Protein AF-A0A352NHJ8-F1 (afdb_monomer_lite)

Structure (mmCIF, N/CA/C/O backbone):
data_AF-A0A352NHJ8-F1
#
_entry.id   AF-A0A352NHJ8-F1
#
loop_
_atom_site.group_PDB
_atom_site.id
_atom_site.type_symbol
_atom_site.label_atom_id
_atom_site.label_alt_id
_atom_site.label_comp_id
_atom_site.label_asym_id
_atom_site.label_entity_id
_atom_site.label_seq_id
_atom_site.pdbx_PDB_ins_code
_atom_site.Cartn_x
_atom_site.Cartn_y
_atom_site.Cartn_z
_atom_site.occupancy
_atom_site.B_iso_or_equiv
_atom_site.auth_seq_id
_atom_site.auth_comp_id
_atom_site.auth_asym_id
_atom_site.auth_atom_id
_atom_site.pdbx_PDB_model_num
ATOM 1 N N . MET A 1 1 ? -66.649 55.290 27.759 1.00 35.84 1 MET A N 1
ATOM 2 C CA . MET A 1 1 ? -67.623 55.831 26.791 1.00 35.84 1 MET A CA 1
ATOM 3 C C . MET A 1 1 ? -66.827 56.255 25.578 1.00 35.84 1 MET A C 1
ATOM 5 O O . MET A 1 1 ? -65.902 57.038 25.734 1.00 35.84 1 MET A O 1
ATOM 9 N N . VAL A 1 2 ? -67.095 55.614 24.444 1.00 36.12 2 VAL A N 1
ATOM 10 C CA . VAL A 1 2 ? -66.499 55.925 23.142 1.00 36.12 2 VAL A CA 1
ATOM 11 C C . VAL A 1 2 ? -66.822 57.380 22.804 1.00 36.12 2 VAL A C 1
ATOM 13 O O . VAL A 1 2 ? -67.976 57.774 22.954 1.00 36.12 2 VAL A O 1
ATOM 16 N N . ASP A 1 3 ? -65.824 58.154 22.380 1.00 34.50 3 ASP A N 1
ATOM 17 C CA . ASP A 1 3 ? -66.054 59.408 21.666 1.00 34.50 3 ASP A CA 1
ATOM 18 C C . ASP A 1 3 ? -65.385 59.320 20.294 1.00 34.50 3 ASP A C 1
ATOM 20 O O . ASP A 1 3 ? -64.253 58.854 20.138 1.00 34.50 3 ASP A O 1
ATOM 24 N N . ASP A 1 4 ? -66.176 59.705 19.310 1.00 46.38 4 ASP A N 1
ATOM 25 C CA . ASP A 1 4 ? -66.107 59.363 17.906 1.00 46.38 4 ASP A CA 1
ATOM 26 C C . ASP A 1 4 ? -65.828 60.664 17.151 1.00 46.38 4 ASP A C 1
ATOM 28 O O . ASP A 1 4 ? -66.735 61.397 16.757 1.00 46.38 4 ASP A O 1
ATOM 32 N N . ARG A 1 5 ? -64.543 61.013 17.019 1.00 42.69 5 ARG A N 1
ATOM 33 C CA . ARG A 1 5 ? -64.073 62.123 16.177 1.00 42.69 5 ARG A CA 1
ATOM 34 C C . ARG A 1 5 ? -62.689 61.817 15.614 1.00 42.69 5 ARG A C 1
ATOM 36 O O . ARG A 1 5 ? -61.683 62.136 16.233 1.00 42.69 5 ARG A O 1
ATOM 43 N N . GLN A 1 6 ? -62.649 61.257 14.406 1.00 41.84 6 GLN A N 1
ATOM 44 C CA . GLN A 1 6 ? -62.167 61.962 13.205 1.00 41.84 6 GLN A CA 1
ATOM 45 C C . GLN A 1 6 ? -61.876 60.986 12.047 1.00 41.84 6 GLN A C 1
ATOM 47 O O . GLN A 1 6 ? -60.892 60.247 12.077 1.00 41.84 6 GLN A O 1
ATOM 52 N N . PRO A 1 7 ? -62.658 61.067 10.955 1.00 49.28 7 PRO A N 1
ATOM 53 C CA . PRO A 1 7 ? -62.308 60.524 9.656 1.00 49.28 7 PRO A CA 1
ATOM 54 C C . PRO A 1 7 ? -61.958 61.663 8.681 1.00 49.28 7 PRO A C 1
ATOM 56 O O . PRO A 1 7 ? -62.743 61.949 7.794 1.00 49.28 7 PRO A O 1
ATOM 59 N N . ILE A 1 8 ? -60.801 62.322 8.807 1.00 52.94 8 ILE A N 1
ATOM 60 C CA . ILE A 1 8 ? -60.193 63.185 7.768 1.00 52.94 8 ILE A CA 1
ATOM 61 C C . ILE A 1 8 ? -58.690 63.233 8.077 1.00 52.94 8 ILE A C 1
ATOM 63 O O . ILE A 1 8 ? -58.328 63.871 9.045 1.00 52.94 8 ILE A O 1
ATOM 67 N N . GLU A 1 9 ? -57.839 62.545 7.297 1.00 51.62 9 GLU A N 1
ATOM 68 C CA . GLU A 1 9 ? -56.427 62.950 7.040 1.00 51.62 9 GLU A CA 1
ATOM 69 C C . GLU A 1 9 ? -55.615 61.977 6.158 1.00 51.62 9 GLU A C 1
ATOM 71 O O . GLU A 1 9 ? -54.523 62.314 5.710 1.00 51.62 9 GLU A O 1
ATOM 76 N N . ARG A 1 10 ? -56.126 60.791 5.796 1.00 50.75 10 ARG A N 1
ATOM 77 C CA . ARG A 1 10 ? -55.346 59.825 4.981 1.00 50.75 10 ARG A CA 1
ATOM 78 C C . ARG A 1 10 ? -55.622 59.817 3.473 1.00 50.75 10 ARG A C 1
ATOM 80 O O . ARG A 1 10 ? -55.110 58.954 2.770 1.00 50.75 10 ARG A O 1
ATOM 87 N N . ARG A 1 11 ? -56.383 60.779 2.940 1.00 49.38 11 ARG A N 1
ATOM 88 C CA . ARG A 1 11 ? -56.585 60.941 1.481 1.00 49.38 11 ARG A CA 1
ATOM 89 C C . ARG A 1 11 ? -55.627 61.923 0.765 1.00 49.38 11 ARG A C 1
ATOM 91 O O . ARG A 1 11 ? -55.392 61.695 -0.419 1.00 49.38 11 ARG A O 1
ATOM 98 N N . PRO A 1 12 ? -54.981 62.929 1.400 1.00 46.34 12 PRO A N 1
ATOM 99 C CA . PRO A 1 12 ? -54.050 63.816 0.682 1.00 46.34 12 PRO A CA 1
ATOM 100 C C . PRO A 1 12 ? -52.652 63.217 0.423 1.00 46.34 12 PRO A C 1
ATOM 102 O O . PRO A 1 12 ? -51.984 63.615 -0.533 1.00 46.34 12 PRO A O 1
ATOM 105 N N . ASN A 1 13 ? -52.196 62.247 1.229 1.00 48.84 13 ASN A N 1
ATOM 106 C CA . ASN A 1 13 ? -50.821 61.723 1.141 1.00 48.84 13 ASN A CA 1
ATOM 107 C C . ASN A 1 13 ? -50.586 60.726 -0.011 1.00 48.84 13 ASN A C 1
ATOM 109 O O . ASN A 1 13 ? -49.466 60.634 -0.510 1.00 48.84 13 ASN A O 1
ATOM 113 N N . MET A 1 14 ? -51.626 60.053 -0.517 1.00 48.16 14 MET A N 1
ATOM 114 C CA . MET A 1 14 ? -51.493 59.170 -1.690 1.00 48.16 14 MET A CA 1
ATOM 115 C C . MET A 1 14 ? -51.407 59.936 -3.022 1.00 48.16 14 MET A C 1
ATOM 117 O O . MET A 1 14 ? -50.801 59.445 -3.972 1.00 48.16 14 MET A O 1
ATOM 121 N N . ILE A 1 15 ? -51.939 61.162 -3.097 1.00 51.00 15 ILE A N 1
ATOM 122 C CA . ILE A 1 15 ? -51.930 61.969 -4.331 1.00 51.00 15 ILE A CA 1
ATOM 123 C C . ILE A 1 15 ? -50.569 62.669 -4.530 1.00 51.00 15 ILE A C 1
ATOM 125 O O . ILE A 1 15 ? -50.118 62.833 -5.665 1.00 51.00 15 ILE A O 1
ATOM 129 N N . LYS A 1 16 ? -49.840 62.992 -3.448 1.00 49.62 16 LYS A N 1
ATOM 130 C CA . LYS A 1 16 ? -48.481 63.565 -3.536 1.00 49.62 16 LYS A CA 1
ATOM 131 C C . LYS A 1 16 ? -47.409 62.546 -3.955 1.00 49.62 16 LYS A C 1
ATOM 133 O O . LYS A 1 16 ? -46.503 62.909 -4.705 1.00 49.62 16 LYS A O 1
ATOM 138 N N . MET A 1 17 ? -47.521 61.274 -3.556 1.00 47.09 17 MET A N 1
ATOM 139 C CA . MET A 1 17 ? -46.553 60.235 -3.958 1.00 47.09 17 MET A CA 1
ATOM 140 C C . MET A 1 17 ? -46.673 59.821 -5.434 1.00 47.09 17 MET A C 1
ATOM 142 O O . MET A 1 17 ? -45.658 59.529 -6.069 1.00 47.09 17 MET A O 1
ATOM 146 N N . ALA A 1 18 ? -47.875 59.872 -6.020 1.00 47.72 18 ALA A N 1
ATOM 147 C CA . ALA A 1 18 ? -48.082 59.553 -7.436 1.00 47.72 18 ALA A CA 1
ATOM 148 C C . ALA A 1 18 ? -47.452 60.595 -8.388 1.00 47.72 18 ALA A C 1
ATOM 150 O O . ALA A 1 18 ? -46.932 60.240 -9.448 1.00 47.72 18 ALA A O 1
ATOM 151 N N . GLY A 1 19 ? -47.437 61.877 -8.000 1.00 47.34 19 GLY A N 1
ATOM 152 C CA . GLY A 1 19 ? -46.763 62.941 -8.757 1.00 47.34 19 GLY A CA 1
ATOM 153 C C . GLY A 1 19 ? -45.234 62.847 -8.701 1.00 47.34 19 GLY A C 1
ATOM 154 O O . GLY A 1 19 ? -44.559 63.075 -9.708 1.00 47.34 19 GLY A O 1
ATOM 155 N N . PHE A 1 20 ? -44.688 62.430 -7.553 1.00 53.12 20 PHE A N 1
ATOM 156 C CA . PHE A 1 20 ? -43.244 62.278 -7.340 1.00 53.12 20 PHE A CA 1
ATOM 157 C C . PHE A 1 20 ? -42.630 61.164 -8.210 1.00 53.12 20 PHE A C 1
ATOM 159 O O . PHE A 1 20 ? -41.527 61.315 -8.735 1.00 53.12 20 PHE A O 1
ATOM 166 N N . PHE A 1 21 ? -43.376 60.079 -8.449 1.00 50.53 21 PHE A N 1
ATOM 167 C CA . PHE A 1 21 ? -42.940 58.980 -9.322 1.00 50.53 21 PHE A CA 1
ATOM 168 C C . PHE A 1 21 ? -43.027 59.301 -10.824 1.00 50.53 21 PHE A C 1
ATOM 170 O O . PHE A 1 21 ? -42.325 58.687 -11.632 1.00 50.53 21 PHE A O 1
ATOM 177 N N . LYS A 1 22 ? -43.846 60.282 -11.224 1.00 51.62 22 LYS A N 1
ATOM 178 C CA . LYS A 1 22 ? -44.040 60.629 -12.641 1.00 51.62 22 LYS A CA 1
ATOM 179 C C . LYS A 1 22 ? -42.952 61.569 -13.179 1.00 51.62 22 LYS A C 1
ATOM 181 O O . LYS A 1 22 ? -42.583 61.439 -14.344 1.00 51.62 22 LYS A O 1
ATOM 186 N N . SER A 1 23 ? -42.387 62.457 -12.349 1.00 54.09 23 SER A N 1
ATOM 187 C CA . SER A 1 23 ? -41.354 63.422 -12.782 1.00 54.09 23 SER A CA 1
ATOM 188 C C . SER A 1 23 ? -39.929 62.853 -12.810 1.00 54.09 23 SER A C 1
ATOM 190 O O . SER A 1 23 ? -39.087 63.352 -13.554 1.00 54.09 23 SER A O 1
ATOM 192 N N . ARG A 1 24 ? -39.651 61.776 -12.060 1.00 56.53 24 ARG A N 1
ATOM 193 C CA . ARG A 1 24 ? -38.316 61.149 -11.983 1.00 56.53 24 ARG A CA 1
ATOM 194 C C . ARG A 1 24 ? -38.165 59.866 -12.799 1.00 56.53 24 ARG A C 1
ATOM 196 O O . ARG A 1 24 ? -37.101 59.260 -12.771 1.00 56.53 24 ARG A O 1
ATOM 203 N N . ARG A 1 25 ? -39.173 59.473 -13.588 1.00 56.25 25 ARG A N 1
ATOM 204 C CA . ARG A 1 25 ? -39.149 58.227 -14.379 1.00 56.25 25 ARG A CA 1
ATOM 205 C C . ARG A 1 25 ? -37.975 58.166 -15.367 1.00 56.25 25 ARG A C 1
ATOM 207 O O . ARG A 1 25 ? -37.379 57.110 -15.526 1.00 56.25 25 ARG A O 1
ATOM 214 N N . ARG A 1 26 ? -37.589 59.302 -15.968 1.00 58.03 26 ARG A N 1
ATOM 215 C CA . ARG A 1 26 ? -36.402 59.398 -16.844 1.00 58.03 26 ARG A CA 1
ATOM 216 C C . ARG A 1 26 ? -35.082 59.263 -16.074 1.00 58.03 26 ARG A C 1
ATOM 218 O O . ARG A 1 26 ? -34.148 58.671 -16.592 1.00 58.03 26 ARG A O 1
ATOM 225 N N . LEU A 1 27 ? -35.030 59.750 -14.833 1.00 58.00 27 LEU A N 1
ATOM 226 C CA . LEU A 1 27 ? -33.864 59.649 -13.947 1.00 58.00 27 LEU A CA 1
ATOM 227 C C . LEU A 1 27 ? -33.713 58.239 -13.355 1.00 58.00 27 LEU A C 1
ATOM 229 O O . LEU A 1 27 ? -32.602 57.740 -13.258 1.00 58.00 27 LEU A O 1
ATOM 233 N N . ALA A 1 28 ? -34.823 57.566 -13.041 1.00 59.91 28 ALA A N 1
ATOM 234 C CA . ALA A 1 28 ? -34.829 56.164 -12.625 1.00 59.91 28 ALA A CA 1
ATOM 235 C C . ALA A 1 28 ? -34.447 55.217 -13.778 1.00 59.91 28 ALA A C 1
ATOM 237 O O . ALA A 1 28 ? -33.702 54.267 -13.564 1.00 59.91 28 ALA A O 1
ATOM 238 N N . LEU A 1 29 ? -34.892 55.509 -15.009 1.00 59.75 29 LEU A N 1
ATOM 239 C CA . LEU A 1 29 ? -34.460 54.783 -16.209 1.00 59.75 29 LEU A CA 1
ATOM 240 C C . LEU A 1 29 ? -32.975 55.022 -16.517 1.00 59.75 29 LEU A C 1
ATOM 242 O O . LEU A 1 29 ? -32.273 54.071 -16.837 1.00 59.75 29 LEU A O 1
ATOM 246 N N . ALA A 1 30 ? -32.480 56.255 -16.368 1.00 63.72 30 ALA A N 1
ATOM 247 C CA . ALA A 1 30 ? -31.062 56.567 -16.551 1.00 63.72 30 ALA A CA 1
ATOM 248 C C . ALA A 1 30 ? -30.174 55.914 -15.476 1.00 63.72 30 ALA A C 1
ATOM 250 O O . ALA A 1 30 ? -29.124 55.376 -15.810 1.00 63.72 30 ALA A O 1
ATOM 251 N N . ALA A 1 31 ? -30.609 55.888 -14.211 1.00 63.22 31 ALA A N 1
ATOM 252 C CA . ALA A 1 31 ? -29.900 55.194 -13.134 1.00 63.22 31 ALA A CA 1
ATOM 253 C C . ALA A 1 31 ? -29.915 53.666 -13.322 1.00 63.22 31 ALA A C 1
ATOM 255 O O . ALA A 1 31 ? -28.892 53.019 -13.123 1.00 63.22 31 ALA A O 1
ATOM 256 N N . GLY A 1 32 ? -31.036 53.093 -13.776 1.00 62.50 32 GLY A N 1
ATOM 257 C CA . GLY A 1 32 ? -31.127 51.669 -14.110 1.00 62.50 32 GLY A CA 1
ATOM 258 C C . GLY A 1 32 ? -30.242 51.274 -15.296 1.00 62.50 32 GLY A C 1
ATOM 259 O O . GLY A 1 32 ? -29.582 50.238 -15.249 1.00 62.50 32 GLY A O 1
ATOM 260 N N . LEU A 1 33 ? -30.163 52.122 -16.328 1.00 64.06 33 LEU A N 1
ATOM 261 C CA . LEU A 1 33 ? -29.281 51.901 -17.477 1.00 64.06 33 LEU A CA 1
ATOM 262 C C . LEU A 1 33 ? -27.801 52.077 -17.096 1.00 64.06 33 LEU A C 1
ATOM 264 O O . LEU A 1 33 ? -26.962 51.312 -17.556 1.00 64.06 33 LEU A O 1
ATOM 268 N N . PHE A 1 34 ? -27.483 53.022 -16.206 1.00 61.78 34 PHE A N 1
ATOM 269 C CA . PHE A 1 34 ? -26.133 53.194 -15.664 1.00 61.78 34 PHE A CA 1
ATOM 270 C C . PHE A 1 34 ? -25.709 51.996 -14.801 1.00 61.78 34 PHE A C 1
ATOM 272 O O . PHE A 1 34 ? -24.594 51.509 -14.959 1.00 61.78 34 PHE A O 1
ATOM 279 N N . CYS A 1 35 ? -26.604 51.440 -13.973 1.00 58.22 35 CYS A N 1
ATOM 280 C CA . CYS A 1 35 ? -26.344 50.181 -13.269 1.00 58.22 35 CYS A CA 1
ATOM 281 C C . CYS A 1 35 ? -26.137 49.014 -14.242 1.00 58.22 35 CYS A C 1
ATOM 283 O O . CYS A 1 35 ? -25.200 48.256 -14.051 1.00 58.22 35 CYS A O 1
ATOM 285 N N . LEU A 1 36 ? -26.920 48.896 -15.319 1.00 56.38 36 LEU A N 1
ATOM 286 C CA . LEU A 1 36 ? -26.721 47.840 -16.323 1.00 56.38 36 LEU A CA 1
ATOM 287 C C . LEU A 1 36 ? -25.411 47.984 -17.110 1.00 56.38 36 LEU A C 1
ATOM 289 O O . LEU A 1 36 ? -24.811 46.972 -17.458 1.00 56.38 36 LEU A O 1
ATOM 293 N N . VAL A 1 37 ? -24.931 49.206 -17.357 1.00 61.72 37 VAL A N 1
ATOM 294 C CA . VAL A 1 37 ? -23.640 49.442 -18.028 1.00 61.72 37 VAL A CA 1
ATOM 295 C C . VAL A 1 37 ? -22.461 49.221 -17.072 1.00 61.72 37 VAL A C 1
ATOM 297 O O . VAL A 1 37 ? -21.458 48.645 -17.482 1.00 61.72 37 VAL A O 1
ATOM 300 N N . VAL A 1 38 ? -22.584 49.587 -15.791 1.00 56.06 38 VAL A N 1
ATOM 301 C CA . VAL A 1 38 ? -21.556 49.304 -14.770 1.00 56.06 38 VAL A CA 1
ATOM 302 C C . VAL A 1 38 ? -21.513 47.806 -14.433 1.00 56.06 38 VAL A C 1
ATOM 304 O O . VAL A 1 38 ? -20.431 47.234 -14.345 1.00 56.06 38 VAL A O 1
ATOM 307 N N . SER A 1 39 ? -22.663 47.131 -14.345 1.00 51.38 39 SER A N 1
ATOM 308 C CA . SER A 1 39 ? -22.734 45.672 -14.193 1.00 51.38 39 SER A CA 1
ATOM 309 C C . SER A 1 39 ? -22.296 44.937 -15.465 1.00 51.38 39 SER A C 1
ATOM 311 O O . SER A 1 39 ? -21.640 43.908 -15.366 1.00 51.38 39 SER A O 1
ATOM 313 N N . GLY A 1 40 ? -22.587 45.474 -16.654 1.00 46.56 40 GLY A N 1
ATOM 314 C CA . GLY A 1 40 ? -22.145 44.916 -17.936 1.00 46.56 40 GLY A CA 1
ATOM 315 C C . GLY A 1 40 ? -20.642 45.076 -18.184 1.00 46.56 40 GLY A C 1
ATOM 316 O O . GLY A 1 40 ? -20.019 44.170 -18.725 1.00 46.56 40 GLY A O 1
ATOM 317 N N . GLY A 1 41 ? -20.039 46.183 -17.734 1.00 50.34 41 GLY A N 1
ATOM 318 C CA . GLY A 1 41 ? -18.595 46.424 -17.825 1.00 50.34 41 GLY A CA 1
ATOM 319 C C . GLY A 1 41 ? -17.766 45.581 -16.851 1.00 50.34 41 GLY A C 1
ATOM 320 O O . GLY A 1 41 ? -16.671 45.158 -17.203 1.00 50.34 41 GLY A O 1
ATOM 321 N N . VAL A 1 42 ? -18.303 45.266 -15.665 1.00 46.38 42 VAL A N 1
ATOM 322 C CA . VAL A 1 42 ? -17.640 44.384 -14.681 1.00 46.38 42 VAL A CA 1
ATOM 323 C C . VAL A 1 42 ? -17.836 42.893 -15.011 1.00 46.38 42 VAL A C 1
ATOM 325 O O . VAL A 1 42 ? -17.027 42.065 -14.604 1.00 46.38 42 VAL A O 1
ATOM 328 N N . LEU A 1 43 ? -18.848 42.537 -15.812 1.00 40.19 43 LEU A N 1
ATOM 329 C CA . LEU A 1 43 ? -19.093 41.156 -16.260 1.00 40.19 43 LEU A CA 1
ATOM 330 C C . LEU A 1 43 ? -18.421 40.790 -17.600 1.00 40.19 43 LEU A C 1
ATOM 332 O O . LEU A 1 43 ? -18.519 39.639 -18.020 1.00 40.19 43 LEU A O 1
ATOM 336 N N . LEU A 1 44 ? -17.722 41.721 -18.265 1.00 39.94 44 LEU A N 1
ATOM 337 C CA . LEU A 1 44 ? -17.090 41.492 -19.578 1.00 39.94 44 LEU A CA 1
ATOM 338 C C . LEU A 1 44 ? -15.555 41.591 -19.593 1.00 39.94 44 LEU A C 1
ATOM 340 O O . LEU A 1 44 ? -14.947 41.450 -20.652 1.00 39.94 44 LEU A O 1
ATOM 344 N N . THR A 1 45 ? -14.901 41.737 -18.439 1.00 44.50 45 THR A N 1
ATOM 345 C CA . THR A 1 45 ? -13.434 41.637 -18.327 1.00 44.50 45 THR A CA 1
ATOM 346 C C . THR A 1 45 ? -13.029 40.616 -17.270 1.00 44.50 45 THR A C 1
ATOM 348 O O . THR A 1 45 ? -12.399 40.936 -16.270 1.00 44.50 45 THR A O 1
ATOM 351 N N . ASN A 1 46 ? -13.445 39.374 -17.490 1.00 39.53 46 ASN A N 1
ATOM 352 C CA . ASN A 1 46 ? -12.665 38.190 -17.148 1.00 39.53 46 ASN A CA 1
ATOM 353 C C . ASN A 1 46 ? -13.249 37.007 -17.920 1.00 39.53 46 ASN A C 1
ATOM 355 O O . ASN A 1 46 ? -13.835 36.082 -17.366 1.00 39.53 46 ASN A O 1
ATOM 359 N N . GLY A 1 47 ? -13.043 37.028 -19.237 1.00 32.97 47 GLY A N 1
ATOM 360 C CA . GLY A 1 47 ? -12.973 35.804 -20.028 1.00 32.97 47 GLY A CA 1
ATOM 361 C C . GLY A 1 47 ? -11.681 35.052 -19.704 1.00 32.97 47 GLY A C 1
ATOM 362 O O . GLY A 1 47 ? -10.895 34.766 -20.598 1.00 32.97 47 GLY A O 1
ATOM 363 N N . LEU A 1 48 ? -11.441 34.774 -18.418 1.00 31.92 48 LEU A N 1
ATOM 364 C CA . LEU A 1 48 ? -10.666 33.609 -18.035 1.00 31.92 48 LEU A CA 1
ATOM 365 C C . LEU A 1 48 ? -11.513 32.449 -18.525 1.00 31.92 48 LEU A C 1
ATOM 367 O O . LEU A 1 48 ? -12.611 32.217 -18.019 1.00 31.92 48 LEU A O 1
ATOM 371 N N . THR A 1 49 ? -11.032 31.797 -19.575 1.00 32.19 49 THR A N 1
ATOM 372 C CA . THR A 1 49 ? -11.419 30.455 -19.977 1.00 32.19 49 THR A CA 1
ATOM 373 C C . THR A 1 49 ? -11.534 29.630 -18.703 1.00 32.19 49 THR A C 1
ATOM 375 O O . THR A 1 49 ? -10.544 29.150 -18.156 1.00 32.19 49 THR A O 1
ATOM 378 N N . ARG A 1 50 ? -12.755 29.518 -18.179 1.00 32.31 50 ARG A N 1
ATOM 379 C CA . ARG A 1 50 ? -13.091 28.540 -17.163 1.00 32.31 50 ARG A CA 1
ATOM 380 C C . ARG A 1 50 ? -13.036 27.235 -17.937 1.00 32.31 50 ARG A C 1
ATOM 382 O O . ARG A 1 50 ? -14.026 26.812 -18.527 1.00 32.31 50 ARG A O 1
ATOM 389 N N . GLN A 1 51 ? -11.837 26.659 -18.027 1.00 28.02 51 GLN A N 1
ATOM 390 C CA . GLN A 1 51 ? -11.733 25.220 -18.154 1.00 28.02 51 GLN A CA 1
ATOM 391 C C . GLN A 1 51 ? -12.705 24.690 -17.103 1.00 28.02 51 GLN A C 1
ATOM 393 O O . GLN A 1 51 ? -12.604 25.044 -15.924 1.00 28.02 51 GLN A O 1
ATOM 398 N N . ALA A 1 52 ? -13.724 23.954 -17.551 1.00 25.11 52 ALA A N 1
ATOM 399 C CA . ALA A 1 52 ? -14.431 23.073 -16.643 1.00 25.11 52 ALA A CA 1
ATOM 400 C C . ALA A 1 52 ? -13.338 22.345 -15.851 1.00 25.11 52 ALA A C 1
ATOM 402 O O . ALA A 1 52 ? -12.368 21.918 -16.490 1.00 25.11 52 ALA A O 1
ATOM 403 N N . PRO A 1 53 ? -13.403 22.295 -14.507 1.00 26.66 53 PRO A N 1
ATOM 404 C CA . PRO A 1 53 ? -12.437 21.506 -13.769 1.00 26.66 53 PRO A CA 1
ATOM 405 C C . PRO A 1 53 ? -12.461 20.127 -14.417 1.00 26.66 53 PRO A C 1
ATOM 407 O O . PRO A 1 53 ? -13.513 19.491 -14.503 1.00 26.66 53 PRO A O 1
ATOM 410 N N . SER A 1 54 ? -11.326 19.730 -14.989 1.00 27.66 54 SER A N 1
ATOM 411 C CA . SER A 1 54 ? -11.120 18.342 -15.350 1.00 27.66 54 SER A CA 1
ATOM 412 C C . SER A 1 54 ? -11.467 17.547 -14.099 1.00 27.66 54 SER A C 1
ATOM 414 O O . SER A 1 54 ? -11.092 17.937 -12.992 1.00 27.66 54 SER A O 1
ATOM 416 N N . ALA A 1 55 ? -12.228 16.472 -14.258 1.00 31.33 55 ALA A N 1
ATOM 417 C CA . ALA A 1 55 ? -12.764 15.668 -13.164 1.00 31.33 55 ALA A CA 1
ATOM 418 C C . ALA A 1 55 ? -11.688 14.988 -12.274 1.00 31.33 55 ALA A C 1
ATOM 420 O O . ALA A 1 55 ? -12.013 14.079 -11.524 1.00 31.33 55 ALA A O 1
ATOM 421 N N . ASN A 1 56 ? -10.424 15.431 -12.312 1.00 40.03 56 ASN A N 1
ATOM 422 C CA . ASN A 1 56 ? -9.263 14.729 -11.769 1.00 40.03 56 ASN A CA 1
ATOM 423 C C . ASN A 1 56 ? -8.382 15.544 -10.799 1.00 40.03 56 ASN A C 1
ATOM 425 O O . ASN A 1 56 ? -7.341 15.038 -10.388 1.00 40.03 56 ASN A O 1
ATOM 429 N N . THR A 1 57 ? -8.750 16.760 -10.372 1.00 49.31 57 THR A N 1
ATOM 430 C CA . THR A 1 57 ? -7.982 17.448 -9.307 1.00 49.31 57 THR A CA 1
ATOM 431 C C . THR A 1 57 ? -8.606 17.185 -7.938 1.00 49.31 57 THR A C 1
ATOM 433 O O . THR A 1 57 ? -9.487 17.919 -7.490 1.00 49.31 57 THR A O 1
ATOM 436 N N . ILE A 1 58 ? -8.130 16.142 -7.252 1.00 68.31 58 ILE A N 1
ATOM 437 C CA . ILE A 1 58 ? -8.477 15.843 -5.854 1.00 68.31 58 ILE A CA 1
ATOM 438 C C . ILE A 1 58 ? -7.940 16.979 -4.969 1.00 68.31 58 ILE A C 1
ATOM 440 O O . ILE A 1 58 ? -6.739 17.062 -4.707 1.00 68.31 58 ILE A O 1
ATOM 444 N N . SER A 1 59 ? -8.821 17.864 -4.506 1.00 79.50 59 SER A N 1
ATOM 445 C CA . SER A 1 59 ? -8.474 19.010 -3.660 1.00 79.50 59 SER A CA 1
ATOM 446 C C . SER A 1 59 ? -9.421 19.112 -2.466 1.00 79.50 59 SER A C 1
ATOM 448 O O . SER A 1 59 ? -10.605 18.809 -2.580 1.00 79.50 59 SER A O 1
ATOM 450 N N . TYR A 1 60 ? -8.891 19.550 -1.325 1.00 90.31 60 TYR A N 1
ATOM 451 C CA . TYR A 1 60 ? -9.640 19.763 -0.089 1.00 90.31 60 TYR A CA 1
ATOM 452 C C . TYR A 1 60 ? -9.650 21.250 0.262 1.00 90.31 60 TYR A C 1
ATOM 454 O O . TYR A 1 60 ? -8.621 21.918 0.163 1.00 90.31 60 TYR A O 1
ATOM 462 N N . ASN A 1 61 ? -10.790 21.765 0.726 1.00 94.56 61 ASN A N 1
ATOM 463 C CA . ASN A 1 61 ? -10.917 23.151 1.170 1.00 94.56 61 ASN A CA 1
ATOM 464 C C . ASN A 1 61 ? -11.078 23.212 2.698 1.00 94.56 61 ASN A C 1
ATOM 466 O O . ASN A 1 61 ? -12.144 22.890 3.224 1.00 94.56 61 ASN A O 1
ATOM 470 N N . ALA A 1 62 ? -10.019 23.634 3.401 1.00 96.31 62 ALA A N 1
ATOM 471 C CA . ALA A 1 62 ? -9.992 23.688 4.864 1.00 96.31 62 ALA A CA 1
ATOM 472 C C . ALA A 1 62 ? -11.096 24.590 5.436 1.00 96.31 62 ALA A C 1
ATOM 474 O O . ALA A 1 62 ? -11.815 24.177 6.340 1.00 96.31 62 ALA A O 1
ATOM 475 N N . GLU A 1 63 ? -11.276 25.796 4.888 1.00 96.06 63 GLU A N 1
ATOM 476 C CA . GLU A 1 63 ? -12.283 26.755 5.363 1.00 96.06 63 GLU A CA 1
ATOM 477 C C . GLU A 1 63 ? -13.704 26.194 5.270 1.00 96.06 63 GLU A C 1
ATOM 479 O O . GLU A 1 63 ? -14.500 26.354 6.194 1.00 96.06 63 GLU A O 1
ATOM 484 N N . THR A 1 64 ? -14.019 25.523 4.164 1.00 96.25 64 THR A N 1
ATOM 485 C CA . THR A 1 64 ? -15.347 24.954 3.914 1.00 96.25 64 THR A CA 1
ATOM 486 C C . THR A 1 64 ? -15.594 23.743 4.804 1.00 96.25 64 THR A C 1
ATOM 488 O O . THR A 1 64 ? -16.645 23.648 5.430 1.00 96.25 64 THR A O 1
ATOM 491 N N . LEU A 1 65 ? -14.619 22.838 4.916 1.00 97.75 65 LEU A N 1
ATOM 492 C CA . LEU A 1 65 ? -14.732 21.653 5.768 1.00 97.75 65 LEU A CA 1
ATOM 493 C C . LEU A 1 65 ? -14.846 22.034 7.252 1.00 97.75 65 LEU A C 1
ATOM 495 O O . LEU A 1 65 ? -15.689 21.495 7.968 1.00 97.75 65 LEU A O 1
ATOM 499 N N . PHE A 1 66 ? -14.060 23.011 7.709 1.00 97.81 66 PHE A N 1
ATOM 500 C CA . PHE A 1 66 ? -14.050 23.441 9.107 1.00 97.81 66 PHE A CA 1
ATOM 501 C C . PHE A 1 66 ? -15.393 24.032 9.567 1.00 97.81 66 PHE A C 1
ATOM 503 O O . PHE A 1 66 ? -15.778 23.844 10.721 1.00 97.81 66 PHE A O 1
ATOM 510 N N . GLN A 1 67 ? -16.152 24.684 8.675 1.00 97.88 67 GLN A N 1
ATOM 511 C CA . GLN A 1 67 ? -17.495 25.213 8.985 1.00 97.88 67 GLN A CA 1
ATOM 512 C C . GLN A 1 67 ? -18.480 24.132 9.443 1.00 97.88 67 GLN A C 1
ATOM 514 O O . GLN A 1 67 ? -19.423 24.421 10.185 1.00 97.88 67 GLN A O 1
ATOM 519 N N . TYR A 1 68 ? -18.258 22.891 9.012 1.00 98.25 68 TYR A N 1
ATOM 520 C CA . TYR A 1 68 ? -19.107 21.753 9.333 1.00 98.25 68 TYR A CA 1
ATOM 521 C C . TYR A 1 68 ? -18.496 20.832 10.392 1.00 98.25 68 TYR A C 1
ATOM 523 O O . TYR A 1 68 ? -19.046 19.758 10.637 1.00 98.25 68 TYR A O 1
ATOM 531 N N . LYS A 1 69 ? -17.412 21.250 11.067 1.00 98.00 69 LYS A N 1
ATOM 532 C CA . LYS A 1 69 ? -16.898 20.538 12.245 1.00 98.00 69 LYS A CA 1
ATOM 533 C C . LYS A 1 69 ? -18.030 20.327 13.256 1.00 98.00 69 LYS A C 1
ATOM 535 O O . LYS A 1 69 ? -18.809 21.242 13.543 1.00 98.00 69 LYS A O 1
ATOM 540 N N . THR A 1 70 ? -18.126 19.121 13.804 1.00 98.31 70 THR A N 1
ATOM 541 C CA . THR A 1 70 ? -19.183 18.739 14.740 1.00 98.31 70 THR A CA 1
ATOM 542 C C . THR A 1 70 ? -18.655 17.838 15.847 1.00 98.31 70 THR A C 1
ATOM 544 O O . THR A 1 70 ? -17.783 17.005 15.632 1.00 98.31 70 THR A O 1
ATOM 547 N N . ALA A 1 71 ? 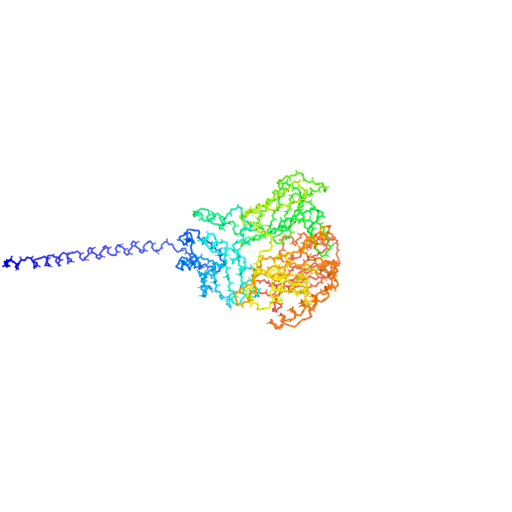-19.227 17.965 17.043 1.00 97.31 71 ALA A N 1
ATOM 548 C CA . ALA A 1 71 ? -18.920 17.061 18.145 1.00 97.31 71 ALA A CA 1
ATOM 549 C C . ALA A 1 71 ? -19.583 15.679 17.981 1.00 97.31 71 ALA A C 1
ATOM 551 O O . ALA A 1 71 ? -19.156 14.708 18.605 1.00 97.31 71 ALA A O 1
ATOM 552 N N . TYR A 1 72 ? -20.638 15.592 17.162 1.00 95.38 72 TYR A N 1
ATOM 553 C CA . TYR A 1 72 ? -21.530 14.437 17.120 1.00 95.38 72 TYR A CA 1
ATOM 554 C C . TYR A 1 72 ? -21.807 13.960 15.692 1.00 95.38 72 TYR A C 1
ATOM 556 O O . TYR A 1 72 ? -22.278 14.741 14.863 1.00 95.38 72 TYR A O 1
ATOM 564 N N . VAL A 1 73 ? -21.633 12.654 15.453 1.00 94.62 73 VAL A N 1
ATOM 565 C CA . VAL A 1 73 ? -22.085 11.931 14.247 1.00 94.62 73 VAL A CA 1
ATOM 566 C C . VAL A 1 73 ? -23.576 12.171 13.985 1.00 94.62 73 VAL A C 1
ATOM 568 O O . VAL A 1 73 ? -23.987 12.260 12.837 1.00 94.62 73 VAL A O 1
ATOM 571 N N . GLY A 1 74 ? -24.392 12.337 15.033 1.00 93.62 74 GLY A N 1
ATOM 572 C CA . GLY A 1 74 ? -25.831 12.590 14.902 1.00 93.62 74 GLY A CA 1
ATOM 573 C C . GLY A 1 74 ? -26.218 13.963 14.348 1.00 93.62 74 GLY A C 1
ATOM 574 O O . GLY A 1 74 ? -27.394 14.182 14.055 1.00 93.62 74 GLY A O 1
ATOM 575 N N . ASP A 1 75 ? -25.269 14.885 14.156 1.00 96.62 75 ASP A N 1
ATOM 576 C CA . ASP A 1 75 ? -25.532 16.120 13.415 1.00 96.62 75 ASP A CA 1
ATOM 577 C C . ASP A 1 75 ? -25.555 15.838 11.906 1.00 96.62 75 ASP A C 1
ATOM 579 O O . ASP A 1 75 ? -24.613 16.144 11.173 1.00 96.62 75 ASP A O 1
ATOM 583 N N . ASN A 1 76 ? -26.656 15.238 11.449 1.00 94.50 76 ASN A N 1
ATOM 584 C CA . ASN A 1 76 ? -26.838 14.819 10.061 1.00 94.50 76 ASN A CA 1
ATOM 585 C C . ASN A 1 76 ? -26.555 15.955 9.065 1.00 94.50 76 ASN A C 1
ATOM 587 O O . ASN A 1 76 ? -25.885 15.751 8.056 1.00 94.50 76 ASN A O 1
ATOM 591 N N . SER A 1 77 ? -27.011 17.174 9.373 1.00 96.56 77 SER A N 1
ATOM 592 C CA . SER A 1 77 ? -26.780 18.334 8.508 1.00 96.56 77 SER A CA 1
ATOM 593 C C . SER A 1 77 ? -25.286 18.615 8.349 1.00 96.56 77 SER A C 1
ATOM 595 O O . SER A 1 77 ? -24.804 18.759 7.223 1.00 96.56 77 SER A O 1
ATOM 597 N N . ARG A 1 78 ? -24.523 18.648 9.448 1.00 97.94 78 ARG A N 1
ATOM 598 C CA . ARG A 1 78 ? -23.072 18.866 9.380 1.00 97.94 78 ARG A CA 1
ATOM 599 C C . ARG A 1 78 ? -22.338 17.705 8.719 1.00 97.94 78 ARG A C 1
ATOM 601 O O . ARG A 1 78 ? -21.517 17.954 7.841 1.00 97.94 78 ARG A O 1
ATOM 608 N N . VAL A 1 79 ? -22.665 16.459 9.063 1.00 97.94 79 VAL A N 1
ATOM 609 C CA . VAL A 1 79 ? -21.997 15.276 8.493 1.00 97.94 79 VAL A CA 1
ATOM 610 C C . VAL A 1 79 ? -22.218 15.177 6.981 1.00 97.94 79 VAL A C 1
ATOM 612 O O . VAL A 1 79 ? -21.259 15.004 6.230 1.00 97.94 79 VAL A O 1
ATOM 615 N N . VAL A 1 80 ? -23.446 15.375 6.497 1.00 97.06 80 VAL A N 1
ATOM 616 C CA . VAL A 1 80 ? -23.733 15.358 5.052 1.00 97.06 80 VAL A CA 1
ATOM 617 C C . VAL A 1 80 ? -23.029 16.507 4.326 1.00 97.06 80 VAL A C 1
ATOM 619 O O . VAL A 1 80 ? -22.540 16.316 3.209 1.00 97.06 80 VAL A O 1
ATOM 622 N N . ASN A 1 81 ? -22.931 17.689 4.940 1.00 97.81 81 ASN A N 1
ATOM 623 C CA . ASN A 1 81 ? -22.189 18.803 4.350 1.00 97.81 81 ASN A CA 1
ATOM 624 C C . ASN A 1 81 ? -20.674 18.555 4.324 1.00 97.81 81 ASN A C 1
ATOM 626 O O . ASN A 1 81 ? -20.049 18.890 3.319 1.00 97.81 81 ASN A O 1
ATOM 630 N N . LEU A 1 82 ? -20.091 17.917 5.347 1.00 98.06 82 LEU A N 1
ATOM 631 C CA . LEU A 1 82 ? -18.698 17.456 5.295 1.00 98.06 82 LEU A CA 1
ATOM 632 C C . LEU A 1 82 ? -18.489 16.548 4.083 1.00 98.06 82 LEU A C 1
ATOM 634 O O . LEU A 1 82 ? -17.674 16.865 3.224 1.00 98.06 82 LEU A O 1
ATOM 638 N N . ILE A 1 83 ? -19.292 15.488 3.952 1.00 97.56 83 ILE A N 1
ATOM 639 C CA . ILE A 1 83 ? -19.177 14.519 2.851 1.00 97.56 83 ILE A CA 1
ATOM 640 C C . ILE A 1 83 ? -19.384 15.190 1.484 1.00 97.56 83 ILE A C 1
ATOM 642 O O . ILE A 1 83 ? -18.715 14.844 0.518 1.00 97.56 83 ILE A O 1
ATOM 646 N N . SER A 1 84 ? -20.278 16.178 1.389 1.00 95.94 84 SER A N 1
ATOM 647 C CA . SER A 1 84 ? -20.527 16.933 0.147 1.00 95.94 84 SER A CA 1
ATOM 648 C C . SER A 1 84 ? -19.351 17.806 -0.297 1.00 95.94 84 SER A C 1
ATOM 650 O O . SER A 1 84 ? -19.331 18.242 -1.442 1.00 95.94 84 SER A O 1
ATOM 652 N N . ASN A 1 85 ? -18.398 18.075 0.596 1.00 96.19 85 ASN A N 1
ATOM 653 C CA . ASN A 1 85 ? -17.204 18.871 0.320 1.00 96.19 85 ASN A CA 1
ATOM 654 C C . ASN A 1 85 ? -15.919 18.024 0.312 1.00 96.19 85 ASN A C 1
ATOM 656 O O . ASN A 1 85 ? -14.819 18.578 0.285 1.00 96.19 85 ASN A O 1
ATOM 660 N N . LEU A 1 86 ? -16.046 16.693 0.334 1.00 96.00 86 LEU A N 1
ATOM 661 C CA . LEU A 1 86 ? -14.937 15.763 0.145 1.00 96.00 86 LEU A CA 1
ATOM 662 C C . LEU A 1 86 ? -14.868 15.288 -1.320 1.00 96.00 86 LEU A C 1
ATOM 664 O O . LEU A 1 86 ? -15.883 15.270 -2.021 1.00 96.00 86 LEU A O 1
ATOM 668 N N . PRO A 1 87 ? -13.686 14.866 -1.798 1.00 93.31 87 PRO A N 1
ATOM 669 C CA . PRO A 1 87 ? -13.542 14.155 -3.061 1.00 93.31 87 PRO A CA 1
ATOM 670 C C . PRO A 1 87 ? -14.516 12.979 -3.186 1.00 93.31 87 PRO A C 1
ATOM 672 O O . PRO A 1 87 ? -14.803 12.294 -2.203 1.00 93.31 87 PRO A O 1
ATOM 675 N N . TYR A 1 88 ? -14.984 12.755 -4.417 1.00 92.44 88 TYR A N 1
ATOM 676 C CA . TYR A 1 88 ? -16.042 11.809 -4.806 1.00 92.44 88 TYR A CA 1
ATOM 677 C C . TYR A 1 88 ? -17.474 12.179 -4.389 1.00 92.44 88 TYR A C 1
ATOM 679 O O . TYR A 1 88 ? -18.384 11.387 -4.630 1.00 92.44 88 TYR A O 1
ATOM 687 N N . ALA A 1 89 ? -17.724 13.384 -3.859 1.00 93.19 89 ALA A N 1
ATOM 688 C CA . ALA A 1 89 ? -19.075 13.841 -3.505 1.00 93.19 89 ALA A CA 1
ATOM 689 C C . ALA A 1 89 ? -20.120 13.663 -4.628 1.00 93.19 89 ALA A C 1
ATOM 691 O O . ALA A 1 89 ? -21.264 13.318 -4.334 1.00 93.19 89 ALA A O 1
ATOM 692 N N . ASP A 1 90 ? -19.731 13.827 -5.898 1.00 91.62 90 ASP A N 1
ATOM 693 C CA . ASP A 1 90 ? -20.620 13.669 -7.062 1.00 91.62 90 ASP A CA 1
ATOM 694 C C . ASP A 1 90 ? -21.041 12.211 -7.329 1.00 91.62 90 ASP A C 1
ATOM 696 O O . ASP A 1 90 ? -22.068 11.959 -7.961 1.00 91.62 90 ASP A O 1
ATOM 700 N N . LEU A 1 91 ? -20.264 11.243 -6.835 1.00 92.25 91 LEU A N 1
ATOM 701 C CA . LEU A 1 91 ? -20.527 9.805 -6.976 1.00 92.25 91 LEU A CA 1
ATOM 702 C C . LEU A 1 91 ? -21.335 9.243 -5.803 1.00 92.25 91 LEU A C 1
ATOM 704 O O . LEU A 1 91 ? -21.763 8.087 -5.835 1.00 92.25 91 LEU A O 1
ATOM 708 N N . ARG A 1 92 ? -21.542 10.051 -4.758 1.00 94.56 92 ARG A N 1
ATOM 709 C CA . ARG A 1 92 ? -22.251 9.656 -3.545 1.00 94.56 92 ARG A CA 1
ATOM 710 C C . ARG A 1 92 ? -23.720 9.353 -3.833 1.00 94.56 92 ARG A C 1
ATOM 712 O O . ARG A 1 92 ? -24.411 10.105 -4.524 1.00 94.56 92 ARG A O 1
ATOM 719 N N . ARG A 1 93 ? -24.224 8.289 -3.217 1.00 94.25 93 ARG A N 1
ATOM 720 C CA . ARG A 1 93 ? -25.630 7.878 -3.221 1.00 94.25 93 ARG A CA 1
ATOM 721 C C . ARG A 1 93 ? -26.269 8.114 -1.864 1.00 94.25 93 ARG A C 1
ATOM 723 O O . ARG A 1 93 ? -27.043 9.058 -1.717 1.00 94.25 93 ARG A O 1
ATOM 730 N N . GLU A 1 94 ? -25.916 7.300 -0.883 1.00 93.75 94 GLU A N 1
ATOM 731 C CA . GLU A 1 94 ? -26.543 7.292 0.435 1.00 93.75 94 GLU A CA 1
ATOM 732 C C . GLU A 1 94 ? -25.518 7.603 1.529 1.00 93.75 94 GLU A C 1
ATOM 734 O O . GLU A 1 94 ? -24.326 7.337 1.380 1.00 93.75 94 GLU A O 1
ATOM 739 N N . VAL A 1 95 ? -25.987 8.221 2.616 1.00 96.38 95 VAL A N 1
ATOM 740 C CA . VAL A 1 95 ? -25.219 8.424 3.847 1.00 96.38 95 VAL A CA 1
ATOM 741 C C . VAL A 1 95 ? -26.045 7.862 4.993 1.00 96.38 95 VAL A C 1
ATOM 743 O O . VAL A 1 95 ? -27.157 8.328 5.236 1.00 96.38 95 VAL A O 1
ATOM 746 N N . SER A 1 96 ? -25.478 6.899 5.706 1.00 92.25 96 SER A N 1
ATOM 747 C CA . SER A 1 96 ? -26.067 6.274 6.887 1.00 92.25 96 SER A CA 1
ATOM 748 C C . SER A 1 96 ? -25.242 6.602 8.128 1.00 92.25 96 SER A C 1
ATOM 750 O O . SER A 1 96 ? -24.011 6.561 8.101 1.00 92.25 96 SER A O 1
ATOM 752 N N . LEU A 1 97 ? -25.920 6.934 9.228 1.00 93.38 97 LEU A N 1
ATOM 753 C CA . LEU A 1 97 ? -25.297 7.359 10.482 1.00 93.38 97 LEU A CA 1
ATOM 754 C C . LEU A 1 97 ? -25.677 6.385 11.595 1.00 93.38 97 LEU A C 1
ATOM 756 O O . LEU A 1 97 ? -26.859 6.227 11.894 1.00 93.38 97 LEU A O 1
ATOM 760 N N . GLN A 1 98 ? -24.681 5.767 12.227 1.00 87.62 98 GLN A N 1
ATOM 761 C CA . GLN A 1 98 ? -24.879 4.950 13.420 1.00 87.62 98 GLN A CA 1
ATOM 762 C C . GLN A 1 98 ? -24.714 5.827 14.659 1.00 87.62 98 GLN A C 1
ATOM 764 O O . GLN A 1 98 ? -23.602 6.236 15.003 1.00 87.62 98 GLN A O 1
ATOM 769 N N . THR A 1 99 ? -25.833 6.142 15.310 1.00 91.12 99 THR A N 1
ATOM 770 C CA . THR A 1 99 ? -25.887 7.076 16.449 1.00 91.12 99 THR A CA 1
ATOM 771 C C . THR A 1 99 ? -26.505 6.470 17.702 1.00 91.12 99 THR A C 1
ATOM 773 O O . THR A 1 99 ? -26.540 7.131 18.736 1.00 91.12 99 THR A O 1
ATOM 776 N N . GLU A 1 100 ? -27.040 5.253 17.609 1.00 82.75 100 GLU A N 1
ATOM 777 C CA . GLU A 1 100 ? -27.778 4.617 18.704 1.00 82.75 100 GLU A CA 1
ATOM 778 C C . GLU A 1 100 ? -26.844 4.034 19.767 1.00 82.75 100 GLU A C 1
ATOM 780 O O . GLU A 1 100 ? -27.114 4.139 20.963 1.00 82.75 100 GLU A O 1
ATOM 785 N N . SER A 1 101 ? -25.728 3.449 19.336 1.00 76.19 101 SER A N 1
ATOM 786 C CA . SER A 1 101 ? -24.751 2.803 20.204 1.00 76.19 101 SER A CA 1
ATOM 787 C C . SER A 1 101 ? -23.338 2.911 19.636 1.00 76.19 101 SER A C 1
ATOM 789 O O . SER A 1 101 ? -23.134 3.128 18.442 1.00 76.19 101 SER A O 1
ATOM 791 N N . ILE A 1 102 ? -22.355 2.768 20.526 1.00 63.12 102 ILE A N 1
ATOM 792 C CA . ILE A 1 102 ? -20.942 2.651 20.161 1.00 63.12 102 ILE A CA 1
ATOM 793 C C . ILE A 1 102 ? -20.726 1.281 19.486 1.00 63.12 102 ILE A C 1
ATOM 795 O O . ILE A 1 102 ? -21.251 0.285 19.992 1.00 63.12 102 ILE A O 1
ATOM 799 N N . PRO A 1 103 ? -19.929 1.193 18.406 1.00 80.12 103 PRO A N 1
ATOM 800 C CA . PRO A 1 103 ? -19.186 2.291 17.788 1.00 80.12 103 PRO A CA 1
ATOM 801 C C . PRO A 1 103 ? -20.075 3.234 16.968 1.00 80.12 103 PRO A C 1
ATOM 803 O O . PRO A 1 103 ? -20.802 2.791 16.076 1.00 80.12 103 PRO A O 1
ATOM 806 N N . TYR A 1 104 ? -19.966 4.541 17.225 1.00 82.31 104 TYR A N 1
ATOM 807 C CA . TYR A 1 104 ? -20.628 5.550 16.400 1.00 82.31 104 TYR A CA 1
ATOM 808 C C . TYR A 1 104 ? -19.953 5.610 15.036 1.00 82.31 104 TYR A C 1
ATOM 810 O O . TYR A 1 104 ? -18.723 5.548 14.942 1.00 82.31 104 TYR A O 1
ATOM 818 N N . GLY A 1 105 ? -20.724 5.781 13.965 1.00 90.44 105 GLY A N 1
ATOM 819 C CA . GLY A 1 105 ? -20.112 5.716 12.647 1.00 90.44 105 GLY A CA 1
ATOM 820 C C . GLY A 1 105 ? -20.873 6.349 11.504 1.00 90.44 105 GLY A C 1
ATOM 821 O O . GLY A 1 105 ? -22.059 6.658 11.595 1.00 90.44 105 GLY A O 1
ATOM 822 N N . VAL A 1 106 ? -20.137 6.534 10.415 1.00 95.19 106 VAL A N 1
ATOM 823 C CA . VAL A 1 106 ? -20.620 7.089 9.151 1.00 95.19 106 VAL A CA 1
ATOM 824 C C . VAL A 1 106 ? -20.388 6.048 8.066 1.00 95.19 106 VAL A C 1
ATOM 826 O O . VAL A 1 106 ? -19.262 5.591 7.886 1.00 95.19 106 VAL A O 1
ATOM 829 N N . THR A 1 107 ? -21.441 5.680 7.345 1.00 94.31 107 THR A N 1
ATOM 830 C CA . THR A 1 107 ? -21.367 4.840 6.144 1.00 94.31 107 THR A CA 1
ATOM 831 C C . THR A 1 107 ? -21.781 5.671 4.941 1.00 94.31 107 THR A C 1
ATOM 833 O O . THR A 1 107 ? -22.786 6.379 5.009 1.00 94.31 107 THR A O 1
ATOM 836 N N . VAL A 1 108 ? -21.004 5.625 3.862 1.00 95.56 108 VAL A N 1
ATOM 837 C CA . VAL A 1 108 ? -21.296 6.367 2.634 1.00 95.56 108 VAL A CA 1
ATOM 838 C C . VAL A 1 108 ? -21.215 5.443 1.432 1.00 95.56 108 VAL A C 1
ATOM 840 O O . VAL A 1 108 ? -20.172 4.839 1.179 1.00 95.56 108 VAL A O 1
ATOM 843 N N . ASP A 1 109 ? -22.288 5.410 0.655 1.00 93.06 109 ASP A N 1
ATOM 844 C CA . ASP A 1 109 ? -22.364 4.616 -0.562 1.00 93.06 109 ASP A CA 1
ATOM 845 C C . ASP A 1 109 ? -21.979 5.472 -1.762 1.00 93.06 109 ASP A C 1
ATOM 847 O O . ASP A 1 109 ? -22.508 6.570 -1.957 1.00 93.06 109 ASP A O 1
ATOM 851 N N . TYR A 1 110 ? -21.089 4.953 -2.598 1.00 92.12 110 TYR A N 1
ATOM 852 C CA . TYR A 1 110 ? -20.653 5.562 -3.846 1.00 92.12 110 TYR A CA 1
ATOM 853 C C . TYR A 1 110 ? -20.912 4.625 -5.023 1.00 92.12 110 TYR A C 1
ATOM 855 O O . TYR A 1 110 ? -20.881 3.399 -4.898 1.00 92.12 110 TYR A O 1
ATOM 863 N N . ASP A 1 111 ? -21.136 5.220 -6.189 1.00 89.81 111 ASP A N 1
ATOM 864 C CA . ASP A 1 111 ? -21.327 4.514 -7.449 1.00 89.81 111 ASP A CA 1
ATOM 865 C C . ASP A 1 111 ? -20.247 4.913 -8.458 1.00 89.81 111 ASP A C 1
ATOM 867 O O . ASP A 1 111 ? -20.304 5.980 -9.070 1.00 89.81 111 ASP A O 1
ATOM 871 N N . PHE A 1 112 ? -19.270 4.026 -8.622 1.00 86.06 112 PHE A N 1
ATOM 872 C CA . PHE A 1 112 ? -18.154 4.136 -9.558 1.00 86.06 112 PHE A CA 1
ATOM 873 C C . PHE A 1 112 ? -18.421 3.420 -10.888 1.00 86.06 112 PHE A C 1
ATOM 875 O O . PHE A 1 112 ? -17.547 3.406 -11.745 1.00 86.06 112 PHE A O 1
ATOM 882 N N . SER A 1 113 ? -19.621 2.871 -11.121 1.00 81.12 113 SER A N 1
ATOM 883 C CA . SER A 1 113 ? -19.925 2.035 -12.303 1.00 81.12 113 SER A CA 1
ATOM 884 C C . SER A 1 113 ? -19.752 2.738 -13.666 1.00 81.12 113 SER A C 1
ATOM 886 O O . SER A 1 113 ? -19.855 2.090 -14.703 1.00 81.12 113 SER A O 1
ATOM 888 N N . GLY A 1 114 ? -19.537 4.057 -13.684 1.00 74.06 114 GLY A N 1
ATOM 889 C CA . GLY A 1 114 ? -19.278 4.857 -14.886 1.00 74.06 114 GLY A CA 1
ATOM 890 C C . GLY A 1 114 ? -17.982 5.668 -14.828 1.00 74.06 114 GLY A C 1
ATOM 891 O O . GLY A 1 114 ? -17.849 6.633 -15.579 1.00 74.06 114 GLY A O 1
ATOM 892 N N . VAL A 1 115 ? -17.070 5.333 -13.913 1.00 76.19 115 VAL A N 1
ATOM 893 C CA . VAL A 1 115 ? -15.823 6.066 -13.678 1.00 76.19 115 VAL A CA 1
ATOM 894 C C . VAL A 1 115 ? -14.648 5.098 -13.758 1.00 76.19 115 VAL A C 1
ATOM 896 O O . VAL A 1 115 ? -14.636 4.076 -13.082 1.00 76.19 115 VAL A O 1
ATOM 899 N N . ASP A 1 116 ? -13.651 5.446 -14.567 1.00 68.56 116 ASP A N 1
ATOM 900 C CA . ASP A 1 116 ? -12.427 4.664 -14.725 1.00 68.56 116 ASP A CA 1
ATOM 901 C C . ASP A 1 116 ? -11.368 5.135 -13.718 1.00 68.56 116 ASP A C 1
ATOM 903 O O . ASP A 1 116 ? -10.601 6.066 -13.973 1.00 68.56 116 ASP A O 1
ATOM 907 N N . LEU A 1 117 ? -11.408 4.554 -12.518 1.00 70.50 117 LEU A N 1
ATOM 908 C CA . LEU A 1 117 ? -10.437 4.786 -11.450 1.00 70.50 117 LEU A CA 1
ATOM 909 C C . LEU A 1 117 ? -9.892 3.448 -10.959 1.00 70.50 117 LEU A C 1
ATOM 911 O O . LEU A 1 117 ? -10.654 2.515 -10.695 1.00 70.50 117 LEU A O 1
ATOM 915 N N . ASP A 1 118 ? -8.575 3.385 -10.773 1.00 68.81 118 ASP A N 1
ATOM 916 C CA . ASP A 1 118 ? -7.937 2.221 -10.166 1.00 68.81 118 ASP A CA 1
ATOM 917 C C . ASP A 1 118 ? -8.344 2.094 -8.689 1.00 68.81 118 ASP A C 1
ATOM 919 O O . ASP A 1 118 ? -8.487 3.085 -7.960 1.00 68.81 118 ASP A O 1
ATOM 923 N N . THR A 1 119 ? -8.478 0.860 -8.204 1.00 71.69 119 THR A N 1
ATOM 924 C CA . THR A 1 119 ? -8.897 0.596 -6.828 1.00 71.69 119 THR A CA 1
ATOM 925 C C . THR A 1 119 ? -7.941 1.220 -5.806 1.00 71.69 119 THR A C 1
ATOM 927 O O . THR A 1 119 ? -8.397 1.614 -4.730 1.00 71.69 119 THR A O 1
ATOM 930 N N . ARG A 1 120 ? -6.640 1.370 -6.115 1.00 70.38 120 ARG A N 1
ATOM 931 C CA . ARG A 1 120 ? -5.685 2.044 -5.212 1.00 70.38 120 ARG A CA 1
ATOM 932 C C . ARG A 1 120 ? -5.913 3.551 -5.152 1.00 70.38 120 ARG A C 1
ATOM 934 O O . ARG A 1 120 ? -5.732 4.142 -4.092 1.00 70.38 120 ARG A O 1
ATOM 941 N N . GLN A 1 121 ? -6.343 4.175 -6.249 1.00 76.88 121 GLN A N 1
ATOM 942 C CA . GLN A 1 121 ? -6.701 5.599 -6.261 1.00 76.88 121 GLN A CA 1
ATOM 943 C C . GLN A 1 121 ? -7.957 5.853 -5.418 1.00 76.88 121 GLN A C 1
ATOM 945 O O . GLN A 1 121 ? -7.999 6.805 -4.635 1.00 76.88 121 GLN A O 1
ATOM 950 N N . ILE A 1 122 ? -8.960 4.976 -5.531 1.00 83.12 122 ILE A N 1
ATOM 951 C CA . ILE A 1 122 ? -10.168 5.022 -4.695 1.00 83.12 122 ILE A CA 1
ATOM 952 C C . ILE A 1 122 ? -9.785 4.876 -3.218 1.00 83.12 122 ILE A C 1
ATOM 954 O O . ILE A 1 122 ? -10.133 5.727 -2.400 1.00 83.12 122 ILE A O 1
ATOM 958 N N . GLU A 1 123 ? -8.999 3.847 -2.901 1.00 83.06 123 GLU A N 1
ATOM 959 C CA . GLU A 1 123 ? -8.520 3.552 -1.549 1.00 83.06 123 GLU A CA 1
ATOM 960 C C . GLU A 1 123 ? -7.750 4.721 -0.924 1.00 83.06 123 GLU A C 1
ATOM 962 O O . GLU A 1 123 ? -8.014 5.121 0.211 1.00 83.06 123 GLU A O 1
ATOM 967 N N . SER A 1 124 ? -6.820 5.297 -1.687 1.00 83.62 124 SER A N 1
ATOM 968 C CA . SER A 1 124 ? -5.963 6.398 -1.256 1.00 83.62 124 SER A CA 1
ATOM 969 C C . SER A 1 124 ? -6.769 7.623 -0.815 1.00 83.62 124 SER A C 1
ATOM 971 O O . SER A 1 124 ? -6.475 8.218 0.230 1.00 83.62 124 SER A O 1
ATOM 973 N N . VAL A 1 125 ? -7.811 7.959 -1.582 1.00 89.31 125 VAL A N 1
ATOM 974 C CA . VAL A 1 125 ? -8.709 9.091 -1.318 1.00 89.31 125 VAL A CA 1
ATOM 975 C C . VAL A 1 125 ? -9.688 8.786 -0.191 1.00 89.31 125 VAL A C 1
ATOM 977 O O . VAL A 1 125 ? -9.921 9.642 0.661 1.00 89.31 125 VAL A O 1
ATOM 980 N N . PHE A 1 126 ? -10.248 7.578 -0.142 1.00 92.25 126 PHE A N 1
ATOM 981 C CA . PHE A 1 126 ? -11.121 7.162 0.955 1.00 92.25 126 PHE A CA 1
ATOM 982 C C . PHE A 1 126 ? -10.408 7.180 2.298 1.00 92.25 126 PHE A C 1
ATOM 984 O O . PHE A 1 126 ? -10.951 7.712 3.266 1.00 92.25 126 PHE A O 1
ATOM 991 N N . ARG A 1 127 ? -9.159 6.723 2.348 1.00 90.88 127 ARG A N 1
ATOM 992 C CA . ARG A 1 127 ? -8.322 6.856 3.538 1.00 90.88 127 ARG A CA 1
ATOM 993 C C . ARG A 1 127 ? -8.201 8.314 3.992 1.00 90.88 127 ARG A C 1
ATOM 995 O O . ARG A 1 127 ? -8.412 8.610 5.167 1.00 90.88 127 ARG A O 1
ATOM 1002 N N . ASP A 1 128 ? -7.886 9.231 3.079 1.00 92.81 128 ASP A N 1
ATOM 1003 C CA . ASP A 1 128 ? -7.759 10.656 3.413 1.00 92.81 128 ASP A CA 1
ATOM 1004 C C . ASP A 1 128 ? -9.089 11.248 3.886 1.00 92.81 128 ASP A C 1
ATOM 1006 O O . ASP A 1 128 ? -9.133 11.951 4.898 1.00 92.81 128 ASP A O 1
ATOM 1010 N N . ASN A 1 129 ? -10.187 10.898 3.216 1.00 96.62 129 ASN A N 1
ATOM 1011 C CA . ASN A 1 129 ? -11.531 11.281 3.629 1.00 96.62 129 ASN A CA 1
ATOM 1012 C C . ASN A 1 129 ? -11.843 10.777 5.046 1.00 96.62 129 ASN A C 1
ATOM 1014 O O . ASN A 1 129 ? -12.391 11.538 5.842 1.00 96.62 129 ASN A O 1
ATOM 1018 N N . ALA A 1 130 ? -11.458 9.544 5.393 1.00 96.31 130 ALA A N 1
ATOM 1019 C CA . ALA A 1 130 ? -11.631 9.009 6.741 1.00 96.31 130 ALA A CA 1
ATOM 1020 C C . ALA A 1 130 ? -10.825 9.797 7.783 1.00 96.31 130 ALA A C 1
ATOM 1022 O O . ALA A 1 130 ? -11.393 10.203 8.796 1.00 96.31 130 ALA A O 1
ATOM 1023 N N . VAL A 1 131 ? -9.541 10.082 7.531 1.00 96.44 131 VAL A N 1
ATOM 1024 C CA . VAL A 1 131 ? -8.709 10.907 8.433 1.00 96.44 131 VAL A CA 1
ATOM 1025 C C . VAL A 1 131 ? -9.358 12.273 8.684 1.00 96.44 131 VAL A C 1
ATOM 1027 O O . VAL A 1 131 ? -9.468 12.711 9.829 1.00 96.44 131 VAL A O 1
ATOM 1030 N N . ILE A 1 132 ? -9.828 12.933 7.622 1.00 98.00 132 ILE A N 1
ATOM 1031 C CA . ILE A 1 132 ? -10.447 14.263 7.693 1.00 98.00 132 ILE A CA 1
ATOM 1032 C C . ILE A 1 132 ? -11.753 14.225 8.488 1.00 98.00 132 ILE A C 1
ATOM 1034 O O . ILE A 1 132 ? -11.982 15.067 9.356 1.00 98.00 132 ILE A O 1
ATOM 1038 N N . LEU A 1 133 ? -12.606 13.240 8.216 1.00 98.50 133 LEU A N 1
ATOM 1039 C CA . LEU A 1 133 ? -13.858 13.049 8.941 1.00 98.50 133 LEU A CA 1
ATOM 1040 C C . LEU A 1 133 ? -13.605 12.724 10.420 1.00 98.50 133 LEU A C 1
ATOM 1042 O O . LEU A 1 133 ? -14.283 13.286 11.275 1.00 98.50 133 LEU A O 1
ATOM 1046 N N . PHE A 1 134 ? -12.605 11.900 10.753 1.00 98.38 134 PHE A N 1
ATOM 1047 C CA . PHE A 1 134 ? -12.248 11.626 12.149 1.00 98.38 134 PHE A CA 1
ATOM 1048 C C . PHE A 1 134 ? -11.714 12.852 12.889 1.00 98.38 134 PHE A C 1
ATOM 1050 O O . PHE A 1 134 ? -11.972 12.971 14.089 1.00 98.38 134 PHE A O 1
ATOM 1057 N N . ALA A 1 135 ? -11.013 13.752 12.193 1.00 98.19 135 ALA A N 1
ATOM 1058 C CA . ALA A 1 135 ? -10.566 15.028 12.745 1.00 98.19 135 ALA A CA 1
ATOM 1059 C C . ALA A 1 135 ? -11.728 16.021 12.954 1.00 98.19 135 ALA A C 1
ATOM 1061 O O . ALA A 1 135 ? -11.692 16.829 13.882 1.00 98.19 135 ALA A O 1
ATOM 1062 N N . LEU A 1 136 ? -12.763 15.971 12.104 1.00 98.62 136 LEU A N 1
ATOM 1063 C CA . LEU A 1 136 ? -13.876 16.931 12.093 1.00 98.62 136 LEU A CA 1
ATOM 1064 C C . LEU A 1 136 ? -15.150 16.459 12.813 1.00 98.62 136 LEU A C 1
ATOM 1066 O O . LEU A 1 136 ? -16.039 17.283 13.037 1.00 98.62 136 LEU A O 1
ATOM 1070 N N . ILE A 1 137 ? -15.256 15.174 13.166 1.00 98.38 137 ILE A N 1
ATOM 1071 C CA . ILE A 1 137 ? -16.404 14.584 13.870 1.00 98.38 137 ILE A CA 1
ATOM 1072 C C . ILE A 1 137 ? -15.928 13.969 15.190 1.00 98.38 137 ILE A C 1
ATOM 1074 O O . ILE A 1 137 ? -15.453 12.834 15.216 1.00 98.38 137 ILE A O 1
ATOM 1078 N N . ASP A 1 138 ? -16.066 14.685 16.308 1.00 97.12 138 ASP A N 1
ATOM 1079 C CA . ASP A 1 138 ? -15.319 14.352 17.532 1.00 97.12 138 ASP A CA 1
ATOM 1080 C C . ASP A 1 138 ? -15.623 12.962 18.116 1.00 97.12 138 ASP A C 1
ATOM 1082 O O . ASP A 1 138 ? -14.734 12.349 18.709 1.00 97.12 138 ASP A O 1
ATOM 1086 N N . ASN A 1 139 ? -16.838 12.432 17.950 1.00 95.81 139 ASN A N 1
ATOM 1087 C CA . ASN A 1 139 ? -17.247 11.138 18.513 1.00 95.81 139 ASN A CA 1
ATOM 1088 C C . ASN A 1 139 ? -17.362 9.991 17.487 1.00 95.81 139 ASN A C 1
ATOM 1090 O O . ASN A 1 139 ? -17.883 8.946 17.852 1.00 95.81 139 ASN A O 1
ATOM 1094 N N . ALA A 1 140 ? -16.932 10.166 16.231 1.00 95.19 140 ALA A N 1
ATOM 1095 C CA . ALA A 1 140 ? -16.971 9.091 15.232 1.00 95.19 140 ALA A CA 1
ATOM 1096 C C . ALA A 1 140 ? -15.915 8.011 15.513 1.00 95.19 140 ALA A C 1
ATOM 1098 O O . ALA A 1 140 ? -14.723 8.285 15.442 1.00 95.19 140 ALA A O 1
ATOM 1099 N N . ASP A 1 141 ? -16.326 6.773 15.755 1.00 83.69 141 ASP A N 1
ATOM 1100 C CA . ASP A 1 141 ? -15.406 5.656 15.999 1.00 83.69 141 ASP A CA 1
ATOM 1101 C C . ASP A 1 141 ? -15.034 4.935 14.696 1.00 83.69 141 ASP A C 1
ATOM 1103 O O . ASP A 1 141 ? -13.917 4.426 14.549 1.00 83.69 141 ASP A O 1
ATOM 1107 N N . VAL A 1 142 ? -15.964 4.910 13.730 1.00 86.44 142 VAL A N 1
ATOM 1108 C CA . VAL A 1 142 ? -15.822 4.154 12.481 1.00 86.44 142 VAL A CA 1
ATOM 1109 C C . VAL A 1 142 ? -16.345 4.916 11.269 1.00 86.44 142 VAL A C 1
ATOM 1111 O O . VAL A 1 142 ? -17.420 5.515 11.303 1.00 86.44 142 VAL A O 1
ATOM 1114 N N . ILE A 1 143 ? -15.609 4.841 10.163 1.00 94.19 143 ILE A N 1
ATOM 1115 C CA . ILE A 1 143 ? -16.022 5.375 8.865 1.00 94.19 143 ILE A CA 1
ATOM 1116 C C . ILE A 1 143 ? -15.957 4.259 7.839 1.00 94.19 143 ILE A C 1
ATOM 1118 O O . ILE A 1 143 ? -14.985 3.513 7.780 1.00 94.19 143 ILE A O 1
ATOM 1122 N N . THR A 1 144 ? -17.006 4.141 7.043 1.00 90.25 144 THR A N 1
ATOM 1123 C CA . THR A 1 144 ? -17.177 3.090 6.051 1.00 90.25 144 THR A CA 1
ATOM 1124 C C . THR A 1 144 ? -17.568 3.706 4.714 1.00 90.25 144 THR A C 1
ATOM 1126 O O . THR A 1 144 ? -18.463 4.548 4.653 1.00 90.25 144 THR A O 1
ATOM 1129 N N . PHE A 1 145 ? -16.912 3.283 3.640 1.00 91.44 145 PHE A N 1
ATOM 1130 C CA . PHE A 1 145 ? -17.255 3.674 2.278 1.00 91.44 145 PHE A CA 1
ATOM 1131 C C . PHE A 1 145 ? -17.554 2.437 1.444 1.00 91.44 145 PHE A C 1
ATOM 1133 O O . PHE A 1 145 ? -16.712 1.546 1.357 1.00 91.44 145 PHE A O 1
ATOM 1140 N N . HIS A 1 146 ? -18.716 2.381 0.803 1.00 86.75 146 HIS A N 1
ATOM 1141 C CA . HIS A 1 146 ? -19.045 1.331 -0.160 1.00 86.75 146 HIS A CA 1
ATOM 1142 C C . HIS A 1 146 ? -18.806 1.860 -1.570 1.00 86.75 146 HIS A C 1
ATOM 1144 O O . HIS A 1 146 ? -19.317 2.914 -1.939 1.00 86.75 146 HIS A O 1
ATOM 1150 N N . ALA A 1 147 ? -18.006 1.148 -2.358 1.00 84.44 147 ALA A N 1
ATOM 1151 C CA . ALA A 1 147 ? -17.702 1.486 -3.742 1.00 84.44 147 ALA A CA 1
ATOM 1152 C C . ALA A 1 147 ? -18.379 0.476 -4.667 1.00 84.44 147 ALA A C 1
ATOM 1154 O O . ALA A 1 147 ? -17.850 -0.595 -4.973 1.00 84.44 147 ALA A O 1
ATOM 1155 N N . LYS A 1 148 ? -19.586 0.809 -5.122 1.00 80.94 148 LYS A N 1
ATOM 1156 C CA . LYS A 1 148 ? -20.274 0.002 -6.126 1.00 80.94 148 LYS A CA 1
ATOM 1157 C C . LYS A 1 148 ? -19.629 0.230 -7.491 1.00 80.94 148 LYS A C 1
ATOM 1159 O O . LYS A 1 148 ? -19.434 1.372 -7.889 1.00 80.94 148 LYS A O 1
ATOM 1164 N N . GLY A 1 149 ? -19.351 -0.845 -8.223 1.00 69.25 149 GLY A N 1
ATOM 1165 C CA . GLY A 1 149 ? -18.817 -0.765 -9.586 1.00 69.25 149 GLY A CA 1
ATOM 1166 C C . GLY A 1 149 ? -17.294 -0.623 -9.687 1.00 69.25 149 GLY A C 1
ATOM 1167 O O . GLY A 1 149 ? -16.794 -0.590 -10.803 1.00 69.25 149 GLY A O 1
ATOM 1168 N N . SER A 1 150 ? -16.555 -0.590 -8.570 1.00 65.75 150 SER A N 1
ATOM 1169 C CA . SER A 1 150 ? -15.088 -0.702 -8.572 1.00 65.75 150 SER A CA 1
ATOM 1170 C C . SER A 1 150 ? -14.626 -2.166 -8.549 1.00 65.75 150 SER A C 1
ATOM 1172 O O . SER A 1 150 ? -15.338 -3.049 -8.062 1.00 65.75 150 SER A O 1
ATOM 1174 N N . LEU A 1 151 ? -13.404 -2.434 -9.027 1.00 61.25 151 LEU A N 1
ATOM 1175 C CA . LEU A 1 151 ? -12.721 -3.713 -8.784 1.00 61.25 151 LEU A CA 1
ATOM 1176 C C . LEU A 1 151 ? -12.457 -3.873 -7.270 1.00 61.25 151 LEU A C 1
ATOM 1178 O O . LEU A 1 151 ? -12.153 -2.886 -6.600 1.00 61.25 151 LEU A O 1
ATOM 1182 N N . GLN A 1 152 ? -12.595 -5.096 -6.734 1.00 54.88 152 GLN A N 1
ATOM 1183 C CA . GLN A 1 152 ? -12.552 -5.419 -5.291 1.00 54.88 152 GLN A CA 1
ATOM 1184 C C . GLN A 1 152 ? -11.390 -4.734 -4.518 1.00 54.88 152 GLN A C 1
ATOM 1186 O O . GLN A 1 152 ? -10.270 -4.658 -5.041 1.00 54.88 152 GLN A O 1
ATOM 1191 N N . PRO A 1 153 ? -11.594 -4.301 -3.251 1.00 56.09 153 PRO A N 1
ATOM 1192 C CA . PRO A 1 153 ? -12.781 -4.523 -2.416 1.00 56.09 153 PRO A CA 1
ATOM 1193 C C . PRO A 1 153 ? -13.953 -3.577 -2.737 1.00 56.09 153 PRO A C 1
ATOM 1195 O O . PRO A 1 153 ? -13.746 -2.435 -3.134 1.00 56.09 153 PRO A O 1
ATOM 1198 N N . SER A 1 154 ? -15.191 -4.034 -2.522 1.00 66.81 154 SER A N 1
ATOM 1199 C CA . SER A 1 154 ? -16.408 -3.209 -2.666 1.00 66.81 154 SER A CA 1
ATOM 1200 C C . SER A 1 154 ? -16.685 -2.290 -1.471 1.00 66.81 154 SER A C 1
ATOM 1202 O O . SER A 1 154 ? -17.636 -1.509 -1.502 1.00 66.81 154 SER A O 1
ATOM 1204 N N . ALA A 1 155 ? -15.895 -2.392 -0.402 1.00 75.19 155 ALA A N 1
ATOM 1205 C CA . ALA A 1 155 ? -16.063 -1.608 0.809 1.00 75.19 155 ALA A CA 1
ATOM 1206 C C . ALA A 1 155 ? -14.734 -1.347 1.522 1.00 75.19 155 ALA A C 1
ATOM 1208 O O . ALA A 1 155 ? -13.837 -2.191 1.527 1.00 75.19 155 ALA A O 1
ATOM 1209 N N . TYR A 1 156 ? -14.645 -0.169 2.132 1.00 81.62 156 TYR A N 1
ATOM 1210 C CA . TYR A 1 156 ? -13.459 0.381 2.771 1.00 81.62 156 TYR A CA 1
ATOM 1211 C C . TYR A 1 156 ? -13.847 0.908 4.141 1.00 81.62 156 TYR A C 1
ATOM 1213 O O . TYR A 1 156 ? -14.485 1.957 4.261 1.00 81.62 156 TYR A O 1
ATOM 1221 N N . ARG A 1 157 ? -13.466 0.176 5.178 1.00 82.38 157 ARG A N 1
ATOM 1222 C CA . ARG A 1 157 ? -13.802 0.516 6.555 1.00 82.38 157 ARG A CA 1
ATOM 1223 C C . ARG A 1 157 ? -12.550 0.886 7.340 1.00 82.38 157 ARG A C 1
ATOM 1225 O O . ARG A 1 157 ? -11.590 0.126 7.391 1.00 82.38 157 ARG A O 1
ATOM 1232 N N . TYR A 1 158 ? -12.605 2.048 7.983 1.00 83.81 158 TYR A N 1
ATOM 1233 C CA . TYR A 1 158 ? -11.532 2.655 8.762 1.00 83.81 158 TYR A CA 1
ATOM 1234 C C . TYR A 1 158 ? -11.975 2.830 10.213 1.00 83.81 158 TYR A C 1
ATOM 1236 O O . TYR A 1 158 ? -13.061 3.345 10.484 1.00 83.81 158 TYR A O 1
ATOM 1244 N N . LEU A 1 159 ? -11.116 2.435 11.151 1.00 82.44 159 LEU A N 1
ATOM 1245 C CA . LEU A 1 159 ? -11.310 2.648 12.586 1.00 82.44 159 LEU A CA 1
ATOM 1246 C C . LEU A 1 159 ? -10.470 3.843 13.039 1.00 82.44 159 LEU A C 1
ATOM 1248 O O . LEU A 1 159 ? -9.297 3.943 12.659 1.00 82.44 159 LEU A O 1
ATOM 1252 N N . ARG A 1 160 ? -11.030 4.699 13.901 1.00 86.19 160 ARG A N 1
ATOM 1253 C CA . ARG A 1 160 ? -10.300 5.838 14.478 1.00 86.19 160 ARG A CA 1
ATOM 1254 C C . ARG A 1 160 ? -8.996 5.389 15.131 1.00 86.19 160 ARG A C 1
ATOM 1256 O O . ARG A 1 160 ? -7.937 5.904 14.787 1.00 86.19 160 ARG A O 1
ATOM 1263 N N . ASP A 1 161 ? -9.073 4.398 16.015 1.00 79.44 161 ASP A N 1
ATOM 1264 C CA . ASP A 1 161 ? -7.924 3.911 16.785 1.00 79.44 161 ASP A CA 1
ATOM 1265 C C . ASP A 1 161 ? -6.824 3.317 15.898 1.00 79.44 161 ASP A C 1
ATOM 1267 O O . ASP A 1 161 ? -5.647 3.378 16.247 1.00 79.44 161 ASP A O 1
ATOM 1271 N N . ALA A 1 162 ? -7.185 2.752 14.741 1.00 77.81 162 ALA A N 1
ATOM 1272 C CA . ALA A 1 162 ? -6.216 2.213 13.794 1.00 77.81 162 ALA A CA 1
ATOM 1273 C C . ALA A 1 162 ? -5.454 3.339 13.083 1.00 77.81 162 ALA A C 1
ATOM 1275 O O . ALA A 1 162 ? -4.223 3.328 13.079 1.00 77.81 162 ALA A O 1
ATOM 1276 N N . LEU A 1 163 ? -6.168 4.337 12.547 1.00 87.00 163 LEU A N 1
ATOM 1277 C CA . LEU A 1 163 ? -5.539 5.482 11.881 1.00 87.00 163 LEU A CA 1
ATOM 1278 C C . LEU A 1 163 ? -4.740 6.343 12.865 1.00 87.00 163 LEU A C 1
ATOM 1280 O O . LEU A 1 163 ? -3.654 6.801 12.521 1.00 87.00 163 LEU A O 1
ATOM 1284 N N . GLN A 1 164 ? -5.224 6.500 14.100 1.00 87.81 164 GLN A N 1
ATOM 1285 C CA . GLN A 1 164 ? -4.586 7.288 15.157 1.00 87.81 164 GLN A CA 1
ATOM 1286 C C . GLN A 1 164 ? -3.140 6.857 15.454 1.00 87.81 164 GLN A C 1
ATOM 1288 O O . GLN A 1 164 ? -2.328 7.705 15.816 1.00 87.81 164 GLN A O 1
ATOM 1293 N N . LYS A 1 165 ? -2.784 5.578 15.258 1.00 85.3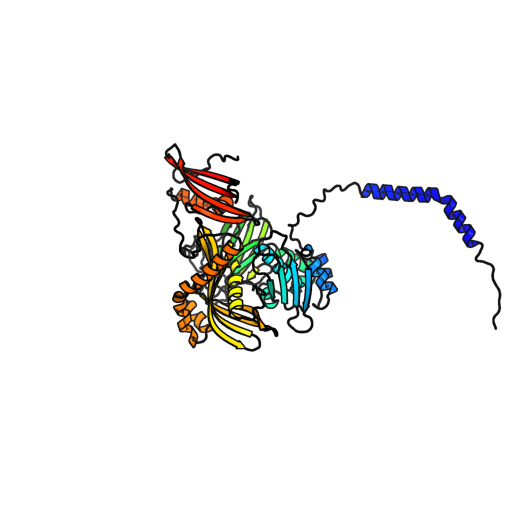8 165 LYS A N 1
ATOM 1294 C CA . LYS A 1 165 ? -1.412 5.071 15.472 1.00 85.38 165 LYS A CA 1
ATOM 1295 C C . LYS A 1 165 ? -0.362 5.763 14.602 1.00 85.38 165 LYS A C 1
ATOM 1297 O O . LYS A 1 165 ? 0.807 5.784 14.965 1.00 85.38 165 LYS A O 1
ATOM 1302 N N . SER A 1 166 ? -0.783 6.319 13.469 1.00 87.81 166 SER A N 1
ATOM 1303 C CA . SER A 1 166 ? 0.085 7.023 12.524 1.00 87.81 166 SER A CA 1
ATOM 1304 C C . SER A 1 166 ? 0.266 8.515 12.849 1.00 87.81 166 SER A C 1
ATOM 1306 O O . SER A 1 166 ? 1.063 9.188 12.201 1.00 87.81 166 SER A O 1
ATOM 1308 N N . PHE A 1 167 ? -0.427 9.044 13.864 1.00 91.69 167 PHE A N 1
ATOM 1309 C CA . PHE A 1 167 ? -0.409 10.463 14.232 1.00 91.69 167 PHE A CA 1
ATOM 1310 C C . PHE A 1 167 ? 0.160 10.667 15.642 1.00 91.69 167 PHE A C 1
ATOM 1312 O O . PHE A 1 167 ? -0.100 9.876 16.547 1.00 91.69 167 PHE A O 1
ATOM 1319 N N . ASP A 1 168 ? 0.936 11.737 15.833 1.00 92.94 168 ASP A N 1
ATOM 1320 C CA . ASP A 1 168 ? 1.594 12.065 17.109 1.00 92.94 168 ASP A CA 1
ATOM 1321 C C . ASP A 1 168 ? 0.672 12.764 18.118 1.00 92.94 168 ASP A C 1
ATOM 1323 O O . ASP A 1 168 ? 0.973 12.823 19.309 1.00 92.94 168 ASP A O 1
ATOM 1327 N N . HIS A 1 169 ? -0.470 13.259 17.651 1.00 94.38 169 HIS A N 1
ATOM 1328 C CA . HIS A 1 169 ? -1.517 13.865 18.464 1.00 94.38 169 HIS A CA 1
ATOM 1329 C C . HIS A 1 169 ? -2.865 13.251 18.109 1.00 94.38 169 HIS A C 1
ATOM 1331 O O . HIS A 1 169 ? -3.030 12.662 17.040 1.00 94.38 169 HIS A O 1
ATOM 1337 N N . ASP A 1 170 ? -3.846 13.418 18.993 1.00 96.12 170 ASP A N 1
ATOM 1338 C CA . ASP A 1 170 ? -5.229 13.053 18.699 1.00 96.12 170 ASP A CA 1
ATOM 1339 C C . ASP A 1 170 ? -5.692 13.693 17.378 1.00 96.12 170 ASP A C 1
ATOM 1341 O O . ASP A 1 170 ? -5.463 14.882 17.149 1.00 96.12 170 ASP A O 1
ATOM 1345 N N . LEU A 1 171 ? -6.353 12.921 16.509 1.00 95.44 171 LEU A N 1
ATOM 1346 C CA . LEU A 1 171 ? -6.794 13.382 15.187 1.00 95.44 171 LEU A CA 1
ATOM 1347 C C . LEU A 1 171 ? -7.598 14.696 15.235 1.00 95.44 171 LEU A C 1
ATOM 1349 O O . LEU A 1 171 ? -7.517 15.507 14.310 1.00 95.44 171 LEU A O 1
ATOM 1353 N N . ARG A 1 172 ? -8.331 14.949 16.325 1.00 96.62 172 ARG A N 1
ATOM 1354 C CA . ARG A 1 172 ? -9.144 16.162 16.520 1.00 96.62 172 ARG A CA 1
ATOM 1355 C C . ARG A 1 172 ? -8.303 17.422 16.729 1.00 96.62 172 ARG A C 1
ATOM 1357 O O . ARG A 1 172 ? -8.758 18.520 16.395 1.00 96.62 172 ARG A O 1
ATOM 1364 N N . GLU A 1 173 ? -7.075 17.288 17.232 1.00 96.94 173 GLU A N 1
ATOM 1365 C CA . GLU A 1 173 ? -6.146 18.411 17.435 1.00 96.94 173 GLU A CA 1
ATOM 1366 C C . GLU A 1 173 ? -5.703 19.030 16.106 1.00 96.94 173 GLU A C 1
ATOM 1368 O O . GLU A 1 173 ? -5.495 20.243 16.012 1.00 96.94 173 GLU A O 1
ATOM 1373 N N . TYR A 1 174 ? -5.651 18.228 15.040 1.00 96.56 174 TYR A N 1
ATOM 1374 C CA . TYR A 1 174 ? -5.375 18.725 13.693 1.00 96.56 174 TYR A CA 1
ATOM 1375 C C . TYR A 1 174 ? -6.557 19.467 13.065 1.00 96.56 174 TYR A C 1
ATOM 1377 O O . TYR A 1 174 ? -6.427 19.987 11.966 1.00 96.56 174 TYR A O 1
ATOM 1385 N N . ALA A 1 175 ? -7.695 19.562 13.749 1.00 97.06 175 ALA A N 1
ATOM 1386 C CA . ALA A 1 175 ? -8.818 20.404 13.357 1.00 97.06 175 ALA A CA 1
ATOM 1387 C C . ALA A 1 175 ? -9.242 21.335 14.502 1.00 97.06 175 ALA A C 1
ATOM 1389 O O . ALA A 1 175 ? -10.428 21.629 14.667 1.00 97.06 175 ALA A O 1
ATOM 1390 N N . LYS A 1 176 ? -8.301 21.793 15.338 1.00 96.75 176 LYS A N 1
ATOM 1391 C CA . LYS A 1 176 ? -8.582 22.794 16.385 1.00 96.75 176 LYS A CA 1
ATOM 1392 C C . LYS A 1 176 ? -8.898 24.183 15.814 1.00 96.75 176 LYS A C 1
ATOM 1394 O O . LYS A 1 176 ? -9.701 24.916 16.384 1.00 96.75 176 LYS A O 1
ATOM 1399 N N . ASP A 1 177 ? -8.305 24.508 14.669 1.00 97.81 177 ASP A N 1
ATOM 1400 C CA . ASP A 1 177 ? -8.545 25.710 13.877 1.00 97.81 177 ASP A CA 1
ATOM 1401 C C . ASP A 1 177 ? -8.327 25.409 12.380 1.00 97.81 177 ASP A C 1
ATOM 1403 O O . ASP A 1 177 ? -7.869 24.324 12.007 1.00 97.81 177 ASP A O 1
ATOM 1407 N N . VAL A 1 178 ? -8.691 26.360 11.515 1.00 97.75 178 VAL A N 1
ATOM 1408 C CA . VAL A 1 178 ? -8.587 26.208 10.052 1.00 97.75 178 VAL A CA 1
ATOM 1409 C C . VAL A 1 178 ? -7.138 25.995 9.606 1.00 97.75 178 VAL A C 1
ATOM 1411 O O . VAL A 1 178 ? -6.897 25.198 8.704 1.00 97.75 178 VAL A O 1
ATOM 1414 N N . THR A 1 179 ? -6.171 26.655 10.246 1.00 97.62 179 THR A N 1
ATOM 1415 C CA . THR A 1 179 ? -4.744 26.559 9.899 1.00 97.62 179 THR A CA 1
ATOM 1416 C C . THR A 1 179 ? -4.185 25.171 10.217 1.00 97.62 179 THR A C 1
ATOM 1418 O O . THR A 1 179 ? -3.437 24.595 9.419 1.00 97.62 179 THR A O 1
ATOM 1421 N N . ALA A 1 180 ? -4.564 24.603 11.364 1.00 97.12 180 ALA A N 1
ATOM 1422 C CA . ALA A 1 180 ? -4.226 23.234 11.736 1.00 97.12 180 ALA A CA 1
ATOM 1423 C C . ALA A 1 180 ? -4.806 22.236 10.722 1.00 97.12 180 ALA A C 1
ATOM 1425 O O . ALA A 1 180 ? -4.077 21.366 10.238 1.00 97.12 180 ALA A O 1
ATOM 1426 N N . LEU A 1 181 ? -6.071 22.429 10.325 1.00 97.50 181 LEU A N 1
ATOM 1427 C CA . LEU A 1 181 ? -6.721 21.580 9.326 1.00 97.50 181 LEU A CA 1
ATOM 1428 C C . LEU A 1 181 ? -6.037 21.701 7.965 1.00 97.50 181 LEU A C 1
ATOM 1430 O O . LEU A 1 181 ? -5.765 20.694 7.322 1.00 97.50 181 LEU A O 1
ATOM 1434 N N . GLU A 1 182 ? -5.703 22.912 7.528 1.00 95.88 182 GLU A N 1
ATOM 1435 C CA . GLU A 1 182 ? -4.976 23.123 6.277 1.00 95.88 182 GLU A CA 1
ATOM 1436 C C . GLU A 1 182 ? -3.615 22.409 6.284 1.00 95.88 182 GLU A C 1
ATOM 1438 O O . GLU A 1 182 ? -3.235 21.774 5.296 1.00 95.88 182 GLU A O 1
ATOM 1443 N N . THR A 1 183 ? -2.908 22.451 7.415 1.00 94.25 183 THR A N 1
ATOM 1444 C CA . THR A 1 183 ? -1.630 21.748 7.595 1.00 94.25 183 THR A CA 1
ATOM 1445 C C . THR A 1 183 ? -1.809 20.232 7.473 1.00 94.25 183 THR A C 1
ATOM 1447 O O . THR A 1 183 ? -1.045 19.583 6.753 1.00 94.25 183 THR A O 1
ATOM 1450 N N . LEU A 1 184 ? -2.853 19.671 8.098 1.00 95.31 184 LEU A N 1
ATOM 1451 C CA . LEU A 1 184 ? -3.210 18.259 7.941 1.00 95.31 184 LEU A CA 1
ATOM 1452 C C . LEU A 1 184 ? -3.479 17.919 6.476 1.00 95.31 184 LEU A C 1
ATOM 1454 O O . LEU A 1 184 ? -2.851 17.009 5.943 1.00 95.31 184 LEU A O 1
ATOM 1458 N N . LEU A 1 185 ? -4.358 18.667 5.808 1.00 93.56 185 LEU A N 1
ATOM 1459 C CA . LEU A 1 185 ? -4.754 18.401 4.422 1.00 93.56 185 LEU A CA 1
ATOM 1460 C C . LEU A 1 185 ? -3.558 18.405 3.462 1.00 93.56 185 LEU A C 1
ATOM 1462 O O . LEU A 1 185 ? -3.469 17.537 2.592 1.00 93.56 185 LEU A O 1
ATOM 1466 N N . ARG A 1 186 ? -2.611 19.334 3.649 1.00 90.19 186 ARG A N 1
ATOM 1467 C CA . ARG A 1 186 ? -1.351 19.369 2.889 1.00 90.19 186 ARG A CA 1
ATOM 1468 C C . ARG A 1 186 ? -0.502 18.129 3.158 1.00 90.19 186 ARG A C 1
ATOM 1470 O O . ARG A 1 186 ? 0.016 17.531 2.220 1.00 90.19 186 ARG A O 1
ATOM 1477 N N . SER A 1 187 ? -0.421 17.693 4.416 1.00 91.06 187 SER A N 1
ATOM 1478 C CA . SER A 1 187 ? 0.346 16.501 4.793 1.00 91.06 187 SER A CA 1
ATOM 1479 C C . SER A 1 187 ? -0.191 15.196 4.185 1.00 91.06 187 SER A C 1
ATOM 1481 O O . SER A 1 187 ? 0.571 14.243 4.055 1.00 91.06 187 SER A O 1
ATOM 1483 N N . LEU A 1 188 ? -1.467 15.145 3.793 1.00 90.62 188 LEU A N 1
ATOM 1484 C CA . LEU A 1 188 ? -2.088 13.954 3.206 1.00 90.62 188 LEU A CA 1
ATOM 1485 C C . LEU A 1 188 ? -1.783 13.777 1.709 1.00 90.62 188 LEU A C 1
ATOM 1487 O O . LEU A 1 188 ? -1.965 12.685 1.180 1.00 90.62 188 LEU A O 1
ATOM 1491 N N . ALA A 1 189 ? -1.331 14.826 1.012 1.00 87.88 189 ALA A N 1
ATOM 1492 C CA . ALA A 1 189 ? -1.054 14.760 -0.427 1.00 87.88 189 ALA A CA 1
ATOM 1493 C C . ALA A 1 189 ? 0.197 13.929 -0.759 1.00 87.88 189 ALA A C 1
ATOM 1495 O O . ALA A 1 189 ? 0.231 13.260 -1.793 1.00 87.88 189 ALA A O 1
ATOM 1496 N N . PHE A 1 190 ? 1.196 13.972 0.127 1.00 89.94 190 PHE A N 1
ATOM 1497 C CA . PHE A 1 190 ? 2.421 13.181 0.073 1.00 89.94 190 PHE A CA 1
ATOM 1498 C C . PHE A 1 190 ? 2.558 12.367 1.360 1.00 89.94 190 PHE A C 1
ATOM 1500 O O . PHE A 1 190 ? 2.690 12.932 2.451 1.00 89.94 190 PHE A O 1
ATOM 1507 N N . ARG A 1 191 ? 2.535 11.040 1.235 1.00 90.00 191 ARG A N 1
ATOM 1508 C CA . ARG A 1 191 ? 2.630 10.101 2.353 1.00 90.00 191 ARG A CA 1
ATOM 1509 C C . ARG A 1 191 ? 3.847 9.197 2.222 1.00 90.00 191 ARG A C 1
ATOM 1511 O O . ARG A 1 191 ? 4.276 8.885 1.114 1.00 90.00 191 ARG A O 1
ATOM 1518 N N . LEU A 1 192 ? 4.375 8.751 3.357 1.00 91.12 192 LEU A N 1
ATOM 1519 C CA . LEU A 1 192 ? 5.378 7.692 3.424 1.00 91.12 192 LEU A CA 1
ATOM 1520 C C . LEU A 1 192 ? 4.767 6.479 4.116 1.00 91.12 192 LEU A C 1
ATOM 1522 O O . LEU A 1 192 ? 4.421 6.554 5.292 1.00 91.12 192 LEU A O 1
ATOM 1526 N N . HIS A 1 193 ? 4.661 5.367 3.400 1.00 86.25 193 HIS A N 1
ATOM 1527 C CA . HIS A 1 193 ? 4.314 4.070 3.974 1.00 86.25 193 HIS A CA 1
ATOM 1528 C C . HIS A 1 193 ? 5.556 3.432 4.560 1.00 86.25 193 HIS A C 1
ATOM 1530 O O . HIS A 1 193 ? 6.564 3.283 3.865 1.00 86.25 193 HIS A O 1
ATOM 1536 N N . VAL A 1 194 ? 5.488 3.069 5.837 1.00 87.38 194 VAL A N 1
ATOM 1537 C CA . VAL A 1 194 ? 6.648 2.618 6.597 1.00 87.38 194 VAL A CA 1
ATOM 1538 C C . VAL A 1 194 ? 6.352 1.300 7.293 1.00 87.38 194 VAL A C 1
ATOM 1540 O O . VAL A 1 194 ? 5.395 1.180 8.064 1.00 87.38 194 VAL A O 1
ATOM 1543 N N . GLN A 1 195 ? 7.171 0.288 6.997 1.00 79.81 195 GLN A N 1
ATOM 1544 C CA . GLN A 1 195 ? 6.992 -1.069 7.513 1.00 79.81 195 GLN A CA 1
ATOM 1545 C C . GLN A 1 195 ? 8.335 -1.805 7.682 1.00 79.81 195 GLN A C 1
ATOM 1547 O O . GLN A 1 195 ? 9.222 -1.641 6.851 1.00 79.81 195 GLN A O 1
ATOM 1552 N N . PRO A 1 196 ? 8.496 -2.674 8.693 1.00 69.94 196 PRO A N 1
ATOM 1553 C CA . PRO A 1 196 ? 7.586 -2.862 9.821 1.00 69.94 196 PRO A CA 1
ATOM 1554 C C . PRO A 1 196 ? 7.594 -1.641 10.759 1.00 69.94 196 PRO A C 1
ATOM 1556 O O . PRO A 1 196 ? 8.540 -0.859 10.763 1.00 69.94 196 PRO A O 1
ATOM 1559 N N . GLU A 1 197 ? 6.560 -1.502 11.595 1.00 76.38 197 GLU A N 1
ATOM 1560 C CA . GLU A 1 197 ? 6.502 -0.477 12.658 1.00 76.38 197 GLU A CA 1
ATOM 1561 C C . GLU A 1 197 ? 7.703 -0.567 13.613 1.00 76.38 197 GLU A C 1
ATOM 1563 O O . GLU A 1 197 ? 8.214 0.442 14.103 1.00 76.38 197 GLU A O 1
ATOM 1568 N N . LYS A 1 198 ? 8.143 -1.800 13.883 1.00 78.56 198 LYS A N 1
ATOM 1569 C CA . LYS A 1 198 ? 9.235 -2.115 14.794 1.00 78.56 198 LYS A CA 1
ATOM 1570 C C . LYS A 1 198 ? 10.230 -3.038 14.105 1.00 78.56 198 LYS A C 1
ATOM 1572 O O . LYS A 1 198 ? 9.897 -4.167 13.751 1.00 78.56 198 LYS A O 1
ATOM 1577 N N . TYR A 1 199 ? 11.454 -2.557 13.958 1.00 81.25 199 TYR A N 1
ATOM 1578 C CA . TYR A 1 199 ? 12.544 -3.222 13.259 1.00 81.25 199 TYR A CA 1
ATOM 1579 C C . TYR A 1 199 ? 13.684 -3.573 14.213 1.00 81.25 199 TYR A C 1
ATOM 1581 O O . TYR A 1 199 ? 14.011 -2.824 15.126 1.00 81.25 199 TYR A O 1
ATOM 1589 N N . ALA A 1 200 ? 14.324 -4.709 13.983 1.00 77.94 200 ALA A N 1
ATOM 1590 C CA . ALA A 1 200 ? 15.553 -5.124 14.643 1.00 77.94 200 ALA A CA 1
ATOM 1591 C C . ALA A 1 200 ? 16.494 -5.770 13.625 1.00 77.94 200 ALA A C 1
ATOM 1593 O O . ALA A 1 200 ? 16.099 -6.708 12.929 1.00 77.94 200 ALA A O 1
ATOM 1594 N N . LEU A 1 201 ? 17.747 -5.307 13.596 1.00 65.69 201 LEU A N 1
ATOM 1595 C CA . LEU A 1 201 ? 18.734 -5.608 12.553 1.00 65.69 201 LEU A CA 1
ATOM 1596 C C . LEU A 1 201 ? 18.931 -7.104 12.254 1.00 65.69 201 LEU A C 1
ATOM 1598 O O . LEU A 1 201 ? 19.148 -7.483 11.112 1.00 65.69 201 LEU A O 1
ATOM 1602 N N . PHE A 1 202 ? 18.841 -7.955 13.276 1.00 58.97 202 PHE A N 1
ATOM 1603 C CA . PHE A 1 202 ? 19.088 -9.399 13.156 1.00 58.97 202 PHE A CA 1
ATOM 1604 C C . PHE A 1 202 ? 17.841 -10.259 13.426 1.00 58.97 202 PHE A C 1
ATOM 1606 O O . PHE A 1 202 ? 17.939 -11.482 13.525 1.00 58.97 202 PHE A O 1
ATOM 1613 N N . MET A 1 203 ? 16.673 -9.631 13.603 1.00 49.62 203 MET A N 1
ATOM 1614 C CA . MET A 1 203 ? 15.423 -10.301 14.000 1.00 49.62 203 MET A CA 1
ATOM 1615 C C . MET A 1 203 ? 14.220 -9.893 13.130 1.00 49.62 203 M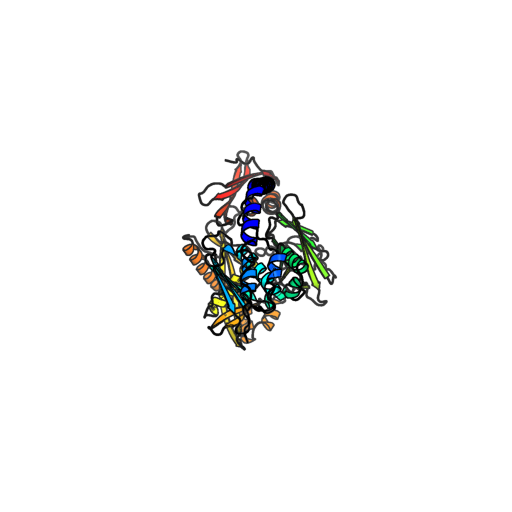ET A C 1
ATOM 1617 O O . MET A 1 203 ? 13.083 -10.133 13.532 1.00 49.62 203 MET A O 1
ATOM 1621 N N . SER A 1 204 ? 14.461 -9.247 11.983 1.00 56.44 204 SER A N 1
ATOM 1622 C CA . SER A 1 204 ? 13.421 -8.794 11.045 1.00 56.44 204 SER A CA 1
ATOM 1623 C C . SER A 1 204 ? 13.483 -9.559 9.725 1.00 56.44 204 SER A C 1
ATOM 1625 O O . SER A 1 204 ? 14.537 -10.060 9.342 1.00 56.44 204 SER A O 1
ATOM 1627 N N . SER A 1 205 ? 12.331 -9.635 9.059 1.00 57.59 205 SER A N 1
ATOM 1628 C CA . SER A 1 205 ? 12.088 -10.263 7.744 1.00 57.59 205 SER A CA 1
ATOM 1629 C C . SER A 1 205 ? 12.645 -9.487 6.590 1.00 57.59 205 SER A C 1
ATOM 1631 O O . SER A 1 205 ? 13.097 -10.031 5.587 1.00 57.59 205 SER A O 1
ATOM 1633 N N . THR A 1 206 ? 12.604 -8.183 6.765 1.00 67.00 206 THR A N 1
ATOM 1634 C CA . THR A 1 206 ? 13.169 -7.230 5.857 1.00 67.00 206 THR A CA 1
ATOM 1635 C C . THR A 1 206 ? 14.583 -6.908 6.325 1.00 67.00 206 THR A C 1
ATOM 1637 O O . THR A 1 206 ? 14.844 -6.825 7.528 1.00 67.00 206 THR A O 1
ATOM 1640 N N . PRO A 1 207 ? 15.507 -6.659 5.393 1.00 72.25 207 PRO A N 1
ATOM 1641 C CA . PRO A 1 207 ? 16.865 -6.225 5.720 1.00 72.25 207 PRO A CA 1
ATOM 1642 C C . PRO A 1 207 ? 16.926 -4.801 6.305 1.00 72.25 207 PRO A C 1
ATOM 1644 O O . PRO A 1 207 ? 18.000 -4.318 6.663 1.00 72.25 207 PRO A O 1
ATOM 1647 N N . GLY A 1 208 ? 15.787 -4.106 6.363 1.00 85.69 208 GLY A N 1
ATOM 1648 C CA . GLY A 1 208 ? 15.641 -2.742 6.846 1.00 85.69 208 GLY A CA 1
ATOM 1649 C C . GLY A 1 208 ? 14.175 -2.347 7.032 1.00 85.69 208 GLY A C 1
ATOM 1650 O O . GLY A 1 208 ? 13.263 -3.104 6.699 1.00 85.69 208 GLY A O 1
ATOM 1651 N N . ILE A 1 209 ? 13.943 -1.137 7.528 1.00 88.50 209 ILE A N 1
ATOM 1652 C CA . ILE A 1 209 ? 12.638 -0.474 7.503 1.00 88.50 209 ILE A CA 1
ATOM 1653 C C . ILE A 1 209 ? 12.363 -0.040 6.067 1.00 88.50 209 ILE A C 1
ATOM 1655 O O . ILE A 1 209 ? 13.085 0.791 5.519 1.00 88.50 209 ILE A O 1
ATOM 1659 N N . ARG A 1 210 ? 11.319 -0.595 5.461 1.00 88.75 210 ARG A N 1
ATOM 1660 C CA . ARG A 1 210 ? 10.798 -0.176 4.164 1.00 88.75 210 ARG A CA 1
ATOM 1661 C C . ARG A 1 210 ? 10.163 1.204 4.277 1.00 88.75 210 ARG A C 1
ATOM 1663 O O . ARG A 1 210 ? 9.353 1.422 5.174 1.00 88.75 210 ARG A O 1
ATOM 1670 N N . ILE A 1 211 ? 10.491 2.088 3.342 1.00 91.75 211 ILE A N 1
ATOM 1671 C CA . ILE A 1 211 ? 9.930 3.433 3.204 1.00 91.75 211 ILE A CA 1
ATOM 1672 C C . ILE A 1 211 ? 9.475 3.592 1.752 1.00 91.75 211 ILE A C 1
ATOM 1674 O O . ILE A 1 211 ? 10.302 3.612 0.838 1.00 91.75 211 ILE A O 1
ATOM 1678 N N . THR A 1 212 ? 8.166 3.708 1.541 1.00 87.44 212 THR A N 1
ATOM 1679 C CA . THR A 1 212 ? 7.565 3.821 0.207 1.00 87.44 212 THR A CA 1
ATOM 1680 C C . THR A 1 212 ? 6.769 5.124 0.091 1.00 87.44 212 THR A C 1
ATOM 1682 O O . THR A 1 212 ? 5.790 5.303 0.817 1.00 87.44 212 THR A O 1
ATOM 1685 N N . PRO A 1 213 ? 7.159 6.049 -0.801 1.00 88.00 213 PRO A N 1
ATOM 1686 C CA . PRO A 1 213 ? 6.429 7.281 -1.034 1.00 88.00 213 PRO A CA 1
ATOM 1687 C C . PRO A 1 213 ? 5.159 7.009 -1.837 1.00 88.00 213 PRO A C 1
ATOM 1689 O O . PRO A 1 213 ? 5.180 6.303 -2.844 1.00 88.00 213 PRO A O 1
ATOM 1692 N N . GLU A 1 214 ? 4.067 7.634 -1.421 1.00 85.12 214 GLU A N 1
ATOM 1693 C CA . GLU A 1 214 ? 2.825 7.716 -2.178 1.00 85.12 214 GLU A CA 1
ATOM 1694 C C . GLU A 1 214 ? 2.459 9.191 -2.354 1.00 85.12 214 GLU A C 1
ATOM 1696 O O . GLU A 1 214 ? 2.375 9.943 -1.380 1.00 85.12 214 GLU A O 1
ATOM 1701 N N . TYR A 1 215 ? 2.246 9.614 -3.598 1.00 84.50 215 TYR A N 1
ATOM 1702 C CA . TYR A 1 215 ? 1.946 10.999 -3.934 1.00 84.50 215 TYR A CA 1
ATOM 1703 C C . TYR A 1 215 ? 0.749 11.076 -4.875 1.00 84.50 215 TYR A C 1
ATOM 1705 O O . TYR A 1 215 ? 0.677 10.331 -5.848 1.00 84.50 215 TYR A O 1
ATOM 1713 N N . ARG A 1 216 ? -0.186 11.991 -4.590 1.00 77.81 216 ARG A N 1
ATOM 1714 C CA . ARG A 1 216 ? -1.378 12.197 -5.433 1.00 77.81 216 ARG A CA 1
ATOM 1715 C C . ARG A 1 216 ? -1.093 12.954 -6.734 1.00 77.81 216 ARG A C 1
ATOM 1717 O O . ARG A 1 216 ? -1.908 12.900 -7.649 1.00 77.81 216 ARG A O 1
ATOM 1724 N N . GLY A 1 217 ? 0.015 13.690 -6.808 1.00 75.88 217 GLY A N 1
ATOM 1725 C CA . GLY A 1 217 ? 0.437 14.392 -8.021 1.00 75.88 217 GLY A CA 1
ATOM 1726 C C . GLY A 1 217 ? 1.417 13.578 -8.867 1.00 75.88 217 GLY A C 1
ATOM 1727 O O . GLY A 1 217 ? 1.735 12.432 -8.565 1.00 75.88 217 GLY A O 1
ATOM 1728 N N . ALA A 1 218 ? 1.943 14.200 -9.919 1.00 77.62 218 ALA A N 1
ATOM 1729 C CA . ALA A 1 218 ? 3.022 13.621 -10.710 1.00 77.62 218 ALA A CA 1
ATOM 1730 C C . ALA A 1 218 ? 4.376 13.914 -10.051 1.00 77.62 218 ALA A C 1
ATOM 1732 O O . ALA A 1 218 ? 4.683 15.070 -9.763 1.00 77.62 218 ALA A O 1
ATOM 1733 N N . ALA A 1 219 ? 5.188 12.881 -9.842 1.00 80.31 219 ALA A N 1
ATOM 1734 C CA . ALA A 1 219 ? 6.600 13.003 -9.498 1.00 80.31 219 ALA A CA 1
ATOM 1735 C C . ALA A 1 219 ? 7.384 11.941 -10.276 1.00 80.31 219 ALA A C 1
ATOM 1737 O O . ALA A 1 219 ? 6.904 10.822 -10.449 1.00 80.31 219 ALA A O 1
ATOM 1738 N N . ALA A 1 220 ? 8.576 12.294 -10.752 1.00 77.25 220 ALA A N 1
ATOM 1739 C CA . ALA A 1 220 ? 9.413 11.378 -11.522 1.00 77.25 220 ALA A CA 1
ATOM 1740 C C . ALA A 1 220 ? 10.267 10.505 -10.594 1.00 77.25 220 ALA A C 1
ATOM 1742 O O . ALA A 1 220 ? 10.409 9.299 -10.801 1.00 77.25 220 ALA A O 1
ATOM 1743 N N . LYS A 1 221 ? 10.826 11.115 -9.541 1.00 89.00 221 LYS A N 1
ATOM 1744 C CA . LYS A 1 221 ? 11.786 10.467 -8.643 1.00 89.00 221 LYS A CA 1
ATOM 1745 C C . LYS A 1 221 ? 11.498 10.780 -7.182 1.00 89.00 221 LYS A C 1
ATOM 1747 O O . LYS A 1 221 ? 10.879 11.792 -6.849 1.00 89.00 221 LYS A O 1
ATOM 1752 N N . ALA A 1 222 ? 12.040 9.936 -6.314 1.00 92.06 222 ALA A N 1
ATOM 1753 C CA . ALA A 1 222 ? 12.187 10.212 -4.897 1.00 92.06 222 ALA A CA 1
ATOM 1754 C C . ALA A 1 222 ? 13.668 10.122 -4.510 1.00 92.06 222 ALA A C 1
ATOM 1756 O O . ALA A 1 222 ? 14.350 9.132 -4.797 1.00 92.06 222 ALA A O 1
ATOM 1757 N N . ARG A 1 223 ? 14.164 11.166 -3.845 1.00 97.56 223 ARG A N 1
ATOM 1758 C CA . ARG A 1 223 ? 15.475 11.178 -3.197 1.00 97.56 223 ARG A CA 1
ATOM 1759 C C . ARG A 1 223 ? 15.297 10.900 -1.716 1.00 97.56 223 ARG A C 1
ATOM 1761 O O . ARG A 1 223 ? 14.545 11.597 -1.049 1.00 97.56 223 ARG A O 1
ATOM 1768 N N . TYR A 1 224 ? 16.035 9.932 -1.205 1.00 97.69 224 TYR A N 1
ATOM 1769 C CA . TYR A 1 224 ? 16.054 9.545 0.195 1.00 97.69 224 TYR A CA 1
ATOM 1770 C C . TYR A 1 224 ? 17.409 9.933 0.774 1.00 97.69 224 TYR A C 1
ATOM 1772 O O . TYR A 1 224 ? 18.441 9.645 0.168 1.00 97.69 224 TYR A O 1
ATOM 1780 N N . SER A 1 225 ? 17.410 10.574 1.936 1.00 97.69 225 SER A N 1
ATOM 1781 C CA . SER A 1 225 ? 18.611 10.992 2.656 1.00 97.69 225 SER A CA 1
ATOM 1782 C C . SER A 1 225 ? 18.493 10.573 4.111 1.00 97.69 225 SER A C 1
ATOM 1784 O O . SER A 1 225 ? 17.585 11.024 4.808 1.00 97.69 225 SER A O 1
ATOM 1786 N N . ALA A 1 226 ? 19.411 9.729 4.567 1.00 96.38 226 ALA A N 1
ATOM 1787 C CA . ALA A 1 226 ? 19.495 9.286 5.949 1.00 96.38 226 ALA A CA 1
ATOM 1788 C C . ALA A 1 226 ? 20.641 10.017 6.658 1.00 96.38 226 ALA A C 1
ATOM 1790 O O . ALA A 1 226 ? 21.772 10.032 6.170 1.00 96.38 226 ALA A O 1
ATOM 1791 N N . GLU A 1 227 ? 20.361 10.610 7.820 1.00 93.88 227 GLU A N 1
ATOM 1792 C CA . GLU A 1 227 ? 21.410 11.235 8.646 1.00 93.88 227 GLU A CA 1
ATOM 1793 C C . GLU A 1 227 ? 22.298 10.191 9.346 1.00 93.88 227 GLU A C 1
ATOM 1795 O O . GLU A 1 227 ? 23.448 10.464 9.691 1.00 93.88 227 GLU A O 1
ATOM 1800 N N . SER A 1 228 ? 21.775 8.979 9.531 1.00 91.62 228 SER A N 1
ATOM 1801 C CA . SER A 1 228 ? 22.447 7.838 10.147 1.00 91.62 228 SER A CA 1
ATOM 1802 C C . SER A 1 228 ? 21.954 6.526 9.538 1.00 91.62 228 SER A C 1
ATOM 1804 O O . SER A 1 228 ? 20.837 6.449 9.028 1.00 91.62 228 SER A O 1
ATOM 1806 N N . GLY A 1 229 ? 22.782 5.480 9.594 1.00 91.50 229 GLY A N 1
ATOM 1807 C CA . GLY A 1 229 ? 22.503 4.207 8.926 1.00 91.50 229 GLY A CA 1
ATOM 1808 C C . GLY A 1 229 ? 22.740 4.266 7.414 1.00 91.50 229 GLY A C 1
ATOM 1809 O O . GLY A 1 229 ? 23.519 5.089 6.926 1.00 91.50 229 GLY A O 1
ATOM 1810 N N . ALA A 1 230 ? 22.087 3.377 6.672 1.00 93.88 230 ALA A N 1
ATOM 1811 C CA . ALA A 1 230 ? 22.217 3.282 5.225 1.00 93.88 230 ALA A CA 1
ATOM 1812 C C . ALA A 1 230 ? 20.885 2.953 4.552 1.00 93.88 230 ALA A C 1
ATOM 1814 O O . ALA A 1 230 ? 20.040 2.238 5.092 1.00 93.88 230 ALA A O 1
ATOM 1815 N N . LEU A 1 231 ? 20.745 3.464 3.334 1.00 96.19 231 LEU A N 1
ATOM 1816 C CA . LEU A 1 231 ? 19.628 3.259 2.427 1.00 96.19 231 LEU A CA 1
ATOM 1817 C C . LEU A 1 231 ? 20.042 2.316 1.301 1.00 96.19 231 LEU A C 1
ATOM 1819 O O . LEU A 1 231 ? 21.148 2.429 0.765 1.00 96.19 231 LEU A O 1
ATOM 1823 N N . PHE A 1 232 ? 19.161 1.396 0.934 1.00 92.50 232 PHE A N 1
ATOM 1824 C CA . PHE A 1 232 ? 19.409 0.423 -0.126 1.00 92.50 232 PHE A CA 1
ATOM 1825 C C . PHE A 1 232 ? 18.094 -0.127 -0.694 1.00 92.50 232 PHE A C 1
ATOM 1827 O O . PHE A 1 232 ? 17.008 0.108 -0.164 1.00 92.50 232 PHE A O 1
ATOM 1834 N N . THR A 1 233 ? 18.203 -0.858 -1.796 1.00 88.06 233 THR A N 1
ATOM 1835 C CA . THR A 1 233 ? 17.118 -1.629 -2.415 1.00 88.06 233 THR A CA 1
ATOM 1836 C C . THR A 1 233 ? 17.353 -3.113 -2.160 1.00 88.06 233 THR A C 1
ATOM 1838 O O . THR A 1 233 ? 18.499 -3.543 -2.010 1.00 88.06 233 THR A O 1
ATOM 1841 N N . TRP A 1 234 ? 16.275 -3.886 -2.086 1.00 78.50 234 TRP A N 1
ATOM 1842 C CA . TRP A 1 234 ? 16.324 -5.324 -1.852 1.00 78.50 234 TRP A CA 1
ATOM 1843 C C . TRP A 1 234 ? 15.376 -6.031 -2.814 1.00 78.50 234 TRP A C 1
ATOM 1845 O O . TRP A 1 234 ? 14.199 -5.672 -2.896 1.00 78.50 234 TRP A O 1
ATOM 1855 N N . ASP A 1 235 ? 15.898 -7.016 -3.537 1.00 71.88 235 ASP A N 1
ATOM 1856 C CA . ASP A 1 235 ? 15.118 -7.909 -4.381 1.00 71.88 235 ASP A CA 1
ATOM 1857 C C . ASP A 1 235 ? 14.689 -9.130 -3.559 1.00 71.88 235 ASP A C 1
ATOM 1859 O O . ASP A 1 235 ? 15.510 -9.942 -3.134 1.00 71.88 235 ASP A O 1
ATOM 1863 N N . PHE A 1 236 ? 13.383 -9.265 -3.332 1.00 53.50 236 PHE A N 1
ATOM 1864 C CA . PHE A 1 236 ? 12.821 -10.354 -2.531 1.00 53.50 236 PHE A CA 1
ATOM 1865 C C . PHE A 1 236 ? 12.920 -11.726 -3.217 1.00 53.50 236 PHE A C 1
ATOM 1867 O O . PHE A 1 236 ? 12.884 -12.750 -2.536 1.00 53.50 236 PHE A O 1
ATOM 1874 N N . SER A 1 237 ? 13.003 -11.758 -4.551 1.00 46.03 237 SER A N 1
ATOM 1875 C CA . SER A 1 237 ? 12.989 -12.995 -5.337 1.00 46.03 237 SER A CA 1
ATOM 1876 C C . SER A 1 237 ? 14.353 -13.683 -5.343 1.00 46.03 237 SER A C 1
ATOM 1878 O O . SER A 1 237 ? 14.437 -14.910 -5.296 1.00 46.03 237 SER A O 1
ATOM 1880 N N . THR A 1 238 ? 15.420 -12.884 -5.341 1.00 58.59 238 THR A N 1
ATOM 1881 C CA . THR A 1 238 ? 16.814 -13.346 -5.344 1.00 58.59 238 THR A CA 1
ATOM 1882 C C . THR A 1 238 ? 17.479 -13.221 -3.973 1.00 58.59 238 THR A C 1
ATOM 1884 O O . THR A 1 238 ? 18.456 -13.914 -3.690 1.00 58.59 238 THR A O 1
ATOM 1887 N N . GLY A 1 239 ? 16.950 -12.358 -3.101 1.00 57.19 239 GLY A N 1
ATOM 1888 C CA . GLY A 1 239 ? 17.554 -11.992 -1.823 1.00 57.19 239 GLY A CA 1
ATOM 1889 C C . GLY A 1 239 ? 18.682 -10.961 -1.948 1.00 57.19 239 GLY A C 1
ATOM 1890 O O . GLY A 1 239 ? 19.297 -10.622 -0.933 1.00 57.19 239 GLY A O 1
ATOM 1891 N N . GLU A 1 240 ? 18.972 -10.459 -3.152 1.00 73.19 240 GLU A N 1
ATOM 1892 C CA . GLU A 1 240 ? 20.076 -9.531 -3.395 1.00 73.19 240 GLU A CA 1
ATOM 1893 C C . GLU A 1 240 ? 19.781 -8.122 -2.864 1.00 73.19 240 GLU A C 1
ATOM 1895 O O . GLU A 1 240 ? 18.688 -7.578 -3.018 1.00 73.19 240 GLU A O 1
ATOM 1900 N N . MET A 1 241 ? 20.788 -7.507 -2.240 1.00 81.31 241 MET A N 1
ATOM 1901 C CA . MET A 1 241 ? 20.722 -6.137 -1.733 1.00 81.31 241 MET A CA 1
ATOM 1902 C C . MET A 1 241 ? 21.684 -5.242 -2.503 1.00 81.31 241 MET A C 1
ATOM 1904 O O . MET A 1 241 ? 22.847 -5.599 -2.713 1.00 81.31 241 MET A O 1
ATOM 1908 N N . SER A 1 242 ? 21.238 -4.038 -2.858 1.00 87.25 242 SER A N 1
ATOM 1909 C CA . SER A 1 242 ? 22.158 -3.022 -3.362 1.00 87.25 242 SER A CA 1
ATOM 1910 C C . SER A 1 242 ? 23.110 -2.556 -2.260 1.00 87.25 242 SER A C 1
ATOM 1912 O O . SER A 1 242 ? 22.837 -2.676 -1.066 1.00 87.25 242 SER A O 1
ATOM 1914 N N . LYS A 1 243 ? 24.220 -1.935 -2.661 1.00 88.06 243 LYS A N 1
ATOM 1915 C CA . LYS A 1 243 ? 25.132 -1.283 -1.719 1.00 88.06 243 LYS A CA 1
ATOM 1916 C C . LYS A 1 243 ? 24.388 -0.234 -0.877 1.00 88.06 243 LYS A C 1
ATOM 1918 O O . LYS A 1 243 ? 23.659 0.584 -1.434 1.00 88.06 243 LYS A O 1
ATOM 1923 N N . GLY A 1 244 ? 24.619 -0.243 0.437 1.00 90.06 244 GLY A N 1
ATOM 1924 C CA . GLY A 1 244 ? 24.106 0.770 1.361 1.00 90.06 244 GLY A CA 1
ATOM 1925 C C . GLY A 1 244 ? 24.741 2.141 1.123 1.00 90.06 244 GLY A C 1
ATOM 1926 O O . GLY A 1 244 ? 25.964 2.251 1.012 1.00 90.06 244 GLY A O 1
ATOM 1927 N N . LEU A 1 245 ? 23.916 3.185 1.042 1.00 93.31 245 LEU A N 1
ATOM 1928 C CA . LEU A 1 245 ? 24.329 4.570 0.795 1.00 93.31 245 LEU A CA 1
ATOM 1929 C C . LEU A 1 245 ? 23.610 5.535 1.754 1.00 93.31 245 LEU A C 1
ATOM 1931 O O . LEU A 1 245 ? 22.475 5.272 2.135 1.00 93.31 245 LEU A O 1
ATOM 1935 N N . PRO A 1 246 ? 24.218 6.673 2.132 1.00 94.00 246 PRO A N 1
ATOM 1936 C CA . PRO A 1 246 ? 23.545 7.673 2.967 1.00 94.00 246 PRO A CA 1
ATOM 1937 C C . PRO A 1 246 ? 22.463 8.443 2.193 1.00 94.00 246 PRO A C 1
ATOM 1939 O O . PRO A 1 246 ? 21.523 8.962 2.784 1.00 94.00 246 PRO A O 1
ATOM 1942 N N . VAL A 1 247 ? 22.594 8.512 0.864 1.00 97.19 247 VAL A N 1
ATOM 1943 C CA . VAL A 1 247 ? 21.641 9.149 -0.044 1.00 97.19 247 VAL A CA 1
ATOM 1944 C C . VAL A 1 247 ? 21.421 8.230 -1.238 1.00 97.19 247 VAL A C 1
ATOM 1946 O O . VAL A 1 247 ? 22.391 7.738 -1.820 1.00 97.19 247 VAL A O 1
ATOM 1949 N N . ILE A 1 248 ? 20.163 8.015 -1.613 1.00 96.00 248 ILE A N 1
ATOM 1950 C CA . ILE A 1 248 ? 19.789 7.275 -2.820 1.00 96.00 248 ILE A CA 1
ATOM 1951 C C . ILE A 1 248 ? 18.669 8.019 -3.551 1.00 96.00 248 ILE A C 1
ATOM 1953 O O . ILE A 1 248 ? 17.764 8.567 -2.929 1.00 96.00 248 ILE A O 1
ATOM 1957 N N . GLU A 1 249 ? 18.742 8.071 -4.876 1.00 95.25 249 GLU A N 1
ATOM 1958 C CA . GLU A 1 249 ? 17.722 8.679 -5.732 1.00 95.25 249 GLU A CA 1
ATOM 1959 C C . GLU A 1 249 ? 17.250 7.632 -6.738 1.00 95.25 249 GLU A C 1
ATOM 1961 O O . GLU A 1 249 ? 18.066 7.016 -7.429 1.00 95.25 249 GLU A O 1
ATOM 1966 N N . LEU A 1 250 ? 15.941 7.382 -6.765 1.00 88.44 250 LEU A N 1
ATOM 1967 C CA . LEU A 1 250 ? 15.314 6.299 -7.526 1.00 88.44 250 LEU A CA 1
ATOM 1968 C C . LEU A 1 250 ? 13.997 6.790 -8.137 1.00 88.44 250 LEU A C 1
ATOM 1970 O O . LEU A 1 250 ? 13.401 7.728 -7.591 1.00 88.44 250 LEU A O 1
ATOM 1974 N N . PRO A 1 251 ? 13.507 6.174 -9.230 1.00 82.69 251 PRO A N 1
ATOM 1975 C CA . PRO A 1 251 ? 12.174 6.492 -9.723 1.00 82.69 251 PRO A CA 1
ATOM 1976 C C . PRO A 1 251 ? 11.123 6.235 -8.650 1.00 82.69 251 PRO A C 1
ATOM 1978 O O . PRO A 1 251 ? 11.255 5.330 -7.810 1.00 82.69 251 PRO A O 1
ATOM 1981 N N . LEU A 1 252 ? 10.070 7.047 -8.697 1.00 76.94 252 LEU A N 1
ATOM 1982 C CA . LEU A 1 252 ? 8.931 6.910 -7.804 1.00 76.94 252 LEU A CA 1
ATOM 1983 C C . LEU A 1 252 ? 8.337 5.494 -7.914 1.00 76.94 252 LEU A C 1
ATOM 1985 O O . LEU A 1 252 ? 8.207 4.951 -9.005 1.00 76.94 252 LEU A O 1
ATOM 1989 N N . GLY A 1 253 ? 8.001 4.888 -6.774 1.00 68.50 253 GLY A N 1
ATOM 1990 C CA . GLY A 1 253 ? 7.517 3.504 -6.703 1.00 68.50 253 GLY A CA 1
ATOM 1991 C C . GLY A 1 253 ? 8.611 2.459 -6.459 1.00 68.50 253 GLY A C 1
ATOM 1992 O O . GLY A 1 253 ? 8.293 1.326 -6.096 1.00 68.50 253 GLY A O 1
ATOM 1993 N N . THR A 1 254 ? 9.895 2.825 -6.556 1.00 75.88 254 THR A N 1
ATOM 1994 C CA . THR A 1 254 ? 10.978 1.924 -6.135 1.00 75.88 254 THR A CA 1
ATOM 1995 C C . THR A 1 254 ? 10.980 1.785 -4.619 1.00 75.88 254 THR A C 1
ATOM 1997 O O . THR A 1 254 ? 10.991 2.779 -3.892 1.00 75.88 254 THR A O 1
ATOM 2000 N N . THR A 1 255 ? 11.001 0.544 -4.138 1.00 76.06 255 THR A N 1
ATOM 2001 C CA . THR A 1 255 ? 11.017 0.259 -2.702 1.00 76.06 255 THR A CA 1
ATOM 2002 C C . THR A 1 255 ? 12.410 0.502 -2.122 1.00 76.06 255 THR A C 1
ATOM 2004 O O . THR A 1 255 ? 13.386 -0.089 -2.585 1.00 76.06 255 THR A O 1
ATOM 2007 N N . VAL A 1 256 ? 12.496 1.345 -1.089 1.00 91.25 256 VAL A N 1
ATOM 2008 C CA . VAL A 1 256 ? 13.745 1.659 -0.381 1.00 91.25 256 VAL A CA 1
ATOM 2009 C C . VAL A 1 256 ? 13.679 1.154 1.050 1.00 91.25 256 VAL A C 1
ATOM 2011 O O . VAL A 1 256 ? 12.649 1.259 1.714 1.00 91.25 256 VAL A O 1
ATOM 2014 N N . TYR A 1 257 ? 14.797 0.618 1.523 1.00 91.56 257 TYR A N 1
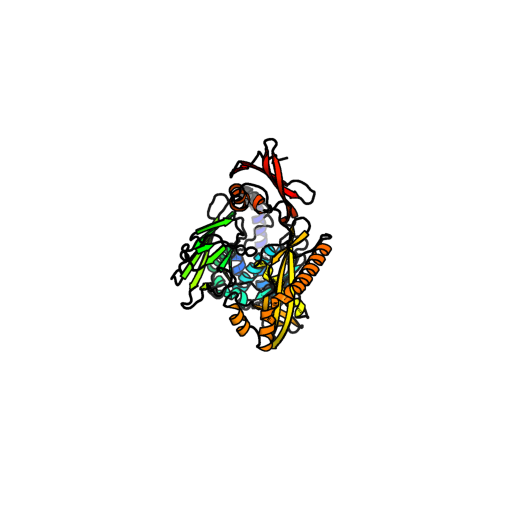ATOM 2015 C CA . TYR A 1 257 ? 14.981 0.133 2.880 1.00 91.56 257 TYR A CA 1
ATOM 2016 C C . TYR A 1 257 ? 16.030 0.972 3.593 1.00 91.56 257 TYR A C 1
ATOM 2018 O O . TYR A 1 257 ? 17.064 1.309 3.018 1.00 91.56 257 TYR A O 1
ATOM 2026 N N . TRP A 1 258 ? 15.775 1.269 4.860 1.00 95.94 258 TRP A N 1
ATOM 2027 C CA . TRP A 1 258 ? 16.735 1.858 5.780 1.00 95.94 258 TRP A CA 1
ATOM 2028 C C . TRP A 1 258 ? 17.208 0.817 6.795 1.00 95.94 258 TRP A C 1
ATOM 2030 O O . TRP A 1 258 ? 16.395 0.109 7.388 1.00 95.94 258 TRP A O 1
ATOM 2040 N N . SER A 1 259 ? 18.511 0.745 7.045 1.00 92.25 259 SER A N 1
ATOM 2041 C CA . SER A 1 259 ? 19.103 -0.085 8.098 1.00 92.25 259 SER A CA 1
ATOM 2042 C C . SER A 1 259 ? 19.989 0.768 9.006 1.00 92.25 259 SER A C 1
ATOM 2044 O O . SER A 1 259 ? 20.634 1.696 8.520 1.00 92.25 259 SER A O 1
ATOM 2046 N N . PRO A 1 260 ? 20.089 0.450 10.310 1.00 90.44 260 PRO A N 1
ATOM 2047 C CA . PRO A 1 260 ? 21.006 1.123 11.222 1.00 90.44 260 PRO A CA 1
ATOM 2048 C C . PRO A 1 260 ? 22.477 0.827 10.926 1.00 90.44 260 PRO A C 1
ATOM 2050 O O . PRO A 1 260 ? 23.343 1.448 11.536 1.00 90.44 260 PRO A O 1
ATOM 2053 N N . LEU A 1 261 ? 22.785 -0.123 10.039 1.00 85.81 261 LEU A N 1
ATOM 2054 C CA . LEU A 1 261 ? 24.146 -0.309 9.551 1.00 85.81 261 LEU A CA 1
ATOM 2055 C C . LEU A 1 261 ? 24.525 0.859 8.648 1.00 85.81 261 LEU A C 1
ATOM 2057 O O . LEU A 1 261 ? 23.801 1.179 7.711 1.00 85.81 261 LEU A O 1
ATOM 2061 N N . ASP A 1 262 ? 25.657 1.487 8.924 1.00 82.44 262 ASP A N 1
ATOM 2062 C CA . ASP A 1 262 ? 26.239 2.489 8.048 1.00 82.44 262 ASP A CA 1
ATOM 2063 C C . ASP A 1 262 ? 26.708 1.857 6.714 1.00 82.44 262 ASP A C 1
ATOM 2065 O O . ASP A 1 262 ? 26.751 0.629 6.570 1.00 82.44 262 ASP A O 1
ATOM 2069 N N . PRO A 1 263 ? 27.092 2.665 5.709 1.00 76.31 263 PRO A N 1
ATOM 2070 C CA . PRO A 1 263 ? 27.593 2.149 4.432 1.00 76.31 263 PRO A CA 1
ATOM 2071 C C . PRO A 1 263 ? 28.831 1.236 4.534 1.00 76.31 263 PRO A C 1
ATOM 2073 O O . PRO A 1 263 ? 29.150 0.536 3.572 1.00 76.31 263 PRO A O 1
ATOM 2076 N N . GLY A 1 264 ? 29.550 1.260 5.662 1.00 73.56 264 GLY A N 1
ATOM 2077 C CA . GLY A 1 264 ? 30.688 0.391 5.968 1.00 73.56 264 GLY A CA 1
ATOM 2078 C C . GLY A 1 264 ? 30.307 -0.905 6.694 1.00 73.56 264 GLY A C 1
ATOM 2079 O O . GLY A 1 264 ? 31.191 -1.713 6.982 1.00 73.56 264 GLY A O 1
ATOM 2080 N N . GLY A 1 265 ? 29.020 -1.118 6.984 1.00 73.62 265 GLY A N 1
ATOM 2081 C CA . GLY A 1 265 ? 28.508 -2.285 7.701 1.00 73.62 265 GLY A CA 1
ATOM 2082 C C . GLY A 1 265 ? 28.675 -2.212 9.222 1.00 73.62 265 GLY A C 1
ATOM 2083 O O . GLY A 1 265 ? 28.536 -3.238 9.891 1.00 73.62 265 GLY A O 1
ATOM 2084 N N . GLN A 1 266 ? 28.979 -1.039 9.786 1.00 78.81 266 GLN A N 1
ATOM 2085 C CA . GLN A 1 266 ? 29.061 -0.828 11.234 1.00 78.81 266 GLN A CA 1
ATOM 2086 C C . GLN A 1 266 ? 27.740 -0.291 11.781 1.00 78.81 266 GLN A C 1
ATOM 2088 O O . GLN A 1 266 ? 27.021 0.444 11.114 1.00 78.81 266 GLN A O 1
ATOM 2093 N N . LEU A 1 267 ? 27.401 -0.653 13.019 1.00 80.88 267 LEU A N 1
ATOM 2094 C CA . LEU A 1 267 ? 26.173 -0.181 13.651 1.00 80.88 267 LEU A CA 1
ATOM 2095 C C . LEU A 1 267 ? 26.261 1.326 13.937 1.00 80.88 267 LEU A C 1
ATOM 2097 O O . LEU A 1 267 ? 27.141 1.774 14.673 1.00 80.88 267 LEU A O 1
ATOM 2101 N N . SER A 1 268 ? 25.318 2.097 13.405 1.00 72.06 268 SER A N 1
ATOM 2102 C CA . SER A 1 268 ? 25.174 3.513 13.723 1.00 72.06 268 SER A CA 1
ATOM 2103 C C . SER A 1 268 ? 24.595 3.692 15.130 1.00 72.06 268 SER A C 1
ATOM 2105 O O . SER A 1 268 ? 23.581 3.091 15.482 1.00 72.06 268 SER A O 1
ATOM 2107 N N . VAL A 1 269 ? 25.241 4.528 15.950 1.00 66.75 269 VAL A N 1
ATOM 2108 C CA . VAL A 1 269 ? 24.938 4.692 17.389 1.00 66.75 269 VAL A CA 1
ATOM 2109 C C . VAL A 1 269 ? 24.002 5.885 17.657 1.00 66.75 269 VAL A C 1
ATOM 2111 O O . VAL A 1 269 ? 24.069 6.512 18.711 1.00 66.75 269 VAL A O 1
ATOM 2114 N N . SER A 1 270 ? 23.131 6.245 16.708 1.00 80.38 270 SER A N 1
ATOM 2115 C CA . SER A 1 270 ? 22.193 7.358 16.905 1.00 80.38 270 SER A CA 1
ATOM 2116 C C . SER A 1 270 ? 20.865 6.903 17.513 1.00 80.38 270 SER A C 1
ATOM 2118 O O . SER A 1 270 ? 20.229 5.958 17.042 1.00 80.38 270 SER A O 1
ATOM 2120 N N . ASN A 1 271 ? 20.403 7.633 18.533 1.00 87.25 271 ASN A N 1
ATOM 2121 C CA . ASN A 1 271 ? 19.099 7.398 19.158 1.00 87.25 271 ASN A CA 1
ATOM 2122 C C . ASN A 1 271 ? 17.933 7.804 18.243 1.00 87.25 271 ASN A C 1
ATOM 2124 O O . ASN A 1 271 ? 16.887 7.158 18.266 1.00 87.25 271 ASN A O 1
ATOM 2128 N N . LYS A 1 272 ? 18.107 8.861 17.439 1.00 93.62 272 LYS A N 1
ATOM 2129 C CA . LYS A 1 272 ? 17.138 9.307 16.429 1.00 93.62 272 LYS A CA 1
ATOM 2130 C C . LYS A 1 272 ? 17.782 9.245 15.050 1.00 93.62 272 LYS A C 1
ATOM 2132 O O . LYS A 1 272 ? 18.889 9.740 14.858 1.00 93.62 272 LYS A O 1
ATOM 2137 N N . ASN A 1 273 ? 17.083 8.626 14.112 1.00 94.44 273 ASN A N 1
ATOM 2138 C CA . ASN A 1 273 ? 17.580 8.336 12.776 1.00 94.44 273 ASN A CA 1
ATOM 2139 C C . ASN A 1 273 ? 16.556 8.871 11.766 1.00 94.44 273 ASN A C 1
ATOM 2141 O O . ASN A 1 273 ? 15.664 8.130 11.347 1.00 94.44 273 ASN A O 1
ATOM 2145 N N . PRO A 1 274 ? 16.587 10.177 11.457 1.00 96.56 274 PRO A N 1
ATOM 2146 C CA . PRO A 1 274 ? 15.682 10.755 10.479 1.00 96.56 274 PRO A CA 1
ATOM 2147 C C . PRO A 1 274 ? 16.067 10.323 9.059 1.00 96.56 274 PRO A C 1
ATOM 2149 O O . PRO A 1 274 ? 17.244 10.300 8.682 1.00 96.56 274 PRO A O 1
ATOM 2152 N N . VAL A 1 275 ? 15.044 10.009 8.268 1.00 97.44 275 VAL A N 1
ATOM 2153 C CA . VAL A 1 275 ? 15.150 9.766 6.830 1.00 97.44 275 VAL A CA 1
ATOM 2154 C C . VAL A 1 275 ? 14.238 10.751 6.117 1.00 97.44 275 VAL A C 1
ATOM 2156 O O . VAL A 1 275 ? 13.015 10.718 6.267 1.00 97.44 275 VAL A O 1
ATOM 2159 N N . THR A 1 276 ? 14.845 11.637 5.338 1.00 98.00 276 THR A N 1
ATOM 2160 C CA . THR A 1 276 ? 14.143 12.635 4.532 1.00 98.00 276 THR A CA 1
ATOM 2161 C C . THR A 1 276 ? 13.914 12.083 3.133 1.00 98.00 276 THR A C 1
ATOM 2163 O O . THR A 1 276 ? 14.855 11.627 2.486 1.00 98.00 276 THR A O 1
ATOM 2166 N N . VAL A 1 277 ? 12.671 12.139 2.663 1.00 97.38 277 VAL A N 1
ATOM 2167 C CA . VAL A 1 277 ? 12.249 11.755 1.318 1.00 97.38 277 VAL A CA 1
ATOM 2168 C C . VAL A 1 277 ? 11.765 12.999 0.584 1.00 97.38 277 VAL A C 1
ATOM 2170 O O . VAL A 1 277 ? 10.771 13.613 0.969 1.00 97.38 277 VAL A O 1
ATOM 2173 N N . THR A 1 278 ? 12.462 13.369 -0.482 1.00 97.62 278 THR A N 1
ATOM 2174 C CA . THR A 1 278 ? 12.161 14.528 -1.326 1.00 97.62 278 THR A CA 1
ATOM 2175 C C . THR A 1 278 ? 11.640 14.040 -2.675 1.00 97.62 278 THR A C 1
ATOM 2177 O O . THR A 1 278 ? 12.323 13.281 -3.365 1.00 97.62 278 THR A O 1
ATOM 2180 N N . LEU A 1 279 ? 10.446 14.478 -3.068 1.00 93.06 279 LEU A N 1
ATOM 2181 C CA . LEU A 1 279 ? 9.892 14.220 -4.397 1.00 93.06 279 LEU A CA 1
ATOM 2182 C C . LEU A 1 279 ? 10.477 15.202 -5.408 1.00 93.06 279 LEU A C 1
ATOM 2184 O O . LEU A 1 279 ? 10.554 16.404 -5.135 1.00 93.06 279 LEU A O 1
ATOM 2188 N N . LEU A 1 280 ? 10.857 14.690 -6.575 1.00 91.81 280 LEU A N 1
ATOM 2189 C CA . LEU A 1 280 ? 11.472 15.460 -7.651 1.00 91.81 280 LEU A CA 1
ATOM 2190 C C . LEU A 1 280 ? 10.691 15.288 -8.958 1.00 91.81 280 LEU A C 1
ATOM 2192 O O . LEU A 1 280 ? 10.190 14.198 -9.259 1.00 91.81 280 LEU A O 1
ATOM 2196 N N . ASP A 1 281 ? 10.601 16.363 -9.738 1.00 87.12 281 ASP A N 1
ATOM 2197 C CA . ASP A 1 281 ? 10.086 16.319 -11.108 1.00 87.12 281 ASP A CA 1
ATOM 2198 C C . ASP A 1 281 ? 11.153 15.815 -12.102 1.00 87.12 281 ASP A C 1
ATOM 2200 O O . ASP A 1 281 ? 12.279 15.481 -11.732 1.00 87.12 281 ASP A O 1
ATOM 2204 N N . GLU A 1 282 ? 10.803 15.750 -13.388 1.00 85.06 282 GLU A N 1
ATOM 2205 C CA . GLU A 1 282 ? 11.717 15.316 -14.459 1.00 85.06 282 GLU A CA 1
ATOM 2206 C C . GLU A 1 282 ? 12.947 16.227 -14.638 1.00 85.06 282 GLU A C 1
ATOM 2208 O O . GLU A 1 282 ? 13.921 15.834 -15.276 1.00 85.06 282 GLU A O 1
ATOM 2213 N N . LYS A 1 283 ? 12.911 17.449 -14.092 1.00 89.31 283 LYS A N 1
ATOM 2214 C CA . LYS A 1 283 ? 13.984 18.453 -14.160 1.00 89.31 283 LYS A CA 1
ATOM 2215 C C . LYS A 1 283 ? 14.769 18.543 -12.848 1.00 89.31 283 LYS A C 1
ATOM 2217 O O . LYS A 1 283 ? 15.468 19.535 -12.632 1.00 89.31 283 LYS A O 1
ATOM 2222 N N . ASP A 1 284 ? 14.629 17.544 -11.977 1.00 89.75 284 ASP A N 1
ATOM 2223 C CA . ASP A 1 284 ? 15.223 17.478 -10.640 1.00 89.75 284 ASP A CA 1
ATOM 2224 C C . ASP A 1 284 ? 14.812 18.640 -9.712 1.00 89.75 284 ASP A C 1
ATOM 2226 O O . ASP A 1 284 ? 15.508 18.955 -8.738 1.00 89.75 284 ASP A O 1
ATOM 2230 N N . GLN A 1 285 ? 13.670 19.284 -9.977 1.00 92.06 285 GLN A N 1
ATOM 2231 C CA . GLN A 1 285 ? 13.115 20.299 -9.087 1.00 92.06 285 GLN A CA 1
ATOM 2232 C C . GLN A 1 285 ? 12.320 19.641 -7.965 1.00 92.06 285 GLN A C 1
ATOM 2234 O O . GLN A 1 285 ? 11.531 18.723 -8.180 1.00 92.06 285 GLN A O 1
ATOM 2239 N N . ARG A 1 286 ? 12.513 20.149 -6.746 1.00 95.44 286 ARG A N 1
ATOM 2240 C CA . ARG A 1 286 ? 11.784 19.700 -5.560 1.00 95.44 286 ARG A CA 1
ATOM 2241 C C . ARG A 1 286 ? 10.298 20.033 -5.681 1.00 95.44 286 ARG A C 1
ATOM 2243 O O . ARG A 1 286 ? 9.938 21.204 -5.764 1.00 95.44 286 ARG A O 1
ATOM 2250 N N . ILE A 1 287 ? 9.467 18.997 -5.602 1.00 91.56 287 ILE A N 1
ATOM 2251 C CA . ILE A 1 287 ? 8.003 19.091 -5.565 1.00 91.56 287 ILE A CA 1
ATOM 2252 C C . ILE A 1 287 ? 7.526 19.197 -4.118 1.00 91.56 287 ILE A C 1
ATOM 2254 O O . ILE A 1 287 ? 6.805 20.125 -3.761 1.00 91.56 287 ILE A O 1
ATOM 2258 N N . ASP A 1 288 ? 7.949 18.249 -3.283 1.00 93.06 288 ASP A N 1
ATOM 2259 C CA . ASP A 1 288 ? 7.570 18.166 -1.875 1.00 93.06 288 ASP A CA 1
ATOM 2260 C C . ASP A 1 288 ? 8.624 17.375 -1.084 1.00 93.06 288 ASP A C 1
ATOM 2262 O O . ASP A 1 288 ? 9.527 16.763 -1.662 1.00 93.06 288 ASP A O 1
ATOM 2266 N N . GLU A 1 289 ? 8.544 17.403 0.240 1.00 95.19 289 GLU A N 1
ATOM 2267 C CA . GLU A 1 289 ? 9.461 16.696 1.128 1.00 95.19 289 GLU A CA 1
ATOM 2268 C C . GLU A 1 289 ? 8.756 16.228 2.394 1.00 95.19 289 GLU A C 1
ATOM 2270 O O . GLU A 1 289 ? 7.936 16.936 2.979 1.00 95.19 289 GLU A O 1
ATOM 2275 N N . LYS A 1 290 ? 9.125 15.034 2.846 1.00 94.75 290 LYS A N 1
ATOM 2276 C CA . LYS A 1 290 ? 8.606 14.436 4.065 1.00 94.75 290 LYS A CA 1
ATOM 2277 C C . LYS A 1 290 ? 9.716 13.713 4.799 1.00 94.75 290 LYS A C 1
ATOM 2279 O O . LYS A 1 290 ? 10.596 13.131 4.177 1.00 94.75 290 LYS A O 1
ATOM 2284 N N . GLN A 1 291 ? 9.674 13.743 6.121 1.00 96.00 291 GLN A N 1
ATOM 2285 C CA . GLN A 1 291 ? 10.656 13.077 6.962 1.00 96.00 291 GLN A CA 1
ATOM 2286 C C . GLN A 1 291 ? 9.961 12.036 7.829 1.00 96.00 291 GLN A C 1
ATOM 2288 O O . GLN A 1 291 ? 8.940 12.329 8.445 1.00 96.00 291 GLN A O 1
ATOM 2293 N N . VAL A 1 292 ? 10.538 10.838 7.885 1.00 95.38 292 VAL A N 1
ATOM 2294 C CA . VAL A 1 292 ? 10.213 9.830 8.895 1.00 95.38 292 VAL A CA 1
ATOM 2295 C C . VAL A 1 292 ? 11.339 9.785 9.922 1.00 95.38 292 VAL A C 1
ATOM 2297 O O . VAL A 1 292 ? 12.514 9.776 9.553 1.00 95.38 292 VAL A O 1
ATOM 2300 N N . THR A 1 293 ? 10.993 9.733 11.207 1.00 96.31 293 THR A N 1
ATOM 2301 C CA . THR A 1 293 ? 11.975 9.586 12.287 1.00 96.31 293 THR A CA 1
ATOM 2302 C C . THR A 1 293 ? 11.940 8.174 12.842 1.00 96.31 293 THR A C 1
ATOM 2304 O O . THR A 1 293 ? 10.897 7.682 13.269 1.00 96.31 293 THR A O 1
ATOM 2307 N N . ILE A 1 294 ? 13.103 7.526 12.858 1.00 95.06 294 ILE A N 1
ATOM 2308 C CA . ILE A 1 294 ? 13.268 6.169 13.370 1.00 95.06 294 ILE A CA 1
ATOM 2309 C C . ILE A 1 294 ? 14.016 6.238 14.706 1.00 95.06 294 ILE A C 1
ATOM 2311 O O . ILE A 1 294 ? 15.154 6.714 14.783 1.00 95.06 294 ILE A O 1
ATOM 2315 N N . VAL A 1 295 ? 13.381 5.768 15.774 1.00 94.00 295 VAL A N 1
ATOM 2316 C CA . VAL A 1 295 ? 13.874 5.892 17.150 1.00 94.00 295 VAL A CA 1
ATOM 2317 C C . VAL A 1 295 ? 14.398 4.553 17.641 1.00 94.00 295 VAL A C 1
ATOM 2319 O O . VAL A 1 295 ? 13.679 3.557 17.626 1.00 94.00 295 VAL A O 1
ATOM 2322 N N . TYR A 1 296 ? 15.644 4.532 18.101 1.00 90.19 296 TYR A N 1
ATOM 2323 C CA . TYR A 1 296 ? 16.215 3.373 18.774 1.00 90.19 296 TYR A CA 1
ATOM 2324 C C . TYR A 1 296 ? 15.767 3.341 20.239 1.00 90.19 296 TYR A C 1
ATOM 2326 O O . TYR A 1 296 ? 15.931 4.322 20.965 1.00 90.19 296 TYR A O 1
ATOM 2334 N N . ASP A 1 297 ? 15.233 2.208 20.696 1.00 82.38 297 ASP A N 1
ATOM 2335 C CA . ASP A 1 297 ? 14.688 2.058 22.053 1.00 82.38 297 ASP A CA 1
ATOM 2336 C C . ASP A 1 297 ? 15.754 1.851 23.146 1.00 82.38 297 ASP A C 1
ATOM 2338 O O . ASP A 1 297 ? 15.427 1.626 24.311 1.00 82.38 297 ASP A O 1
ATOM 2342 N N . GLY A 1 298 ? 17.038 1.920 22.783 1.00 76.88 298 GLY A N 1
ATOM 2343 C CA . GLY A 1 298 ? 18.157 1.689 23.695 1.00 76.88 298 GLY A CA 1
ATOM 2344 C C . GLY A 1 298 ? 18.444 0.211 23.966 1.00 76.88 298 GLY A C 1
ATOM 2345 O O . GLY A 1 298 ? 19.360 -0.087 24.732 1.00 76.88 298 GLY A O 1
ATOM 2346 N N . SER A 1 299 ? 17.691 -0.712 23.355 1.00 78.38 299 SER A N 1
ATOM 2347 C CA . SER A 1 299 ? 17.858 -2.154 23.546 1.00 78.38 299 SER A CA 1
ATOM 2348 C C . SER A 1 299 ? 18.211 -2.893 22.255 1.00 78.38 299 SER A C 1
ATOM 2350 O O . SER A 1 299 ? 19.362 -3.267 22.060 1.00 78.38 299 SER A O 1
ATOM 2352 N N . LEU A 1 300 ? 17.236 -3.159 21.392 1.00 77.94 300 LEU A N 1
ATOM 2353 C CA . LEU A 1 300 ? 17.396 -3.970 20.182 1.00 77.94 300 LEU A CA 1
ATOM 2354 C C . LEU A 1 300 ? 16.538 -3.469 19.024 1.00 77.94 300 LEU A C 1
ATOM 2356 O O . LEU A 1 300 ? 16.682 -3.983 17.913 1.00 77.94 300 LEU A O 1
ATOM 2360 N N . PHE A 1 301 ? 15.632 -2.519 19.266 1.00 83.56 301 PHE A N 1
ATOM 2361 C CA . PHE A 1 301 ? 14.613 -2.179 18.292 1.00 83.56 301 PHE A CA 1
ATOM 2362 C C . PHE A 1 301 ? 14.643 -0.718 17.880 1.00 83.56 301 PHE A C 1
ATOM 2364 O O . PHE A 1 301 ? 14.929 0.181 18.664 1.00 83.56 301 PHE A O 1
ATOM 2371 N N . TYR A 1 302 ? 14.263 -0.525 16.629 1.00 87.12 302 TYR A N 1
ATOM 2372 C CA . TYR A 1 302 ? 14.036 0.736 15.964 1.00 87.12 302 TYR A CA 1
ATOM 2373 C C . TYR A 1 302 ? 12.537 0.842 15.695 1.00 87.12 302 TYR A C 1
ATOM 2375 O O . TYR A 1 302 ? 11.963 -0.036 15.051 1.00 87.12 302 TYR A O 1
ATOM 2383 N N . THR A 1 303 ? 11.892 1.869 16.228 1.00 88.88 303 THR A N 1
ATOM 2384 C CA . THR A 1 303 ? 10.452 2.114 16.087 1.00 88.88 303 THR A CA 1
ATOM 2385 C C . THR A 1 303 ? 10.206 3.404 15.328 1.00 88.88 303 THR A C 1
ATOM 2387 O O . THR A 1 303 ? 10.960 4.365 15.484 1.00 88.88 303 THR A O 1
ATOM 2390 N N . ILE A 1 304 ? 9.143 3.440 14.534 1.00 90.75 304 ILE A N 1
ATOM 2391 C CA . ILE A 1 304 ? 8.750 4.648 13.806 1.00 90.75 304 ILE A CA 1
ATOM 2392 C C . ILE A 1 304 ? 8.081 5.638 14.760 1.00 90.75 304 ILE A C 1
ATOM 2394 O O . ILE A 1 304 ? 7.173 5.265 15.499 1.00 90.75 304 ILE A O 1
ATOM 2398 N N . GLU A 1 305 ? 8.529 6.894 14.750 1.00 92.88 305 GLU A N 1
ATOM 2399 C CA . GLU A 1 305 ? 7.832 8.000 15.415 1.00 92.88 305 GLU A CA 1
ATOM 2400 C C . GLU A 1 305 ? 6.618 8.396 14.547 1.00 92.88 305 GLU A C 1
ATOM 2402 O O . GLU A 1 305 ? 6.808 8.769 13.381 1.00 92.88 305 GLU A O 1
ATOM 2407 N N . PRO A 1 306 ? 5.374 8.293 15.059 1.00 91.00 306 PRO A N 1
ATOM 2408 C CA . PRO A 1 306 ? 4.180 8.725 14.334 1.00 91.00 306 PRO A CA 1
ATOM 2409 C C . PRO A 1 306 ? 4.259 10.204 13.960 1.00 91.00 306 PRO A C 1
ATOM 2411 O O . PRO A 1 306 ? 4.830 10.998 14.702 1.00 91.00 306 PRO A O 1
ATOM 2414 N N . SER A 1 307 ? 3.701 10.587 12.813 1.00 92.56 307 SER A N 1
ATOM 2415 C CA . SER A 1 307 ? 3.569 11.994 12.409 1.00 92.56 307 SER A CA 1
ATOM 2416 C C . SER A 1 307 ? 2.677 12.141 11.166 1.00 92.56 307 SER A C 1
ATOM 2418 O O . SER A 1 307 ? 2.541 11.197 10.383 1.00 92.56 307 SER A O 1
ATOM 2420 N N . PRO A 1 308 ? 2.067 13.322 10.930 1.00 90.25 308 PRO A N 1
ATOM 2421 C CA . PRO A 1 308 ? 1.169 13.539 9.797 1.00 90.25 308 PRO A CA 1
ATOM 2422 C C . PRO A 1 308 ? 1.754 13.172 8.422 1.00 90.25 308 PRO A C 1
ATOM 2424 O O . PRO A 1 308 ? 2.713 13.763 7.912 1.00 90.25 308 PRO A O 1
ATOM 2427 N N . GLY A 1 309 ? 1.103 12.207 7.773 1.00 88.44 309 GLY A N 1
ATOM 2428 C CA . GLY A 1 309 ? 1.498 11.673 6.471 1.00 88.44 309 GLY A CA 1
ATOM 2429 C C . GLY A 1 309 ? 2.595 10.608 6.528 1.00 88.44 309 GLY A C 1
ATOM 2430 O O . GLY A 1 309 ? 3.091 10.210 5.478 1.00 88.44 309 GLY A O 1
ATOM 2431 N N . ILE A 1 310 ? 2.954 10.117 7.711 1.00 92.12 310 ILE A N 1
ATOM 2432 C CA . ILE A 1 310 ? 3.593 8.810 7.864 1.00 92.12 310 ILE A CA 1
ATOM 2433 C C . ILE A 1 310 ? 2.484 7.786 8.073 1.00 92.12 310 ILE A C 1
ATOM 2435 O O . ILE A 1 310 ? 1.583 8.013 8.869 1.00 92.12 310 ILE A O 1
ATOM 2439 N N . VAL A 1 311 ? 2.522 6.688 7.330 1.00 86.19 311 VAL A N 1
ATOM 2440 C CA . VAL A 1 311 ? 1.568 5.582 7.426 1.00 86.19 311 VAL A CA 1
ATOM 2441 C C . VAL A 1 311 ? 2.311 4.375 7.976 1.00 86.19 311 VAL A C 1
ATOM 2443 O O . VAL A 1 311 ? 3.218 3.855 7.326 1.00 86.19 311 VAL A O 1
ATOM 2446 N N . ILE A 1 312 ? 1.967 3.964 9.195 1.00 79.88 312 ILE A N 1
ATOM 2447 C CA . ILE A 1 312 ? 2.667 2.900 9.922 1.00 79.88 312 ILE A CA 1
ATOM 2448 C C . ILE A 1 312 ? 1.874 1.593 9.815 1.00 79.88 312 ILE A C 1
ATOM 2450 O O . ILE A 1 312 ? 0.729 1.518 10.258 1.00 79.88 312 ILE A O 1
ATOM 2454 N N . GLY A 1 313 ? 2.506 0.541 9.285 1.00 64.50 313 GLY A N 1
ATOM 2455 C CA . GLY A 1 313 ? 1.862 -0.770 9.125 1.00 64.50 313 GLY A CA 1
ATOM 2456 C C . GLY A 1 313 ? 0.943 -0.862 7.900 1.00 64.50 313 GLY A C 1
ATOM 2457 O O . GLY A 1 313 ? 0.912 0.034 7.059 1.00 64.50 313 GLY A O 1
ATOM 2458 N N . GLY A 1 314 ? 0.258 -1.999 7.742 1.00 55.19 314 GLY A N 1
ATOM 2459 C CA . GLY A 1 314 ? -0.816 -2.153 6.759 1.00 55.19 314 GLY A CA 1
ATOM 2460 C C . GLY A 1 314 ? -2.095 -1.575 7.346 1.00 55.19 314 GLY A C 1
ATOM 2461 O O . GLY A 1 314 ? -2.584 -2.074 8.361 1.00 55.19 314 GLY A O 1
ATOM 2462 N N . GLU A 1 315 ? -2.620 -0.503 6.762 1.00 47.09 315 GLU A N 1
ATOM 2463 C CA . GLU A 1 315 ? -3.899 0.030 7.211 1.00 47.09 315 GLU A CA 1
ATOM 2464 C C . GLU A 1 315 ? -5.025 -0.941 6.874 1.00 47.09 315 GLU A C 1
ATOM 2466 O O . GLU A 1 315 ? -5.090 -1.530 5.796 1.00 47.09 315 GLU A O 1
ATOM 2471 N N . THR A 1 316 ? -5.883 -1.155 7.861 1.00 39.66 316 THR A N 1
ATOM 2472 C CA . THR A 1 316 ? -6.883 -2.211 7.866 1.00 39.66 316 THR A CA 1
ATOM 2473 C C . THR A 1 316 ? -7.984 -1.890 6.862 1.00 39.66 316 THR A C 1
ATOM 2475 O O . THR A 1 316 ? -8.958 -1.227 7.196 1.00 39.66 316 THR A O 1
ATOM 2478 N N . LEU A 1 317 ? -7.861 -2.384 5.632 1.00 40.56 317 LEU A N 1
ATOM 2479 C CA . LEU A 1 317 ? -9.008 -2.547 4.748 1.00 40.56 317 LEU A CA 1
ATOM 2480 C C . LEU A 1 317 ? -9.846 -3.700 5.297 1.00 40.56 317 LEU A C 1
ATOM 2482 O O . LEU A 1 317 ? -9.603 -4.866 4.992 1.00 40.56 317 LEU A O 1
ATOM 2486 N N . SER A 1 318 ? -10.838 -3.396 6.128 1.00 37.88 318 SER A N 1
ATOM 2487 C CA . SER A 1 318 ? -11.932 -4.352 6.285 1.00 37.88 318 SER A CA 1
ATOM 2488 C C . SER A 1 318 ? -12.786 -4.240 5.030 1.00 37.88 318 SER A C 1
ATOM 2490 O O . SER A 1 318 ? -13.453 -3.232 4.808 1.00 37.88 318 SER A O 1
ATOM 2492 N N . ALA A 1 319 ? -12.705 -5.251 4.168 1.00 36.44 319 ALA A N 1
ATOM 2493 C CA . ALA A 1 319 ? -13.733 -5.449 3.169 1.00 36.44 319 ALA A CA 1
ATOM 2494 C C . ALA A 1 319 ? -15.038 -5.701 3.933 1.00 36.44 319 ALA A C 1
ATOM 2496 O O . ALA A 1 319 ? -15.159 -6.731 4.590 1.00 36.44 319 ALA A O 1
ATOM 2497 N N . ASP A 1 320 ? -16.014 -4.792 3.862 1.00 35.06 320 ASP A N 1
ATOM 2498 C CA . ASP A 1 320 ? -17.399 -5.127 4.223 1.00 35.06 320 ASP A CA 1
ATOM 2499 C C . ASP A 1 320 ? -18.010 -6.042 3.157 1.00 35.06 320 ASP A C 1
ATOM 2501 O O . ASP A 1 320 ? -19.064 -5.768 2.580 1.00 35.06 320 ASP A O 1
ATOM 2505 N N . GLN A 1 321 ? -17.402 -7.196 2.919 1.00 38.91 321 GLN A N 1
ATOM 2506 C CA . GLN A 1 321 ? -18.294 -8.330 2.890 1.00 38.91 321 GLN A CA 1
ATOM 2507 C C . GLN A 1 321 ? -18.562 -8.603 4.364 1.00 38.91 321 GLN A C 1
ATOM 2509 O O . GLN A 1 321 ? -17.680 -9.028 5.105 1.00 38.91 321 GLN A O 1
ATOM 2514 N N . LYS A 1 322 ? -19.778 -8.290 4.822 1.00 46.16 322 LYS A N 1
ATOM 2515 C CA . LYS A 1 322 ? -20.317 -8.941 6.015 1.00 46.16 322 LYS A CA 1
ATOM 2516 C C . LYS A 1 322 ? -20.432 -10.415 5.670 1.00 46.16 322 LYS A C 1
ATOM 2518 O O . LYS A 1 322 ? -21.485 -10.890 5.251 1.00 46.16 322 LYS A O 1
ATOM 2523 N N . THR A 1 323 ? -19.318 -11.115 5.764 1.00 45.72 323 THR A N 1
ATOM 2524 C CA . THR A 1 323 ? -19.308 -12.553 5.650 1.00 45.72 323 THR A CA 1
ATOM 2525 C C . THR A 1 323 ? -19.867 -13.043 6.980 1.00 45.72 323 THR A C 1
ATOM 2527 O O . THR A 1 323 ? -19.407 -12.653 8.055 1.00 45.72 323 THR A O 1
ATOM 2530 N N . GLY A 1 324 ? -20.923 -13.855 6.932 1.00 55.94 324 GLY A N 1
ATOM 2531 C CA . GLY A 1 324 ? -21.318 -14.643 8.105 1.00 55.94 324 GLY A CA 1
ATOM 2532 C C . GLY A 1 324 ? -20.306 -15.755 8.403 1.00 55.94 324 GLY A C 1
ATOM 2533 O O . GLY A 1 324 ? -20.441 -16.459 9.401 1.00 55.94 324 GLY A O 1
ATOM 2534 N N . ASP A 1 325 ? -19.316 -15.917 7.520 1.00 79.56 325 ASP A N 1
ATOM 2535 C CA . ASP A 1 325 ? -18.289 -16.941 7.553 1.00 79.56 325 ASP A CA 1
ATOM 2536 C C . ASP A 1 325 ? -16.912 -16.330 7.839 1.00 79.56 325 ASP A C 1
ATOM 2538 O O . ASP A 1 325 ? -16.421 -15.468 7.105 1.00 79.56 325 ASP A O 1
ATOM 2542 N N . ILE A 1 326 ? -16.288 -16.788 8.921 1.00 86.00 326 ILE A N 1
ATOM 2543 C CA . ILE A 1 326 ? -14.958 -16.348 9.340 1.00 86.00 326 ILE A CA 1
ATOM 2544 C C . ILE A 1 326 ? -13.878 -16.709 8.309 1.00 86.00 326 ILE A C 1
ATOM 2546 O O . ILE A 1 326 ? -12.884 -15.993 8.210 1.00 86.00 326 ILE A O 1
ATOM 2550 N N . ASP A 1 327 ? -14.077 -17.774 7.529 1.00 88.00 327 ASP A N 1
ATOM 2551 C CA . ASP A 1 327 ? -13.143 -18.223 6.487 1.00 88.00 327 ASP A CA 1
ATOM 2552 C C . ASP A 1 327 ? -13.030 -17.176 5.363 1.00 88.00 327 ASP A C 1
ATOM 2554 O O . ASP A 1 327 ? -11.947 -16.698 5.021 1.00 88.00 327 ASP A O 1
ATOM 2558 N N . GLU A 1 328 ? -14.172 -16.676 4.886 1.00 80.94 328 GLU A N 1
ATOM 2559 C CA . GLU A 1 328 ? -14.216 -15.609 3.883 1.00 80.94 328 GLU A CA 1
ATOM 2560 C C . GLU A 1 328 ? -13.635 -14.289 4.435 1.00 80.94 328 GLU A C 1
ATOM 2562 O O . GLU A 1 328 ? -12.890 -13.594 3.737 1.00 80.94 328 GLU A O 1
ATOM 2567 N N . ALA A 1 329 ? -13.888 -13.967 5.712 1.00 82.38 329 ALA A N 1
ATOM 2568 C CA . ALA A 1 329 ? -13.303 -12.792 6.367 1.00 82.38 329 ALA A CA 1
ATOM 2569 C C . ALA A 1 329 ? -11.768 -12.871 6.457 1.00 82.38 329 ALA A C 1
ATOM 2571 O O . ALA A 1 329 ? -11.083 -11.860 6.268 1.00 82.38 329 ALA A O 1
ATOM 2572 N N . VAL A 1 330 ? -11.221 -14.064 6.716 1.00 93.38 330 VAL A N 1
ATOM 2573 C CA . VAL A 1 330 ? -9.775 -14.334 6.684 1.00 93.38 330 VAL A CA 1
ATOM 2574 C C . VAL A 1 330 ? -9.217 -14.111 5.282 1.00 93.38 330 VAL A C 1
ATOM 2576 O O . VAL A 1 330 ? -8.234 -13.380 5.139 1.00 93.38 330 VAL A O 1
ATOM 2579 N N . GLY A 1 331 ? -9.855 -14.662 4.247 1.00 88.25 331 GLY A N 1
ATOM 2580 C CA . GLY A 1 331 ? -9.418 -14.452 2.864 1.00 88.25 331 GLY A CA 1
ATOM 2581 C C . GLY A 1 331 ? -9.376 -12.965 2.492 1.00 88.25 331 GLY A C 1
ATOM 2582 O O . GLY A 1 331 ? -8.386 -12.460 1.949 1.00 88.25 331 GLY A O 1
ATOM 2583 N N . LEU A 1 332 ? -10.408 -12.210 2.868 1.00 81.19 332 LEU A N 1
ATOM 2584 C CA . LEU A 1 332 ? -10.456 -10.768 2.622 1.00 81.19 332 LEU A CA 1
ATOM 2585 C C . LEU A 1 332 ? -9.379 -9.997 3.381 1.00 81.19 332 LEU A C 1
ATOM 2587 O O . LEU A 1 332 ? -8.747 -9.113 2.798 1.00 81.19 332 LEU A O 1
ATOM 2591 N N . ALA A 1 333 ? -9.124 -10.359 4.639 1.00 84.88 333 ALA A N 1
ATOM 2592 C CA . ALA A 1 333 ? -8.054 -9.777 5.443 1.00 84.88 333 ALA A CA 1
ATOM 2593 C C . ALA A 1 333 ? -6.668 -9.963 4.801 1.00 84.88 333 ALA A C 1
ATOM 2595 O O . ALA A 1 333 ? -5.827 -9.064 4.874 1.00 84.88 333 ALA A O 1
ATOM 2596 N N . ILE A 1 334 ? -6.437 -11.097 4.132 1.00 90.25 334 ILE A N 1
ATOM 2597 C CA . ILE A 1 334 ? -5.184 -11.377 3.417 1.00 90.25 334 ILE A CA 1
ATOM 2598 C C . ILE A 1 334 ? -5.084 -10.533 2.144 1.00 90.25 334 ILE A C 1
ATOM 2600 O O . ILE A 1 334 ? -4.065 -9.877 1.923 1.00 90.25 334 ILE A O 1
ATOM 2604 N N . LYS A 1 335 ? -6.142 -10.479 1.323 1.00 84.00 335 LYS A N 1
ATOM 2605 C CA . LYS A 1 335 ? -6.164 -9.634 0.108 1.00 84.00 335 LYS A CA 1
ATOM 2606 C C . LYS A 1 335 ? -5.995 -8.151 0.428 1.00 84.00 335 LYS A C 1
ATOM 2608 O O . LYS A 1 335 ? -5.388 -7.411 -0.346 1.00 84.00 335 LYS A O 1
ATOM 2613 N N . SER A 1 336 ? -6.494 -7.734 1.587 1.00 78.00 336 SER A N 1
ATOM 2614 C CA . SER A 1 336 ? -6.329 -6.396 2.149 1.00 78.00 336 SER A CA 1
ATOM 2615 C C . SER A 1 336 ? -4.857 -5.990 2.319 1.00 78.00 336 SER A C 1
ATOM 2617 O O . SER A 1 336 ? -4.565 -4.797 2.316 1.00 78.00 336 SER A O 1
ATOM 2619 N N . GLN A 1 337 ? -3.920 -6.942 2.407 1.00 80.38 337 GLN A N 1
ATOM 2620 C CA . GLN A 1 337 ? -2.487 -6.655 2.538 1.00 80.38 337 GLN A CA 1
ATOM 2621 C C . GLN A 1 337 ? -1.805 -6.293 1.209 1.00 80.38 337 GLN A C 1
ATOM 2623 O O . GLN A 1 337 ? -0.599 -6.055 1.186 1.00 80.38 337 GLN A O 1
ATOM 2628 N N . ARG A 1 338 ? -2.537 -6.231 0.087 1.00 73.75 338 ARG A N 1
ATOM 2629 C CA . ARG A 1 338 ? -1.989 -6.006 -1.266 1.00 73.75 338 ARG A CA 1
ATOM 2630 C C . ARG A 1 338 ? -1.060 -4.797 -1.411 1.00 73.75 338 ARG A C 1
ATOM 2632 O O . ARG A 1 338 ? -0.180 -4.819 -2.263 1.00 73.75 338 ARG A O 1
ATOM 2639 N N . THR A 1 339 ? -1.252 -3.744 -0.616 1.00 67.19 339 THR A N 1
ATOM 2640 C CA . THR A 1 339 ? -0.427 -2.524 -0.654 1.00 67.19 339 THR A CA 1
ATOM 2641 C C . THR A 1 339 ? 0.999 -2.774 -0.162 1.00 67.19 339 THR A C 1
ATOM 2643 O O . THR A 1 339 ? 1.912 -2.035 -0.520 1.00 67.19 339 THR A O 1
ATOM 2646 N N . ALA A 1 340 ? 1.213 -3.854 0.594 1.00 66.06 340 ALA A N 1
ATOM 2647 C CA . ALA A 1 340 ? 2.528 -4.305 1.027 1.00 66.06 340 ALA A CA 1
ATOM 2648 C C . ALA A 1 340 ? 3.317 -5.050 -0.068 1.00 66.06 340 ALA A C 1
ATOM 2650 O O . ALA A 1 340 ? 4.489 -5.360 0.162 1.00 66.06 340 ALA A O 1
ATOM 2651 N N . TYR A 1 341 ? 2.715 -5.335 -1.227 1.00 74.50 341 TYR A N 1
ATOM 2652 C CA . TYR A 1 341 ? 3.298 -6.143 -2.302 1.00 74.50 341 TYR A CA 1
ATOM 2653 C C . TYR A 1 341 ? 3.323 -5.388 -3.640 1.00 74.50 341 TYR A C 1
ATOM 2655 O O . TYR A 1 341 ? 2.661 -4.363 -3.825 1.00 74.50 341 TYR A O 1
ATOM 2663 N N . GLY A 1 342 ? 4.111 -5.903 -4.588 1.00 69.19 342 GLY A N 1
ATOM 2664 C CA . GLY A 1 342 ? 4.157 -5.386 -5.954 1.00 69.19 342 GLY A CA 1
ATOM 2665 C C . GLY A 1 342 ? 2.781 -5.442 -6.615 1.00 69.19 342 GLY A C 1
ATOM 2666 O O . GLY A 1 342 ? 1.960 -6.309 -6.310 1.00 69.19 342 GLY A O 1
ATOM 2667 N N . ALA A 1 343 ? 2.513 -4.485 -7.504 1.00 75.94 343 ALA A N 1
ATOM 2668 C CA . ALA A 1 343 ? 1.261 -4.462 -8.244 1.00 75.94 343 ALA A CA 1
ATOM 2669 C C . ALA A 1 343 ? 1.134 -5.689 -9.149 1.00 75.94 343 ALA A C 1
ATOM 2671 O O . ALA A 1 343 ? 2.085 -6.078 -9.820 1.00 75.94 343 ALA A O 1
ATOM 2672 N N . GLY A 1 344 ? -0.064 -6.253 -9.166 1.00 84.50 344 GLY A N 1
ATOM 2673 C CA . GLY A 1 344 ? -0.528 -7.169 -10.191 1.00 84.50 344 GLY A CA 1
ATOM 2674 C C . GLY A 1 344 ? -1.921 -6.736 -10.623 1.00 84.50 344 GLY A C 1
ATOM 2675 O O . GLY A 1 344 ? -2.531 -5.857 -10.012 1.00 84.50 344 GLY A O 1
ATOM 2676 N N . GLU A 1 345 ? -2.415 -7.375 -11.665 1.00 85.19 345 GLU A N 1
ATOM 2677 C CA . GLU A 1 345 ? -3.744 -7.159 -12.218 1.00 85.19 345 GLU A CA 1
ATOM 2678 C C . GLU A 1 345 ? -4.856 -7.642 -11.275 1.00 85.19 345 GLU A C 1
ATOM 2680 O O . GLU A 1 345 ? -5.903 -7.006 -11.175 1.00 85.19 345 GLU A O 1
ATOM 2685 N N . THR A 1 346 ? -4.629 -8.734 -10.535 1.00 85.44 346 THR A N 1
ATOM 2686 C CA . THR A 1 346 ? -5.598 -9.220 -9.544 1.00 85.44 346 THR A CA 1
ATOM 2687 C C . THR A 1 346 ? -4.942 -9.707 -8.260 1.00 85.44 346 THR A C 1
ATOM 2689 O O . THR A 1 346 ? -3.861 -10.298 -8.269 1.00 85.44 346 THR A O 1
ATOM 2692 N N . ALA A 1 347 ? -5.610 -9.450 -7.136 1.00 87.88 347 ALA A N 1
ATOM 2693 C CA . ALA A 1 347 ? -5.202 -9.897 -5.813 1.00 87.88 347 ALA A CA 1
ATOM 2694 C C . ALA A 1 347 ? -5.917 -11.205 -5.447 1.00 87.88 347 ALA A C 1
ATOM 2696 O O . ALA A 1 347 ? -7.146 -11.297 -5.449 1.00 87.88 347 ALA A O 1
ATOM 2697 N N . THR A 1 348 ? -5.129 -12.199 -5.067 1.00 92.50 348 THR A N 1
ATOM 2698 C CA . THR A 1 348 ? -5.562 -13.535 -4.659 1.00 92.50 348 THR A CA 1
ATOM 2699 C C . THR A 1 348 ? -5.005 -13.858 -3.282 1.00 92.50 348 THR A C 1
ATOM 2701 O O . THR A 1 348 ? -4.060 -13.226 -2.797 1.00 92.50 348 THR A O 1
ATOM 2704 N N . GLU A 1 349 ? -5.600 -14.849 -2.641 1.00 96.00 349 GLU A N 1
ATOM 2705 C CA . GLU A 1 349 ? -5.158 -15.333 -1.345 1.00 96.00 349 GLU A CA 1
ATOM 2706 C C . GLU A 1 349 ? -5.226 -16.858 -1.304 1.00 96.00 349 GLU A C 1
ATOM 2708 O O . GLU A 1 349 ? -5.902 -17.489 -2.115 1.00 96.00 349 GLU A O 1
ATOM 2713 N N . GLY A 1 350 ? -4.471 -17.440 -0.388 1.00 96.00 350 GLY A N 1
ATOM 2714 C CA . GLY A 1 350 ? -4.682 -18.806 0.040 1.00 96.00 350 GLY A CA 1
ATOM 2715 C C . GLY A 1 350 ? -4.478 -18.871 1.539 1.00 96.00 350 GLY A C 1
ATOM 2716 O O . GLY A 1 350 ? -3.528 -18.273 2.062 1.00 96.00 350 GLY A O 1
ATOM 2717 N N . HIS A 1 351 ? -5.332 -19.612 2.232 1.00 97.75 351 HIS A N 1
ATOM 2718 C CA . HIS A 1 351 ? -5.221 -19.754 3.672 1.00 97.75 351 HIS A CA 1
ATOM 2719 C C . HIS A 1 351 ? -5.620 -21.133 4.194 1.00 97.75 351 HIS A C 1
ATOM 2721 O O . HIS A 1 351 ? -6.226 -21.965 3.517 1.00 97.75 351 HIS A O 1
ATOM 2727 N N . LEU A 1 352 ? -5.226 -21.370 5.440 1.00 95.69 352 LEU A N 1
ATOM 2728 C CA . LEU A 1 352 ? -5.662 -22.481 6.264 1.00 95.69 352 LEU A CA 1
ATOM 2729 C C . LEU A 1 352 ? -5.980 -21.948 7.658 1.00 95.69 352 LEU A C 1
ATOM 2731 O O . LEU A 1 352 ? -5.081 -21.465 8.351 1.00 95.69 352 LEU A O 1
ATOM 2735 N N . VAL A 1 353 ? -7.231 -22.079 8.091 1.00 95.81 353 VAL A N 1
ATOM 2736 C CA . VAL A 1 353 ? -7.611 -21.828 9.484 1.00 95.81 353 VAL A CA 1
ATOM 2737 C C . VAL A 1 353 ? -7.192 -23.024 10.340 1.00 95.81 353 VAL A C 1
ATOM 2739 O O . VAL A 1 353 ? -7.614 -24.155 10.115 1.00 95.81 353 VAL A O 1
ATOM 2742 N N . LEU A 1 354 ? -6.326 -22.780 11.323 1.00 95.38 354 LEU A N 1
ATOM 2743 C CA . LEU A 1 354 ? -5.823 -23.805 12.240 1.00 95.38 354 LEU A CA 1
ATOM 2744 C C . LEU A 1 354 ? -6.674 -23.917 13.504 1.00 95.38 354 LEU A C 1
ATOM 2746 O O . LEU A 1 354 ? -6.823 -25.012 14.045 1.00 95.38 354 LEU A O 1
ATOM 2750 N N . ASP A 1 355 ? -7.146 -22.780 14.011 1.00 95.69 355 ASP A N 1
ATOM 2751 C CA . ASP A 1 355 ? -7.968 -22.681 15.215 1.00 95.69 355 ASP A CA 1
ATOM 2752 C C . ASP A 1 355 ? -8.564 -21.275 15.349 1.00 95.69 355 ASP A C 1
ATOM 2754 O O . ASP A 1 355 ? -8.082 -20.320 14.728 1.00 95.69 355 ASP A O 1
ATOM 2758 N N . SER A 1 356 ? -9.549 -21.132 16.230 1.00 93.62 356 SER A N 1
ATOM 2759 C CA . SER A 1 356 ? -10.142 -19.842 16.574 1.00 93.62 356 SER A CA 1
ATOM 2760 C C . SER A 1 356 ? -10.517 -19.763 18.053 1.00 93.62 356 SER A C 1
ATOM 2762 O O . SER A 1 356 ? -11.017 -20.726 18.632 1.00 93.62 356 SER A O 1
ATOM 2764 N N . GLU A 1 357 ? -10.336 -18.591 18.651 1.00 92.31 357 GLU A N 1
ATOM 2765 C CA . GLU A 1 357 ? -10.746 -18.271 20.017 1.00 92.31 357 GLU A CA 1
ATOM 2766 C C . GLU A 1 357 ? -11.748 -17.113 19.990 1.00 92.31 357 GLU A C 1
ATOM 2768 O O . GLU A 1 357 ? -11.411 -16.006 19.565 1.00 92.31 357 GLU A O 1
ATOM 2773 N N . GLU A 1 358 ? -12.967 -17.345 20.475 1.00 88.81 358 GLU A N 1
ATOM 2774 C CA . GLU A 1 358 ? -13.966 -16.288 20.651 1.00 88.81 358 GLU A CA 1
ATOM 2775 C C . GLU A 1 358 ? -13.940 -15.753 22.088 1.00 88.81 358 GLU A C 1
ATOM 2777 O O . GLU A 1 358 ? -13.961 -16.518 23.057 1.00 88.81 358 GLU A O 1
ATOM 2782 N N . SER A 1 359 ? -13.901 -14.429 22.243 1.00 81.62 359 SER A N 1
ATOM 2783 C CA . SER A 1 359 ? -13.985 -13.767 23.548 1.00 81.62 359 SER A CA 1
ATOM 2784 C C . SER A 1 359 ? -14.482 -12.331 23.403 1.00 81.62 359 SER A C 1
ATOM 2786 O O . SER A 1 359 ? -13.999 -11.588 22.550 1.00 81.62 359 SER A O 1
ATOM 2788 N N . ASN A 1 360 ? -15.431 -11.923 24.253 1.00 74.31 360 ASN A N 1
ATOM 2789 C CA . ASN A 1 360 ? -15.915 -10.540 24.370 1.00 74.31 360 ASN A CA 1
ATOM 2790 C C . ASN A 1 360 ? -16.290 -9.869 23.029 1.00 74.31 360 ASN A C 1
ATOM 2792 O O . ASN A 1 360 ? -15.905 -8.730 22.781 1.00 74.31 360 ASN A O 1
ATOM 2796 N N . GLY A 1 361 ? -17.008 -10.572 22.145 1.00 70.88 361 GLY A N 1
ATOM 2797 C CA . GLY A 1 361 ? -17.416 -10.032 20.836 1.00 70.88 361 GLY A CA 1
ATOM 2798 C C . GLY A 1 361 ? -16.285 -9.940 19.802 1.00 70.88 361 GLY A C 1
ATOM 2799 O O . GLY A 1 361 ? -16.469 -9.354 18.738 1.00 70.88 361 GLY A O 1
ATOM 2800 N N . THR A 1 362 ? -15.123 -10.529 20.089 1.00 81.88 362 THR A N 1
ATOM 2801 C CA . THR A 1 362 ? -14.011 -10.671 19.144 1.00 81.88 362 THR A CA 1
ATOM 2802 C C . THR A 1 362 ? -13.712 -12.135 18.856 1.00 81.88 362 THR A C 1
ATOM 2804 O O . THR A 1 362 ? -13.912 -13.002 19.710 1.00 81.88 362 THR A O 1
ATOM 2807 N N . VAL A 1 363 ? -13.213 -12.401 17.654 1.00 86.75 363 VAL A N 1
ATOM 2808 C CA . VAL A 1 363 ? -12.770 -13.717 17.201 1.00 86.75 363 VAL A CA 1
ATOM 2809 C C . VAL A 1 363 ? -11.319 -13.611 16.777 1.00 86.75 363 VAL A C 1
ATOM 2811 O O . VAL A 1 363 ? -10.982 -12.915 15.821 1.00 86.75 363 VAL A O 1
ATOM 2814 N N . LYS A 1 364 ? -10.443 -14.290 17.509 1.00 92.31 364 LYS A N 1
ATOM 2815 C CA . LYS A 1 364 ? -9.035 -14.425 17.153 1.00 92.31 364 LYS A CA 1
ATOM 2816 C C . LYS A 1 364 ? -8.856 -15.705 16.356 1.00 92.31 364 LYS A C 1
ATOM 2818 O O . LYS A 1 364 ? -9.190 -16.777 16.846 1.00 92.31 364 LYS A O 1
ATOM 2823 N N . VAL A 1 365 ? -8.302 -15.595 15.162 1.00 96.81 365 VAL A N 1
ATOM 2824 C CA . VAL A 1 365 ? -8.103 -16.703 14.234 1.00 96.81 365 VAL A CA 1
ATOM 2825 C C . VAL A 1 365 ? -6.612 -16.941 14.053 1.00 96.81 365 VAL A C 1
ATOM 2827 O O . VAL A 1 365 ? -5.838 -16.008 13.828 1.00 96.81 365 VAL A O 1
ATOM 2830 N N . TYR A 1 366 ? -6.212 -18.202 14.163 1.00 96.69 366 TYR A N 1
ATOM 2831 C CA . TYR A 1 366 ? -4.853 -18.667 13.928 1.00 96.69 366 TYR A CA 1
ATOM 2832 C C . TYR A 1 366 ? -4.801 -19.322 12.558 1.00 96.69 366 TYR A C 1
ATOM 2834 O O . TYR A 1 366 ? -5.478 -20.324 12.337 1.00 96.69 366 TYR A O 1
ATOM 2842 N N . THR A 1 367 ? -4.000 -18.785 11.647 1.00 97.75 367 THR A N 1
ATOM 2843 C CA . THR A 1 367 ? -3.977 -19.231 10.255 1.00 97.75 367 THR A CA 1
ATOM 2844 C C . THR A 1 367 ? -2.565 -19.503 9.756 1.00 97.75 367 THR A C 1
ATOM 2846 O O . THR A 1 367 ? -1.565 -19.156 10.392 1.00 97.75 367 THR A O 1
ATOM 2849 N N . ILE A 1 368 ? -2.490 -20.149 8.599 1.00 95.62 368 ILE A N 1
ATOM 2850 C CA . ILE A 1 368 ? -1.372 -20.028 7.667 1.00 95.62 368 ILE A CA 1
ATOM 2851 C C . ILE A 1 368 ? -1.945 -19.321 6.445 1.00 95.62 368 ILE A C 1
ATOM 2853 O O . ILE A 1 368 ? -2.966 -19.757 5.926 1.00 95.62 368 ILE A O 1
ATOM 2857 N N . ALA A 1 369 ? -1.332 -18.225 6.025 1.00 95.75 369 ALA A N 1
ATOM 2858 C CA . ALA A 1 369 ? -1.830 -17.329 4.996 1.00 95.75 369 ALA A CA 1
ATOM 2859 C C . ALA A 1 369 ? -0.773 -17.096 3.914 1.00 95.75 369 ALA A C 1
ATOM 2861 O O . ALA A 1 369 ? 0.431 -17.126 4.173 1.00 95.75 369 ALA A O 1
ATOM 2862 N N . SER A 1 370 ? -1.233 -16.842 2.697 1.00 95.44 370 SER A N 1
ATOM 2863 C CA . SER A 1 370 ? -0.408 -16.454 1.563 1.00 95.44 370 SER A CA 1
ATOM 2864 C C . SER A 1 370 ? -1.174 -15.466 0.695 1.00 95.44 370 SER A C 1
ATOM 2866 O O . SER A 1 370 ? -2.320 -15.711 0.319 1.00 95.44 370 SER A O 1
ATOM 2868 N N . PHE A 1 371 ? -0.526 -14.364 0.340 1.00 94.44 371 PHE A N 1
ATOM 2869 C CA . PHE A 1 371 ? -1.030 -13.382 -0.610 1.00 94.44 371 PHE A CA 1
ATOM 2870 C C . PHE A 1 371 ? -0.379 -13.602 -1.985 1.00 94.44 371 PHE A C 1
ATOM 2872 O O . PHE A 1 371 ? 0.804 -13.951 -2.072 1.00 94.44 371 PHE A O 1
ATOM 2879 N N . GLY A 1 372 ? -1.125 -13.361 -3.065 1.00 92.94 372 GLY A N 1
ATOM 2880 C CA . GLY A 1 372 ? -0.607 -13.410 -4.433 1.00 92.94 372 GLY A CA 1
ATOM 2881 C C . GLY A 1 372 ? -1.200 -12.316 -5.316 1.00 92.94 372 GLY A C 1
ATOM 2882 O O . GLY A 1 372 ? -2.414 -12.240 -5.475 1.00 92.94 372 GLY A O 1
ATOM 2883 N N . ALA A 1 373 ? -0.353 -11.501 -5.936 1.00 90.19 373 ALA A N 1
ATOM 2884 C CA . ALA A 1 373 ? -0.720 -10.596 -7.016 1.00 90.19 373 ALA A CA 1
ATOM 2885 C C . ALA A 1 373 ? -0.402 -11.269 -8.358 1.00 90.19 373 ALA A C 1
ATOM 2887 O O . ALA A 1 373 ? 0.750 -11.630 -8.612 1.00 90.19 373 ALA A O 1
ATOM 2888 N N . PHE A 1 374 ? -1.420 -11.453 -9.194 1.00 93.50 374 PHE A N 1
ATOM 2889 C CA . PHE A 1 374 ? -1.301 -12.111 -10.494 1.00 93.50 374 PHE A CA 1
ATOM 2890 C C . PHE A 1 374 ? -1.275 -11.093 -11.630 1.00 93.50 374 PHE A C 1
ATOM 2892 O O . PHE A 1 374 ? -1.957 -10.073 -11.561 1.00 93.50 374 PHE A O 1
ATOM 2899 N N . GLY A 1 375 ? -0.492 -11.376 -12.666 1.00 93.75 375 GLY A N 1
ATOM 2900 C CA . GLY A 1 375 ? -0.351 -10.580 -13.883 1.00 93.75 375 GLY A CA 1
ATOM 2901 C C . GLY A 1 375 ? 0.134 -11.454 -15.039 1.00 93.75 375 GLY A C 1
ATOM 2902 O O . GLY A 1 375 ? 0.496 -12.613 -14.837 1.00 93.75 375 GLY A O 1
ATOM 2903 N N . PHE A 1 376 ? 0.118 -10.923 -16.258 1.00 95.00 376 PHE A N 1
ATOM 2904 C CA . PHE A 1 376 ? 0.573 -11.668 -17.430 1.00 95.00 376 PHE A CA 1
ATOM 2905 C C . PHE A 1 376 ? 2.079 -11.530 -17.635 1.00 95.00 376 PHE A C 1
ATOM 2907 O O . PHE A 1 376 ? 2.587 -10.415 -17.733 1.00 95.00 376 PHE A O 1
ATOM 2914 N N . GLU A 1 377 ? 2.765 -12.664 -17.761 1.00 95.25 377 GLU A N 1
ATOM 2915 C CA . GLU A 1 377 ? 4.141 -12.768 -18.253 1.00 95.25 377 GLU A CA 1
ATOM 2916 C C . GLU A 1 377 ? 4.189 -13.879 -19.317 1.00 95.25 377 GLU A C 1
ATOM 2918 O O . GLU A 1 377 ? 3.773 -15.009 -19.051 1.00 95.25 377 GLU A O 1
ATOM 2923 N N . ASN A 1 378 ? 4.679 -13.576 -20.523 1.00 94.00 378 ASN A N 1
ATOM 2924 C CA . ASN A 1 378 ? 4.785 -14.515 -21.652 1.00 94.00 378 ASN A CA 1
ATOM 2925 C C . ASN A 1 378 ? 3.475 -15.282 -21.948 1.00 94.00 378 ASN A C 1
ATOM 2927 O O . ASN A 1 378 ? 3.483 -16.495 -22.173 1.00 94.00 378 ASN A O 1
ATOM 2931 N N . GLY A 1 379 ? 2.334 -14.590 -21.892 1.00 92.38 379 GLY A N 1
ATOM 2932 C CA . GLY A 1 379 ? 1.006 -15.183 -22.105 1.00 92.38 379 GLY A CA 1
ATOM 2933 C C . GLY A 1 379 ? 0.481 -16.088 -20.977 1.00 92.38 379 GLY A C 1
ATOM 2934 O O . GLY A 1 379 ? -0.646 -16.579 -21.078 1.00 92.38 379 GLY A O 1
ATOM 2935 N N . ILE A 1 380 ? 1.243 -16.286 -19.897 1.00 96.19 380 ILE A N 1
ATOM 2936 C CA . ILE A 1 380 ? 0.816 -17.022 -18.700 1.00 96.19 380 ILE A CA 1
ATOM 2937 C C . ILE A 1 380 ? 0.344 -16.011 -17.656 1.00 96.19 380 ILE A C 1
ATOM 2939 O O . ILE A 1 380 ? 1.038 -15.039 -17.355 1.00 96.19 380 ILE A O 1
ATOM 2943 N N . PHE A 1 381 ? -0.829 -16.246 -17.072 1.00 97.00 381 PHE A N 1
ATOM 2944 C CA . PHE A 1 381 ? -1.303 -15.467 -15.935 1.00 97.00 381 PHE A CA 1
ATOM 2945 C C . PHE A 1 381 ? -0.683 -16.018 -14.652 1.00 97.00 381 PHE A C 1
ATOM 2947 O O . PHE A 1 381 ? -1.138 -17.017 -14.086 1.00 97.00 381 PHE A O 1
ATOM 2954 N N . THR A 1 382 ? 0.405 -15.388 -14.225 1.00 96.44 382 THR A N 1
ATOM 2955 C CA . THR A 1 382 ? 1.280 -15.887 -13.167 1.00 96.44 382 THR A CA 1
ATOM 2956 C C . THR A 1 382 ? 1.334 -14.958 -11.963 1.00 96.44 382 THR A C 1
ATOM 2958 O O . THR A 1 382 ? 0.933 -13.796 -12.022 1.00 96.44 382 THR A O 1
ATOM 2961 N N . LYS A 1 383 ? 1.839 -15.475 -10.843 1.00 94.19 383 LYS A N 1
ATOM 2962 C CA . LYS A 1 383 ? 2.045 -14.719 -9.610 1.00 94.19 383 LYS A CA 1
ATOM 2963 C C . LYS A 1 383 ? 3.298 -13.846 -9.741 1.00 94.19 383 LYS A C 1
ATOM 2965 O O . LYS A 1 383 ? 4.416 -14.309 -9.534 1.00 94.19 383 LYS A O 1
ATOM 2970 N N . VAL A 1 384 ? 3.092 -12.566 -10.041 1.00 90.81 384 VAL A N 1
ATOM 2971 C CA . VAL A 1 384 ? 4.157 -11.563 -10.241 1.00 90.81 384 VAL A CA 1
ATOM 2972 C C . VAL A 1 384 ? 4.645 -10.933 -8.932 1.00 90.81 384 VAL A C 1
ATOM 2974 O O . VAL A 1 384 ? 5.743 -10.384 -8.863 1.00 90.81 384 VAL A O 1
ATOM 2977 N N . SER A 1 385 ? 3.848 -11.017 -7.864 1.00 88.31 385 SER A N 1
ATOM 2978 C CA . SER A 1 385 ? 4.254 -10.617 -6.515 1.00 88.31 385 SER A CA 1
ATOM 2979 C C . SER A 1 385 ? 3.457 -11.379 -5.458 1.00 88.31 385 SER A C 1
ATOM 2981 O O . SER A 1 385 ? 2.381 -11.903 -5.736 1.00 88.31 385 SER A O 1
ATOM 2983 N N . GLY A 1 386 ? 3.957 -11.456 -4.228 1.00 89.38 386 GLY A N 1
ATOM 2984 C CA . GLY A 1 386 ? 3.203 -12.007 -3.106 1.00 89.38 386 GLY A CA 1
ATOM 2985 C C . GLY A 1 386 ? 4.077 -12.613 -2.021 1.00 89.38 386 GLY A C 1
ATOM 2986 O O . GLY A 1 386 ? 5.257 -12.288 -1.918 1.00 89.38 386 GLY A O 1
ATOM 2987 N N . SER A 1 387 ? 3.497 -13.506 -1.223 1.00 87.88 387 SER A N 1
ATOM 2988 C CA . SER A 1 387 ? 4.167 -14.167 -0.101 1.00 87.88 387 SER A CA 1
ATOM 2989 C C . SER A 1 387 ? 4.151 -15.691 -0.196 1.00 87.88 387 SER A C 1
ATOM 2991 O O . SER A 1 387 ? 3.419 -16.278 -0.996 1.00 87.88 387 SER A O 1
ATOM 2993 N N . GLY A 1 388 ? 4.991 -16.342 0.613 1.00 88.19 388 GLY A N 1
ATOM 2994 C CA . GLY A 1 388 ? 4.962 -17.789 0.839 1.00 88.19 388 GLY A CA 1
ATOM 2995 C C . GLY A 1 388 ? 3.823 -18.207 1.776 1.00 88.19 388 GLY A C 1
ATOM 2996 O O . GLY A 1 388 ? 2.833 -17.494 1.916 1.00 88.19 388 GLY A O 1
ATOM 2997 N N . ALA A 1 389 ? 3.976 -19.350 2.447 1.00 90.25 389 ALA A N 1
ATOM 2998 C CA . ALA A 1 389 ? 3.110 -19.742 3.558 1.00 90.25 389 ALA A CA 1
ATOM 2999 C C . ALA A 1 389 ? 3.582 -19.064 4.855 1.00 90.25 389 ALA A C 1
ATOM 3001 O O . ALA A 1 389 ? 4.644 -19.400 5.386 1.00 90.25 389 ALA A O 1
ATOM 3002 N N . ILE A 1 390 ? 2.801 -18.112 5.363 1.00 91.31 390 ILE A N 1
ATOM 3003 C CA . ILE A 1 390 ? 3.126 -17.324 6.555 1.00 91.31 390 ILE A CA 1
ATOM 3004 C C . ILE A 1 390 ? 2.115 -17.657 7.655 1.00 91.31 390 ILE A C 1
ATOM 3006 O O . ILE A 1 390 ? 0.918 -17.484 7.451 1.00 91.31 390 ILE A O 1
ATOM 3010 N N . PRO A 1 391 ? 2.537 -18.145 8.835 1.00 93.88 391 PRO A N 1
ATOM 3011 C CA . PRO A 1 391 ? 1.638 -18.230 9.977 1.00 93.88 391 PRO A CA 1
ATOM 3012 C C . PRO A 1 391 ? 1.106 -16.843 10.328 1.00 93.88 391 PRO A C 1
ATOM 3014 O O . PRO A 1 391 ? 1.902 -15.950 10.565 1.00 93.88 391 PRO A O 1
ATOM 3017 N N . THR A 1 392 ? -0.200 -16.654 10.440 1.00 95.50 392 THR A N 1
ATOM 3018 C CA . THR A 1 392 ? -0.777 -15.332 10.713 1.00 95.50 392 THR A CA 1
ATOM 3019 C C . THR A 1 392 ? -1.796 -15.430 11.840 1.00 95.50 392 THR A C 1
ATOM 3021 O O . THR A 1 392 ? -2.511 -16.421 11.976 1.00 95.50 392 THR A O 1
ATOM 3024 N N . VAL A 1 393 ? -1.840 -14.416 12.704 1.00 94.88 393 VAL A N 1
ATOM 3025 C CA . VAL A 1 393 ? -2.903 -14.253 13.700 1.00 94.88 393 VAL A CA 1
ATOM 3026 C C . VAL A 1 393 ? -3.732 -13.050 13.306 1.00 94.88 393 VAL A C 1
ATOM 3028 O O . VAL A 1 393 ? -3.203 -11.951 13.148 1.00 94.88 393 VAL A O 1
ATOM 3031 N N . MET A 1 394 ? -5.030 -13.266 13.166 1.00 92.25 394 MET A N 1
ATOM 3032 C CA . MET A 1 394 ? -5.988 -12.218 12.850 1.00 92.25 394 MET A CA 1
ATOM 3033 C C . MET A 1 394 ? -6.963 -12.074 14.007 1.00 92.25 394 MET A C 1
ATOM 3035 O O . MET A 1 394 ? -7.338 -13.064 14.630 1.00 92.25 394 MET A O 1
ATOM 3039 N N . ILE A 1 395 ? -7.371 -10.852 14.315 1.00 82.75 395 ILE A N 1
ATOM 3040 C CA . ILE A 1 395 ? -8.428 -10.590 15.291 1.00 82.75 395 ILE A CA 1
ATOM 3041 C C . ILE A 1 395 ? -9.537 -9.863 14.562 1.00 82.75 395 ILE A C 1
ATOM 3043 O O . ILE A 1 395 ? -9.276 -8.851 13.921 1.00 82.75 395 ILE A O 1
ATOM 3047 N N . PHE A 1 396 ? -10.760 -10.358 14.687 1.00 81.81 396 PHE A N 1
ATOM 3048 C CA . PHE A 1 396 ? -11.959 -9.760 14.123 1.00 81.81 396 PHE A CA 1
ATOM 3049 C C . PHE A 1 396 ? -12.902 -9.317 15.242 1.00 81.81 396 PHE A C 1
ATOM 3051 O O . PHE A 1 396 ? -13.017 -10.003 16.255 1.00 81.81 396 PHE A O 1
ATOM 3058 N N . SER A 1 397 ? -13.613 -8.206 15.067 1.00 76.25 397 SER A N 1
ATOM 3059 C CA . SER A 1 397 ? -14.848 -7.934 15.806 1.00 76.25 397 SER A CA 1
ATOM 3060 C C . SER A 1 397 ? -16.002 -8.655 15.126 1.00 76.25 397 SER A C 1
ATOM 3062 O O . SER A 1 397 ? -16.038 -8.710 13.895 1.00 76.25 397 SER A O 1
ATOM 3064 N N . ARG A 1 398 ? -16.960 -9.142 15.913 1.00 73.44 398 ARG A N 1
ATOM 3065 C CA . ARG A 1 398 ? -18.211 -9.721 15.423 1.00 73.44 398 ARG A CA 1
ATOM 3066 C C . ARG A 1 398 ? -19.373 -8.801 15.785 1.00 73.44 398 ARG A C 1
ATOM 3068 O O . ARG A 1 398 ? -19.538 -8.464 16.957 1.00 73.44 398 ARG A O 1
ATOM 3075 N N . ASP A 1 399 ? -20.147 -8.382 14.789 1.00 64.94 399 ASP A N 1
ATOM 3076 C CA . ASP A 1 399 ? -21.339 -7.559 15.016 1.00 64.94 399 ASP A CA 1
ATOM 3077 C C . ASP A 1 399 ? -22.566 -8.409 15.416 1.00 64.94 399 ASP A C 1
ATOM 3079 O O . ASP A 1 399 ? -22.546 -9.642 15.357 1.00 64.94 399 ASP A O 1
ATOM 3083 N N . GLU A 1 400 ? -23.655 -7.751 15.827 1.00 59.44 400 GLU A N 1
ATOM 3084 C CA . GLU A 1 400 ? -24.910 -8.414 16.230 1.00 59.44 400 GLU A CA 1
ATOM 3085 C C . GLU A 1 400 ? -25.578 -9.208 15.092 1.00 59.44 400 GLU A C 1
ATOM 3087 O O . GLU A 1 400 ? -26.380 -10.105 15.349 1.00 59.44 400 GLU A O 1
ATOM 3092 N N . ASN A 1 401 ? -25.222 -8.916 13.838 1.00 53.88 401 ASN A N 1
ATOM 3093 C CA . ASN A 1 401 ? -25.711 -9.613 12.650 1.00 53.88 401 ASN A CA 1
ATOM 3094 C C . ASN A 1 401 ? -24.780 -10.763 12.223 1.00 53.88 401 ASN A C 1
ATOM 3096 O O . ASN A 1 401 ? -25.021 -11.399 11.197 1.00 53.88 401 ASN A O 1
ATOM 3100 N N . GLY A 1 402 ? -23.727 -11.040 12.998 1.00 58.84 402 GLY A N 1
ATOM 3101 C CA . GLY A 1 402 ? -22.759 -12.100 12.736 1.00 58.84 402 GLY A CA 1
ATOM 3102 C C . GLY A 1 402 ? -21.688 -11.757 11.700 1.00 58.84 402 GLY A C 1
ATOM 3103 O O . GLY A 1 402 ? -20.942 -12.658 11.332 1.00 58.84 402 GLY A O 1
ATOM 3104 N N . GLY A 1 403 ? -21.593 -10.502 11.252 1.00 65.62 403 GLY A N 1
ATOM 3105 C CA . GLY A 1 403 ? -20.552 -10.044 10.334 1.00 65.62 403 GLY A CA 1
ATOM 3106 C C . GLY A 1 403 ? -19.213 -9.829 11.039 1.00 65.62 403 GLY A C 1
ATOM 3107 O O . GLY A 1 403 ? -19.170 -9.358 12.180 1.00 65.62 403 GLY A O 1
ATOM 3108 N N . TYR A 1 404 ? -18.121 -10.150 10.347 1.00 71.44 404 TYR A N 1
ATOM 3109 C CA . TYR A 1 404 ? -16.758 -9.980 10.847 1.00 71.44 404 TYR A CA 1
ATOM 3110 C C . TYR A 1 404 ? -16.094 -8.715 10.288 1.00 71.44 404 TYR A C 1
ATOM 3112 O O . TYR A 1 404 ? -16.190 -8.419 9.101 1.00 71.44 404 TYR A O 1
ATOM 3120 N N . SER A 1 405 ? -15.369 -7.977 11.132 1.00 66.44 405 SER A N 1
ATOM 3121 C CA . SER A 1 405 ? -14.488 -6.882 10.696 1.00 66.44 405 SER A CA 1
ATOM 3122 C C . SER A 1 405 ? -13.102 -7.057 11.292 1.00 66.44 405 SER A C 1
ATOM 3124 O O . SER A 1 405 ? -12.969 -7.257 12.497 1.00 66.44 405 SER A O 1
ATOM 3126 N N . LEU A 1 406 ? -12.068 -6.978 10.458 1.00 76.31 406 LEU A N 1
ATOM 3127 C CA . LEU A 1 406 ? -10.678 -7.123 10.884 1.00 76.31 406 LEU A CA 1
ATOM 3128 C C . LEU A 1 406 ? -10.278 -5.983 11.840 1.00 76.31 406 LEU A C 1
ATOM 3130 O O . LEU A 1 406 ? -10.502 -4.812 11.547 1.00 76.31 406 LEU A O 1
ATOM 3134 N N . LEU A 1 407 ? -9.679 -6.337 12.975 1.00 67.12 407 LEU A N 1
ATOM 3135 C CA . LEU A 1 407 ? -9.129 -5.432 13.993 1.00 67.12 407 LEU A CA 1
ATOM 3136 C C . LEU A 1 407 ? -7.598 -5.463 14.018 1.00 67.12 407 LEU A C 1
ATOM 3138 O O . LEU A 1 407 ? -6.954 -4.431 14.190 1.00 67.12 407 LEU A O 1
ATOM 3142 N N . GLU A 1 408 ? -7.008 -6.651 13.878 1.00 74.75 408 GLU A N 1
ATOM 3143 C CA . GLU A 1 408 ? -5.557 -6.846 13.874 1.00 74.75 408 GLU A CA 1
ATOM 3144 C C . GLU A 1 408 ? -5.194 -7.920 12.848 1.00 74.75 408 GLU A C 1
ATOM 3146 O O . GLU A 1 408 ? -5.844 -8.962 12.785 1.00 74.75 408 GLU A O 1
ATOM 3151 N N . TYR A 1 409 ? -4.134 -7.676 12.081 1.00 85.38 409 TYR A N 1
ATOM 3152 C CA . TYR A 1 409 ? -3.479 -8.656 11.218 1.00 85.38 409 TYR A CA 1
ATOM 3153 C C . TYR A 1 409 ? -2.011 -8.723 11.634 1.00 85.38 409 TYR A C 1
ATOM 3155 O O . TYR A 1 409 ? -1.317 -7.703 11.630 1.00 85.38 409 TYR A O 1
ATOM 3163 N N . LYS A 1 410 ? -1.543 -9.900 12.052 1.00 88.06 410 LYS A N 1
ATOM 3164 C CA . LYS A 1 410 ? -0.230 -10.051 12.681 1.00 88.06 410 LYS A CA 1
ATOM 3165 C C . LYS A 1 410 ? 0.531 -11.247 12.135 1.00 88.06 410 LYS A C 1
ATOM 3167 O O . LYS A 1 410 ? 0.134 -12.392 12.345 1.00 88.06 410 LYS A O 1
ATOM 3172 N N . GLU A 1 411 ? 1.677 -10.969 11.533 1.00 90.62 411 GLU A N 1
ATOM 3173 C CA . GLU A 1 411 ? 2.645 -11.970 11.081 1.00 90.62 411 GLU A CA 1
ATOM 3174 C C . GLU A 1 411 ? 3.777 -12.136 12.114 1.00 90.62 411 GLU A C 1
ATOM 3176 O O . GLU A 1 411 ? 4.056 -11.213 12.893 1.00 90.62 411 GLU A O 1
ATOM 3181 N N . PRO A 1 412 ? 4.403 -13.325 12.203 1.00 81.00 412 PRO A N 1
ATOM 3182 C CA . PRO A 1 412 ? 5.582 -13.546 13.011 1.00 81.00 412 PRO A CA 1
ATOM 3183 C C . PRO A 1 412 ? 6.718 -12.658 12.521 1.00 81.00 412 PRO A C 1
ATOM 3185 O O . PRO A 1 412 ? 6.794 -12.246 11.371 1.00 81.00 412 PRO A O 1
ATOM 3188 N N . GLN A 1 413 ? 7.635 -12.384 13.435 1.00 75.69 413 GLN A N 1
ATOM 3189 C CA . GLN A 1 413 ? 8.941 -11.851 13.065 1.00 75.69 413 GLN A CA 1
ATOM 3190 C C . GLN A 1 413 ? 9.674 -12.915 12.249 1.00 75.69 413 GLN A C 1
ATOM 3192 O O . GLN A 1 413 ? 9.464 -14.092 12.498 1.00 75.69 413 GLN A O 1
ATOM 3197 N N . ASP A 1 414 ? 10.590 -12.550 11.369 1.00 61.31 414 ASP A N 1
ATOM 3198 C CA . ASP A 1 414 ? 11.386 -13.537 10.630 1.00 61.31 414 ASP A CA 1
ATOM 3199 C C . ASP A 1 414 ? 12.779 -13.727 11.242 1.00 61.31 414 ASP A C 1
ATOM 3201 O O . ASP A 1 414 ? 13.129 -13.188 12.301 1.00 61.31 414 ASP A O 1
ATOM 3205 N N . GLY A 1 415 ? 13.585 -14.560 10.582 1.00 69.06 415 GLY A N 1
ATOM 3206 C CA . GLY A 1 415 ? 14.959 -14.842 10.974 1.00 69.06 415 GLY A CA 1
ATOM 3207 C C . GLY A 1 415 ? 15.033 -15.428 12.383 1.00 69.06 415 GLY A C 1
ATOM 3208 O O . GLY A 1 415 ? 14.241 -16.292 12.768 1.00 69.06 415 GLY A O 1
ATOM 3209 N N . ALA A 1 416 ? 15.975 -14.940 13.193 1.00 62.84 416 ALA A N 1
ATOM 3210 C CA . ALA A 1 416 ? 16.157 -15.416 14.566 1.00 62.84 416 ALA A CA 1
ATOM 3211 C C . ALA A 1 416 ? 14.942 -15.134 15.479 1.00 62.84 416 ALA A C 1
ATOM 3213 O O . ALA A 1 416 ? 14.755 -15.819 16.490 1.00 62.84 416 ALA A O 1
ATOM 3214 N N . GLY A 1 417 ? 14.096 -14.158 15.120 1.00 66.06 417 GLY A N 1
ATOM 3215 C CA . GLY A 1 417 ? 12.869 -13.811 15.839 1.00 66.06 417 GLY A CA 1
ATOM 3216 C C . GLY A 1 417 ? 11.696 -14.754 15.558 1.00 66.06 417 GLY A C 1
ATOM 3217 O O . GLY A 1 417 ? 10.751 -14.798 16.351 1.00 66.06 417 GLY A O 1
ATOM 3218 N N . TYR A 1 418 ? 11.762 -15.555 14.492 1.00 72.00 418 TYR A N 1
ATOM 3219 C CA . TYR A 1 418 ? 10.652 -16.390 14.021 1.00 72.00 418 TYR A CA 1
ATOM 3220 C C . TYR A 1 418 ? 10.132 -17.360 15.070 1.00 72.00 418 TYR A C 1
ATOM 3222 O O . TYR A 1 418 ? 8.987 -17.264 15.514 1.00 72.00 418 TYR A O 1
ATOM 3230 N N . ALA A 1 419 ? 10.993 -18.221 15.607 1.00 74.62 419 ALA A N 1
ATOM 3231 C CA . ALA A 1 419 ? 10.564 -19.162 16.638 1.00 74.62 419 ALA A CA 1
ATOM 3232 C C . ALA A 1 419 ? 10.076 -18.461 17.927 1.00 74.62 419 ALA A C 1
ATOM 3234 O O . ALA A 1 419 ? 9.214 -18.987 18.637 1.00 74.62 419 ALA A O 1
ATOM 3235 N N . GLY A 1 420 ? 10.624 -17.285 18.255 1.00 78.44 420 GLY A N 1
ATOM 3236 C CA . GLY A 1 420 ? 10.254 -16.512 19.443 1.00 78.44 420 G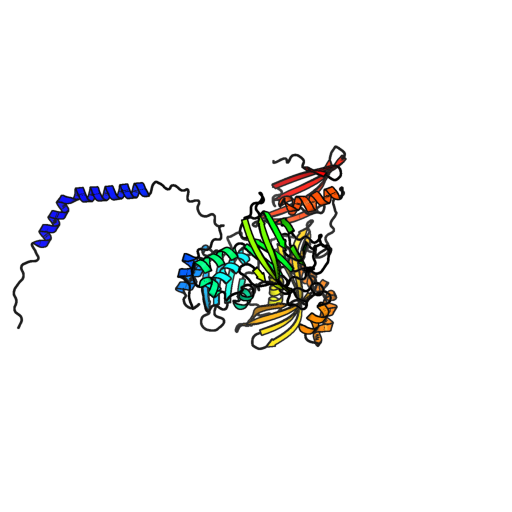LY A CA 1
ATOM 3237 C C . GLY A 1 420 ? 8.897 -15.817 19.314 1.00 78.44 420 GLY A C 1
ATOM 3238 O O . GLY A 1 420 ? 8.093 -15.863 20.248 1.00 78.44 420 GLY A O 1
ATOM 3239 N N . SER A 1 421 ? 8.625 -15.209 18.162 1.00 82.25 421 SER A N 1
ATOM 3240 C CA . SER A 1 421 ? 7.352 -14.550 17.858 1.00 82.25 421 SER A CA 1
ATOM 3241 C C . SER A 1 421 ? 6.216 -15.565 17.735 1.00 82.25 421 SER A C 1
ATOM 3243 O O . SER A 1 421 ? 5.185 -15.383 18.381 1.00 82.25 421 SER A O 1
ATOM 3245 N N . ILE A 1 422 ? 6.452 -16.712 17.086 1.00 86.94 422 ILE A N 1
ATOM 3246 C CA . ILE A 1 422 ? 5.499 -17.832 17.044 1.00 86.94 422 ILE A CA 1
ATOM 3247 C C . ILE A 1 422 ? 5.106 -18.293 18.455 1.00 86.94 422 ILE A C 1
ATOM 3249 O O . ILE A 1 422 ? 3.924 -18.493 18.733 1.00 86.94 422 ILE A O 1
ATOM 3253 N N . LYS A 1 423 ? 6.064 -18.417 19.388 1.00 86.44 423 LYS A N 1
ATOM 3254 C CA . LYS A 1 423 ? 5.768 -18.803 20.784 1.00 86.44 423 LYS A CA 1
ATOM 3255 C C . LYS A 1 423 ? 4.856 -17.806 21.505 1.00 86.44 423 LYS A C 1
ATOM 3257 O O . LYS A 1 423 ? 4.082 -18.233 22.364 1.00 86.44 423 LYS A O 1
ATOM 3262 N N . LYS A 1 424 ? 4.976 -16.513 21.188 1.00 88.56 424 LYS A N 1
ATOM 3263 C CA . LYS A 1 424 ? 4.169 -15.431 21.775 1.00 88.56 424 LYS A CA 1
ATOM 3264 C C . LYS A 1 424 ? 2.791 -15.327 21.127 1.00 88.56 424 LYS A C 1
ATOM 3266 O O . LYS A 1 424 ? 1.824 -15.045 21.822 1.00 88.56 424 LYS A O 1
ATOM 3271 N N . MET A 1 425 ? 2.724 -15.534 19.816 1.00 91.56 425 MET A N 1
ATOM 3272 C CA . MET A 1 425 ? 1.512 -15.351 19.024 1.00 91.56 425 MET A CA 1
ATOM 3273 C C . MET A 1 425 ? 0.588 -16.562 19.099 1.00 91.56 425 MET A C 1
ATOM 3275 O O . MET A 1 425 ? -0.608 -16.387 19.293 1.00 91.56 425 MET A O 1
ATOM 3279 N N . PHE A 1 426 ? 1.132 -17.778 18.991 1.00 94.31 426 PHE A N 1
ATOM 3280 C CA . PHE A 1 426 ? 0.344 -19.002 18.861 1.00 94.31 426 PHE A CA 1
ATOM 3281 C C . PHE A 1 426 ? 0.251 -19.796 20.177 1.00 94.31 426 PHE A C 1
ATOM 3283 O O . PHE A 1 426 ? 1.250 -19.934 20.908 1.00 94.31 426 PHE A O 1
ATOM 3290 N N . PRO A 1 427 ? -0.920 -20.403 20.466 1.00 93.88 427 PRO A N 1
ATOM 3291 C CA . PRO A 1 427 ? -1.097 -21.290 21.608 1.00 93.88 427 PRO A CA 1
ATOM 3292 C C . PRO A 1 427 ? -0.185 -22.511 21.478 1.00 93.88 427 PRO A C 1
ATOM 3294 O O . PRO A 1 427 ? 0.134 -22.963 20.377 1.00 93.88 427 PRO A O 1
ATOM 3297 N N . GLN A 1 428 ? 0.233 -23.077 22.615 1.00 93.56 428 GLN A N 1
ATOM 3298 C CA . GLN A 1 428 ? 1.243 -24.143 22.659 1.00 93.56 428 GLN A CA 1
ATOM 3299 C C . GLN A 1 428 ? 0.924 -25.325 21.733 1.00 93.56 428 GLN A C 1
ATOM 3301 O O . GLN A 1 428 ? 1.842 -25.854 21.107 1.00 93.56 428 GLN A O 1
ATOM 3306 N N . LYS A 1 429 ? -0.360 -25.680 21.601 1.00 95.69 429 LYS A N 1
ATOM 3307 C CA . LYS A 1 429 ? -0.843 -26.766 20.736 1.00 95.69 429 LYS A CA 1
ATOM 3308 C C . LYS A 1 429 ? -0.586 -26.537 19.237 1.00 95.69 429 LYS A C 1
ATOM 3310 O O . LYS A 1 429 ? -0.430 -27.510 18.511 1.00 95.69 429 LYS A O 1
ATOM 3315 N N . LEU A 1 430 ? -0.488 -25.284 18.781 1.00 93.44 430 LEU A N 1
ATOM 3316 C CA . LEU A 1 430 ? -0.299 -24.943 17.363 1.00 93.44 430 LEU A CA 1
ATOM 3317 C C . LEU A 1 430 ? 1.162 -24.679 16.982 1.00 93.44 430 LEU A C 1
ATOM 3319 O O . LEU A 1 430 ? 1.502 -24.744 15.806 1.00 93.44 430 LEU A O 1
ATOM 3323 N N . ARG A 1 431 ? 2.050 -24.411 17.949 1.00 91.44 431 ARG A N 1
ATOM 3324 C CA . ARG A 1 431 ? 3.430 -23.953 17.677 1.00 91.44 431 ARG A CA 1
ATOM 3325 C C . ARG A 1 431 ? 4.224 -24.895 16.771 1.00 91.44 431 ARG A C 1
ATOM 3327 O O . ARG A 1 431 ? 4.923 -24.426 15.885 1.00 91.44 431 ARG A O 1
ATOM 3334 N N . ALA A 1 432 ? 4.118 -26.209 16.971 1.00 86.94 432 ALA A N 1
ATOM 3335 C CA . ALA A 1 432 ? 4.806 -27.179 16.114 1.00 86.94 432 ALA A CA 1
ATOM 3336 C C . ALA A 1 432 ? 4.235 -27.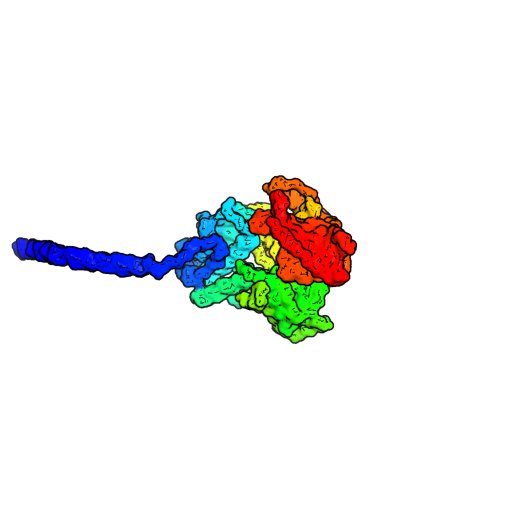189 14.686 1.00 86.94 432 ALA A C 1
ATOM 3338 O O . ALA A 1 432 ? 4.993 -27.257 13.725 1.00 86.94 432 ALA A O 1
ATOM 3339 N N . ARG A 1 433 ? 2.908 -27.057 14.557 1.00 90.12 433 ARG A N 1
ATOM 3340 C CA . ARG A 1 433 ? 2.180 -27.078 13.283 1.00 90.12 433 ARG A CA 1
ATOM 3341 C C . ARG A 1 433 ? 2.522 -25.892 12.383 1.00 90.12 433 ARG A C 1
ATOM 3343 O O . ARG A 1 433 ? 2.623 -26.066 11.172 1.00 90.12 433 ARG A O 1
ATOM 3350 N N . VAL A 1 434 ? 2.687 -24.704 12.961 1.00 88.00 434 VAL A N 1
ATOM 3351 C CA . VAL A 1 434 ? 2.993 -23.479 12.200 1.00 88.00 434 VAL A CA 1
ATOM 3352 C C . VAL A 1 434 ? 4.465 -23.364 11.812 1.00 88.00 434 VAL A C 1
ATOM 3354 O O . VAL A 1 434 ? 4.774 -22.777 10.780 1.00 88.00 434 VAL A O 1
ATOM 3357 N N . LEU A 1 435 ? 5.378 -23.970 12.582 1.00 81.62 435 LEU A N 1
ATOM 3358 C CA . LEU A 1 435 ? 6.803 -24.036 12.227 1.00 81.62 435 LEU A CA 1
ATOM 3359 C C . LEU A 1 435 ? 7.065 -24.923 10.998 1.00 81.62 435 LEU A C 1
ATOM 3361 O O . LEU A 1 435 ? 8.105 -24.788 10.363 1.00 81.62 435 LEU A O 1
ATOM 3365 N N . SER A 1 436 ? 6.130 -25.812 10.652 1.00 81.69 436 SER A N 1
ATOM 3366 C CA . SER A 1 436 ? 6.176 -26.660 9.456 1.00 81.69 436 SER A CA 1
ATOM 3367 C C . SER A 1 436 ? 5.259 -26.166 8.327 1.00 81.69 436 SER A C 1
ATOM 3369 O O . SER A 1 436 ? 4.891 -26.951 7.456 1.00 81.69 436 SER A O 1
ATOM 3371 N N . SER A 1 437 ? 4.873 -24.886 8.343 1.00 78.94 437 SER A N 1
ATOM 3372 C CA . SER A 1 437 ? 3.891 -24.284 7.420 1.00 78.94 437 SER A CA 1
ATOM 3373 C C . SER A 1 437 ? 4.280 -24.324 5.939 1.00 78.94 437 SER A C 1
ATOM 3375 O O . SER A 1 437 ? 3.413 -24.280 5.075 1.00 78.94 437 SER A O 1
ATOM 3377 N N . GLN A 1 438 ? 5.568 -24.469 5.615 1.00 75.38 438 GLN A N 1
ATOM 3378 C CA . GLN A 1 438 ? 6.031 -24.553 4.223 1.00 75.38 438 GLN A CA 1
ATOM 3379 C C . GLN A 1 438 ? 5.435 -25.745 3.460 1.00 75.38 438 GLN A C 1
ATOM 3381 O O . GLN A 1 438 ? 5.258 -25.669 2.247 1.00 75.38 438 GLN A O 1
ATOM 3386 N N . GLY A 1 439 ? 5.075 -26.826 4.163 1.00 73.75 439 GLY A N 1
ATOM 3387 C CA . GLY A 1 439 ? 4.402 -27.976 3.554 1.00 73.75 439 GLY A CA 1
ATOM 3388 C C . GLY A 1 439 ? 2.997 -27.666 3.028 1.00 73.75 439 GLY A C 1
ATOM 3389 O O . GLY A 1 439 ? 2.509 -28.396 2.173 1.00 73.75 439 GLY A O 1
ATOM 3390 N N . ASP A 1 440 ? 2.373 -26.581 3.494 1.00 85.19 440 ASP A N 1
ATOM 3391 C CA . ASP A 1 440 ? 1.023 -26.178 3.089 1.00 85.19 440 ASP A CA 1
ATOM 3392 C C . ASP A 1 440 ? 1.017 -25.299 1.841 1.00 85.19 440 ASP A C 1
ATOM 3394 O O . ASP A 1 440 ? -0.024 -25.123 1.214 1.00 85.19 440 ASP A O 1
ATOM 3398 N N . TYR A 1 441 ? 2.171 -24.745 1.460 1.00 87.88 441 TYR A N 1
ATOM 3399 C CA . TYR A 1 441 ? 2.257 -23.775 0.374 1.00 87.88 441 TYR A CA 1
ATOM 3400 C C . TYR A 1 441 ? 1.641 -24.255 -0.955 1.00 87.88 441 TYR A C 1
ATOM 3402 O O . TYR A 1 441 ? 0.935 -23.457 -1.572 1.00 87.88 441 TYR A O 1
ATOM 3410 N N . PRO A 1 442 ? 1.790 -25.529 -1.386 1.00 89.31 442 PRO A N 1
ATOM 3411 C CA . PRO A 1 442 ? 1.110 -26.021 -2.586 1.00 89.31 442 PRO A CA 1
ATOM 3412 C C . PRO A 1 442 ? -0.418 -25.890 -2.525 1.00 89.31 442 PRO A C 1
ATOM 3414 O O . PRO A 1 442 ? -1.055 -25.598 -3.533 1.00 89.31 442 PRO A O 1
ATOM 3417 N N . ASP A 1 443 ? -1.020 -26.065 -1.349 1.00 92.06 443 ASP A N 1
ATOM 3418 C CA . ASP A 1 443 ? -2.468 -25.948 -1.181 1.00 92.06 443 ASP A CA 1
ATOM 3419 C C . ASP A 1 443 ? -2.921 -24.490 -1.239 1.00 92.06 443 ASP A C 1
ATOM 3421 O O . ASP A 1 443 ? -3.930 -24.195 -1.880 1.00 92.06 443 ASP A O 1
ATOM 3425 N N . LEU A 1 444 ? -2.144 -23.579 -0.647 1.00 93.50 444 LEU A N 1
ATOM 3426 C CA . LEU A 1 444 ? -2.397 -22.137 -0.722 1.00 93.50 444 LEU A CA 1
ATOM 3427 C C . LEU A 1 444 ? -2.289 -21.635 -2.168 1.00 93.50 444 LEU A C 1
ATOM 3429 O O . LEU A 1 444 ? -3.133 -20.868 -2.623 1.00 93.50 444 LEU A O 1
ATOM 3433 N N . VAL A 1 445 ? -1.291 -22.117 -2.914 1.00 94.12 445 VAL A N 1
ATOM 3434 C CA . VAL A 1 445 ? -1.122 -21.809 -4.341 1.00 94.12 445 VAL A CA 1
ATOM 3435 C C . VAL A 1 445 ? -2.328 -22.277 -5.156 1.00 94.12 445 VAL A C 1
ATOM 3437 O O . VAL A 1 445 ? -2.843 -21.504 -5.958 1.00 94.12 445 VAL A O 1
ATOM 3440 N N . ARG A 1 446 ? -2.849 -23.488 -4.911 1.00 95.75 446 ARG A N 1
ATOM 3441 C CA . ARG A 1 446 ? -4.059 -23.970 -5.607 1.00 95.75 446 ARG A CA 1
ATOM 3442 C C . ARG A 1 446 ? -5.271 -23.066 -5.371 1.00 95.75 446 ARG A C 1
ATOM 3444 O O . ARG A 1 446 ? -6.052 -22.848 -6.295 1.00 95.75 446 ARG A O 1
ATOM 3451 N N . GLN A 1 447 ? -5.437 -22.539 -4.156 1.00 97.31 447 GLN A N 1
ATOM 3452 C CA . GLN A 1 447 ? -6.505 -21.577 -3.854 1.00 97.31 447 GLN A CA 1
ATOM 3453 C C . GLN A 1 447 ? -6.306 -20.265 -4.628 1.00 97.31 447 GLN A C 1
ATOM 3455 O O . GLN A 1 447 ? -7.251 -19.767 -5.243 1.00 97.31 447 GLN A O 1
ATOM 3460 N N . GLN A 1 448 ? -5.072 -19.753 -4.673 1.00 97.62 448 GLN A N 1
ATOM 3461 C CA . GLN A 1 448 ? -4.721 -18.545 -5.425 1.00 97.62 448 GLN A CA 1
ATOM 3462 C C . GLN A 1 448 ? -4.988 -18.708 -6.929 1.00 97.62 448 GLN A C 1
ATOM 3464 O O . GLN A 1 448 ? -5.659 -17.871 -7.533 1.00 97.62 448 GLN A O 1
ATOM 3469 N N . GLU A 1 449 ? -4.535 -19.810 -7.528 1.00 97.19 449 GLU A N 1
ATOM 3470 C CA . GLU A 1 449 ? -4.746 -20.118 -8.949 1.00 97.19 449 GLU A CA 1
ATOM 3471 C C . GLU A 1 449 ? -6.232 -20.283 -9.295 1.00 97.19 449 GLU A C 1
ATOM 3473 O O . GLU A 1 449 ? -6.674 -19.840 -10.358 1.00 97.19 449 GLU A O 1
ATOM 3478 N N . ALA A 1 450 ? -7.034 -20.863 -8.396 1.00 93.12 450 ALA A N 1
ATOM 3479 C CA . ALA A 1 450 ? -8.480 -20.961 -8.585 1.00 93.12 450 ALA A CA 1
ATOM 3480 C C . ALA A 1 450 ? -9.141 -19.572 -8.638 1.00 93.12 450 ALA A C 1
ATOM 3482 O O . ALA A 1 450 ? -9.974 -19.315 -9.510 1.00 93.12 450 ALA A O 1
ATOM 3483 N N . GLN A 1 451 ? -8.733 -18.655 -7.756 1.00 95.25 451 GLN A N 1
ATOM 3484 C CA . GLN A 1 451 ? -9.231 -17.277 -7.741 1.00 95.25 451 GLN A CA 1
ATOM 3485 C C . GLN A 1 451 ? -8.772 -16.482 -8.968 1.00 95.25 451 GLN A C 1
ATOM 3487 O O . GLN A 1 451 ? -9.577 -15.780 -9.578 1.00 95.25 451 GLN A O 1
ATOM 3492 N N . ALA A 1 452 ? -7.508 -16.627 -9.370 1.00 92.44 452 ALA A N 1
ATOM 3493 C CA . ALA A 1 452 ? -6.979 -16.023 -10.591 1.00 92.44 452 ALA A CA 1
ATOM 3494 C C . ALA A 1 452 ? -7.709 -16.545 -11.842 1.00 92.44 452 ALA A C 1
ATOM 3496 O O . ALA A 1 452 ? -8.067 -15.764 -12.723 1.00 92.44 452 ALA A O 1
ATOM 3497 N N . SER A 1 453 ? -8.016 -17.843 -11.888 1.00 91.31 453 SER A N 1
ATOM 3498 C CA . SER A 1 453 ? -8.814 -18.444 -12.964 1.00 91.31 453 SER A CA 1
ATOM 3499 C C . SER A 1 453 ? -10.230 -17.875 -13.017 1.00 91.31 453 SER A C 1
ATOM 3501 O O . SER A 1 453 ? -10.751 -17.618 -14.101 1.00 91.31 453 SER A O 1
ATOM 3503 N N . GLU A 1 454 ? -10.866 -17.668 -11.863 1.00 81.00 454 GLU A N 1
ATOM 3504 C CA . GLU A 1 454 ? -12.202 -17.072 -11.802 1.00 81.00 454 GLU A CA 1
ATOM 3505 C C . GLU A 1 454 ? -12.192 -15.601 -12.228 1.00 81.00 454 GLU A C 1
ATOM 3507 O O . GLU A 1 454 ? -13.063 -15.163 -12.980 1.00 81.00 454 GLU A O 1
ATOM 3512 N N . TYR A 1 455 ? -11.154 -14.859 -11.839 1.00 85.00 455 TYR A N 1
ATOM 3513 C CA . TYR A 1 455 ? -10.924 -13.506 -12.329 1.00 85.00 455 TYR A CA 1
ATOM 3514 C C . TYR A 1 455 ? -10.823 -13.465 -13.863 1.00 85.00 455 TYR A C 1
ATOM 3516 O O . TYR A 1 455 ? -11.544 -12.686 -14.488 1.00 85.00 455 TYR A O 1
ATOM 3524 N N . LEU A 1 456 ? -10.025 -14.340 -14.491 1.00 85.56 456 LEU A N 1
ATOM 3525 C CA . LEU A 1 456 ? -9.923 -14.378 -15.956 1.00 85.56 456 LEU A CA 1
ATOM 3526 C C . LEU A 1 456 ? -11.275 -14.631 -16.633 1.00 85.56 456 LEU A C 1
ATOM 3528 O O . LEU A 1 456 ? -11.617 -13.936 -17.592 1.00 85.56 456 LEU A O 1
ATOM 3532 N N . LYS A 1 457 ? -12.086 -15.553 -16.095 1.00 83.06 457 LYS A N 1
ATOM 3533 C CA . LYS A 1 457 ? -13.453 -15.780 -16.592 1.00 83.06 457 LYS A CA 1
ATOM 3534 C C . LYS A 1 457 ? -14.315 -14.525 -16.473 1.00 83.06 457 LYS A C 1
ATOM 3536 O O . LYS A 1 457 ? -15.044 -14.213 -17.413 1.00 83.06 457 LYS A O 1
ATOM 3541 N N . SER A 1 458 ? -14.218 -13.800 -15.354 1.00 71.38 458 SER A N 1
ATOM 3542 C CA . SER A 1 458 ? -15.004 -12.582 -15.106 1.00 71.38 458 SER A CA 1
ATOM 3543 C C . SER A 1 458 ? -14.733 -11.462 -16.116 1.00 71.38 458 SER A C 1
ATOM 3545 O O . SER A 1 458 ? -15.642 -10.698 -16.434 1.00 71.38 458 SER A O 1
ATOM 3547 N N . ILE A 1 459 ? -13.517 -11.411 -16.669 1.00 80.25 459 ILE A N 1
ATOM 3548 C CA . ILE A 1 459 ? -13.120 -10.451 -17.709 1.00 80.25 459 ILE A CA 1
ATOM 3549 C C . ILE A 1 459 ? -13.177 -11.053 -19.125 1.00 80.25 459 ILE A C 1
ATOM 3551 O O . ILE A 1 459 ? -12.728 -10.433 -20.084 1.00 80.25 459 ILE A O 1
ATOM 3555 N N . GLY A 1 460 ? -13.708 -12.273 -19.272 1.00 79.56 460 GLY A N 1
ATOM 3556 C CA . GLY A 1 460 ? -13.852 -12.955 -20.561 1.00 79.56 460 GLY A CA 1
ATOM 3557 C C . GLY A 1 460 ? -12.538 -13.421 -21.201 1.00 79.56 460 GLY A C 1
ATOM 3558 O O . GLY A 1 460 ? -12.511 -13.678 -22.405 1.00 79.56 460 GLY A O 1
ATOM 3559 N N . ARG A 1 461 ? -11.451 -13.540 -20.429 1.00 86.69 461 ARG A N 1
ATOM 3560 C CA . ARG A 1 461 ? -10.141 -14.025 -20.896 1.00 86.69 461 ARG A CA 1
ATOM 3561 C C . ARG A 1 461 ? -9.976 -15.514 -20.603 1.00 86.69 461 ARG A C 1
ATOM 3563 O O . ARG A 1 461 ? -10.470 -16.042 -19.612 1.00 86.69 461 ARG A O 1
ATOM 3570 N N . THR A 1 462 ? -9.236 -16.199 -21.468 1.00 91.25 462 THR A N 1
ATOM 3571 C CA . THR A 1 462 ? -8.787 -17.579 -21.243 1.00 91.25 462 THR A CA 1
ATOM 3572 C C . THR A 1 462 ? -7.281 -17.624 -21.433 1.00 91.25 462 THR A C 1
ATOM 3574 O O . THR A 1 462 ? -6.795 -17.308 -22.515 1.00 91.25 462 THR A O 1
ATOM 3577 N N . ALA A 1 463 ? -6.555 -18.000 -20.386 1.00 94.38 463 ALA A N 1
ATOM 3578 C CA . ALA A 1 463 ? -5.110 -18.184 -20.408 1.00 94.38 463 ALA A CA 1
ATOM 3579 C C . ALA A 1 463 ? -4.713 -19.270 -19.404 1.00 94.38 463 ALA A C 1
ATOM 3581 O O . ALA A 1 463 ? -5.506 -19.633 -18.530 1.00 94.38 463 ALA A O 1
ATOM 3582 N N . GLU A 1 464 ? -3.493 -19.783 -19.534 1.00 96.38 464 GLU A N 1
ATOM 3583 C CA . GLU A 1 464 ? -2.907 -20.627 -18.498 1.00 96.38 464 GLU A CA 1
ATOM 3584 C C . GLU A 1 464 ? -2.738 -19.809 -17.214 1.00 96.38 464 GLU A C 1
ATOM 3586 O O . GLU A 1 464 ? -2.242 -18.683 -17.253 1.00 96.38 464 GLU A O 1
ATOM 3591 N N . VAL A 1 465 ? -3.159 -20.378 -16.085 1.00 97.12 465 VAL A N 1
ATOM 3592 C CA . VAL A 1 465 ? -2.958 -19.799 -14.757 1.00 97.12 465 VAL A CA 1
ATOM 3593 C C . VAL A 1 465 ? -1.981 -20.686 -14.013 1.00 97.12 465 VAL A C 1
ATOM 3595 O O . VAL A 1 465 ? -2.240 -21.877 -13.849 1.00 97.12 465 VAL A O 1
ATOM 3598 N N . SER A 1 466 ? -0.863 -20.110 -13.584 1.00 95.12 466 SER A N 1
ATOM 3599 C CA . SER A 1 466 ? 0.189 -20.860 -12.902 1.00 95.12 466 SER A CA 1
ATOM 3600 C C . SER A 1 466 ? 1.008 -19.944 -12.008 1.00 95.12 466 SER A C 1
ATOM 3602 O O . SER A 1 466 ? 1.629 -18.992 -12.481 1.00 95.12 466 SER A O 1
ATOM 3604 N N . ALA A 1 467 ? 1.049 -20.234 -10.711 1.00 88.88 467 ALA A N 1
ATOM 3605 C CA . ALA A 1 467 ? 1.951 -19.567 -9.773 1.00 88.88 467 ALA A CA 1
ATOM 3606 C C . ALA A 1 467 ? 3.365 -20.176 -9.781 1.00 88.88 467 ALA A C 1
ATOM 3608 O O . ALA A 1 467 ? 4.217 -19.764 -8.988 1.00 88.88 467 ALA A O 1
ATOM 3609 N N . ALA A 1 468 ? 3.611 -21.184 -10.626 1.00 83.00 468 ALA A N 1
ATOM 3610 C CA . ALA A 1 468 ? 4.941 -21.735 -10.822 1.00 83.00 468 ALA A CA 1
ATOM 3611 C C . ALA A 1 468 ? 5.866 -20.711 -11.495 1.00 83.00 468 ALA A C 1
ATOM 3613 O O . ALA A 1 468 ? 5.425 -19.730 -12.092 1.00 83.00 468 ALA A O 1
ATOM 3614 N N . HIS A 1 469 ? 7.172 -20.958 -11.398 1.00 81.38 469 HIS A N 1
ATOM 3615 C CA . HIS A 1 469 ? 8.165 -20.118 -12.050 1.00 81.38 469 HIS A CA 1
ATOM 3616 C C . HIS A 1 469 ? 7.949 -20.109 -13.569 1.00 81.38 469 HIS A C 1
ATOM 3618 O O . HIS A 1 469 ? 7.986 -21.162 -14.204 1.00 81.38 469 HIS A O 1
ATOM 3624 N N . VAL A 1 470 ? 7.752 -18.919 -14.135 1.00 86.12 470 VAL A N 1
ATOM 3625 C CA . VAL A 1 470 ? 7.793 -18.701 -15.582 1.00 86.12 470 VAL A CA 1
ATOM 3626 C C . VAL A 1 470 ? 9.252 -18.533 -15.987 1.00 86.12 470 VAL A C 1
ATOM 3628 O O . VAL A 1 470 ? 9.931 -17.634 -15.491 1.00 86.12 470 VAL A O 1
ATOM 3631 N N . ASP A 1 471 ? 9.735 -19.396 -16.880 1.00 85.94 471 ASP A N 1
ATOM 3632 C CA . ASP A 1 471 ? 11.119 -19.358 -17.351 1.00 85.94 471 ASP A CA 1
ATOM 3633 C C . ASP A 1 471 ? 11.424 -18.030 -18.063 1.00 85.94 471 ASP A C 1
ATOM 3635 O O . ASP A 1 471 ? 10.780 -17.652 -19.047 1.00 85.94 471 ASP A O 1
ATOM 3639 N N . LYS A 1 472 ? 12.455 -17.326 -17.582 1.00 91.38 472 LYS A N 1
ATOM 3640 C CA . LYS A 1 472 ? 12.876 -16.014 -18.096 1.00 91.38 472 LYS A CA 1
ATOM 3641 C C . LYS A 1 472 ? 14.203 -16.131 -18.833 1.00 91.38 472 LYS A C 1
ATOM 3643 O O . LYS A 1 472 ? 15.259 -16.321 -18.229 1.00 91.38 472 LYS A O 1
ATOM 3648 N N . LYS A 1 473 ? 14.167 -15.985 -20.159 1.00 93.62 473 LYS A N 1
ATOM 3649 C CA . LYS A 1 473 ? 15.378 -15.966 -20.986 1.00 93.62 473 LYS A CA 1
ATOM 3650 C C . LYS A 1 473 ? 15.996 -14.571 -20.978 1.00 93.62 473 LYS A C 1
ATOM 3652 O O . LYS A 1 473 ? 15.410 -13.640 -21.516 1.00 93.62 473 LYS A O 1
ATOM 3657 N N . LEU A 1 474 ? 17.197 -14.426 -20.428 1.00 94.06 474 LEU A N 1
ATOM 3658 C CA . LEU A 1 474 ? 17.912 -13.149 -20.464 1.00 94.06 474 LEU A CA 1
ATOM 3659 C C . LEU A 1 474 ? 18.433 -12.821 -21.878 1.00 94.06 474 LEU A C 1
ATOM 3661 O O . LEU A 1 474 ? 18.779 -13.744 -22.627 1.00 94.06 474 LEU A O 1
ATOM 3665 N N . PRO A 1 475 ? 18.517 -11.530 -22.251 1.00 93.62 475 PRO A N 1
ATOM 3666 C CA . PRO A 1 475 ? 19.185 -11.107 -23.477 1.00 93.62 475 PRO A CA 1
ATOM 3667 C C . PRO A 1 475 ? 20.669 -11.497 -23.478 1.00 93.62 475 PRO A C 1
ATOM 3669 O O . PRO A 1 475 ? 21.378 -11.291 -22.493 1.00 93.62 475 PRO A O 1
ATOM 3672 N N . ASP A 1 476 ? 21.158 -12.015 -24.604 1.00 94.50 476 ASP A N 1
ATOM 3673 C CA . ASP A 1 476 ? 22.574 -12.360 -24.783 1.00 94.50 476 ASP A CA 1
ATOM 3674 C C . ASP A 1 476 ? 23.357 -11.128 -25.258 1.00 94.50 476 ASP A C 1
ATOM 3676 O O . ASP A 1 476 ? 23.510 -10.877 -26.462 1.00 94.50 476 ASP A O 1
ATOM 3680 N N . ILE A 1 477 ? 23.757 -10.292 -24.298 1.00 94.31 477 ILE A N 1
ATOM 3681 C CA . ILE A 1 477 ? 24.457 -9.023 -24.517 1.00 94.31 477 ILE A CA 1
ATOM 3682 C C . ILE A 1 477 ? 25.545 -8.806 -23.460 1.00 94.31 477 ILE A C 1
ATOM 3684 O O . ILE A 1 477 ? 25.621 -9.501 -22.450 1.00 94.31 477 ILE A O 1
ATOM 3688 N N . ASN A 1 478 ? 26.406 -7.813 -23.687 1.00 94.31 478 ASN A N 1
ATOM 3689 C CA . ASN A 1 478 ? 27.414 -7.415 -22.710 1.00 94.31 478 ASN A CA 1
ATOM 3690 C C . ASN A 1 478 ? 26.766 -7.021 -21.365 1.00 94.31 478 ASN A C 1
ATOM 3692 O O . ASN A 1 478 ? 25.767 -6.305 -21.344 1.00 94.31 478 ASN A O 1
ATOM 3696 N N . VAL A 1 479 ? 27.363 -7.455 -20.249 1.00 91.38 479 VAL A N 1
ATOM 3697 C CA . VAL A 1 479 ? 26.830 -7.237 -18.892 1.00 91.38 479 VAL A CA 1
ATOM 3698 C C . VAL A 1 479 ? 26.699 -5.750 -18.544 1.00 91.38 479 VAL A C 1
ATOM 3700 O O . VAL A 1 479 ? 25.693 -5.362 -17.958 1.00 91.38 479 VAL A O 1
ATOM 3703 N N . ASP A 1 480 ? 27.643 -4.897 -18.952 1.00 92.62 480 ASP A N 1
ATOM 3704 C CA . ASP A 1 480 ? 27.555 -3.448 -18.716 1.00 92.62 480 ASP A CA 1
ATOM 3705 C C . ASP A 1 480 ? 26.409 -2.828 -19.522 1.00 92.62 480 ASP A C 1
ATOM 3707 O O . ASP A 1 480 ? 25.671 -1.988 -19.009 1.00 92.62 480 ASP A O 1
ATOM 3711 N N . ALA A 1 481 ? 26.203 -3.289 -20.760 1.00 93.88 481 ALA A N 1
ATOM 3712 C CA . ALA A 1 481 ? 25.066 -2.861 -21.570 1.00 93.88 481 ALA A CA 1
ATOM 3713 C C . ALA A 1 481 ? 23.729 -3.345 -20.985 1.00 93.88 481 ALA A C 1
ATOM 3715 O O . ALA A 1 481 ? 22.758 -2.592 -20.992 1.00 93.88 481 ALA A O 1
ATOM 3716 N N . SER A 1 482 ? 23.689 -4.564 -20.439 1.00 92.38 482 SER A N 1
ATOM 3717 C CA . SER A 1 482 ? 22.529 -5.101 -19.718 1.00 92.38 482 SER A CA 1
ATOM 3718 C C . SER A 1 482 ? 22.215 -4.271 -18.474 1.00 92.38 482 SER A C 1
ATOM 3720 O O . SER A 1 482 ? 21.087 -3.816 -18.306 1.00 92.38 482 SER A O 1
ATOM 3722 N N . ASN A 1 483 ? 23.218 -3.999 -17.636 1.00 87.81 483 ASN A N 1
ATOM 3723 C CA . ASN A 1 483 ? 23.058 -3.173 -16.441 1.00 87.81 483 ASN A CA 1
ATOM 3724 C C . ASN A 1 483 ? 22.585 -1.760 -16.799 1.00 87.81 483 ASN A C 1
ATOM 3726 O O . ASN A 1 483 ? 21.700 -1.222 -16.136 1.00 87.81 483 ASN A O 1
ATOM 3730 N N . LYS A 1 484 ? 23.102 -1.178 -17.885 1.00 91.31 484 LYS A N 1
ATOM 3731 C CA . LYS A 1 484 ? 22.621 0.114 -18.377 1.00 91.31 484 LYS A CA 1
ATOM 3732 C C . LYS A 1 484 ? 21.170 0.055 -18.822 1.00 91.31 484 LYS A C 1
ATOM 3734 O O . LYS A 1 484 ? 20.363 0.831 -18.329 1.00 91.31 484 LYS A O 1
ATOM 3739 N N . LEU A 1 485 ? 20.817 -0.874 -19.708 1.00 91.69 485 LEU A N 1
ATOM 3740 C CA . LEU A 1 485 ? 19.462 -0.955 -20.253 1.00 91.69 485 LEU A CA 1
ATOM 3741 C C . LEU A 1 485 ? 18.415 -1.269 -19.193 1.00 91.69 485 LEU A C 1
ATOM 3743 O O . LEU A 1 485 ? 17.390 -0.600 -19.169 1.00 91.69 485 LEU A O 1
ATOM 3747 N N . PHE A 1 486 ? 18.672 -2.258 -18.337 1.00 86.88 486 PHE A N 1
ATOM 3748 C CA . PHE A 1 486 ? 17.659 -2.841 -17.456 1.00 86.88 486 PHE A CA 1
ATOM 3749 C C . PHE A 1 486 ? 17.727 -2.342 -16.011 1.00 86.88 486 PHE A C 1
ATOM 3751 O O . PHE A 1 486 ? 16.754 -2.506 -15.276 1.00 86.88 486 PHE A O 1
ATOM 3758 N N . ALA A 1 487 ? 18.823 -1.694 -15.600 1.00 79.25 487 ALA A N 1
ATOM 3759 C CA . ALA A 1 487 ? 18.968 -1.147 -14.249 1.00 79.25 487 ALA A CA 1
ATOM 3760 C C . ALA A 1 487 ? 19.342 0.343 -14.192 1.00 79.25 487 ALA A C 1
ATOM 3762 O O . ALA A 1 487 ? 19.064 0.980 -13.179 1.00 79.25 487 ALA A O 1
ATOM 3763 N N . GLU A 1 488 ? 19.981 0.930 -15.209 1.00 83.38 488 GLU A N 1
ATOM 3764 C CA . GLU A 1 488 ? 20.308 2.365 -15.223 1.00 83.38 488 GLU A CA 1
ATOM 3765 C C . GLU A 1 488 ? 19.229 3.188 -15.930 1.00 83.38 488 GLU A C 1
ATOM 3767 O O . GLU A 1 488 ? 18.689 4.118 -15.343 1.00 83.38 488 GLU A O 1
ATOM 3772 N N . TYR A 1 489 ? 18.869 2.836 -17.162 1.00 85.31 489 TYR A N 1
ATOM 3773 C CA . TYR A 1 489 ? 17.917 3.590 -17.979 1.00 85.31 489 TYR A CA 1
ATOM 3774 C C . TYR A 1 489 ? 16.484 3.415 -17.481 1.00 85.31 489 TYR A C 1
ATOM 3776 O O . TYR A 1 489 ? 15.735 4.389 -17.418 1.00 85.31 489 TYR A O 1
ATOM 3784 N N . THR A 1 490 ? 16.128 2.214 -17.012 1.00 80.31 490 THR A N 1
ATOM 3785 C CA . THR A 1 490 ? 14.840 1.943 -16.346 1.00 80.31 490 THR A CA 1
ATOM 3786 C C . THR A 1 490 ? 14.615 2.789 -15.094 1.00 80.31 490 THR A C 1
ATOM 3788 O O . THR A 1 490 ? 13.479 2.878 -14.628 1.00 80.31 490 THR A O 1
ATOM 3791 N N . LYS A 1 491 ? 15.656 3.430 -14.535 1.00 75.81 491 LYS A N 1
ATOM 3792 C CA . LYS A 1 491 ? 15.498 4.355 -13.404 1.00 75.81 491 LYS A CA 1
ATOM 3793 C C . LYS A 1 491 ? 14.843 5.676 -13.788 1.00 75.81 491 LYS A C 1
ATOM 3795 O O . LYS A 1 491 ? 14.322 6.364 -12.919 1.00 75.81 491 LYS A O 1
ATOM 3800 N N . TYR A 1 492 ? 14.927 6.064 -15.054 1.00 74.19 492 TYR A N 1
ATOM 3801 C CA . TYR A 1 492 ? 14.526 7.394 -15.516 1.00 74.19 492 TYR A CA 1
ATOM 3802 C C . TYR A 1 492 ? 13.501 7.347 -16.639 1.00 74.19 492 TYR A C 1
ATOM 3804 O O . TYR A 1 492 ? 13.015 8.386 -17.071 1.00 74.19 492 TYR A O 1
ATOM 3812 N N . ASP A 1 493 ? 13.169 6.146 -17.098 1.00 78.25 493 ASP A N 1
ATOM 3813 C CA . ASP A 1 493 ? 12.308 5.938 -18.238 1.00 78.25 493 ASP A CA 1
ATOM 3814 C C . ASP A 1 493 ? 11.205 4.944 -17.884 1.00 78.25 493 ASP A C 1
ATOM 3816 O O . ASP A 1 493 ? 11.457 3.749 -17.727 1.00 78.25 493 ASP A O 1
ATOM 3820 N N . SER A 1 494 ? 9.983 5.452 -17.723 1.00 81.56 494 SER A N 1
ATOM 3821 C CA . SER A 1 494 ? 8.820 4.647 -17.342 1.00 81.56 494 SER A CA 1
ATOM 3822 C C . SER A 1 494 ? 8.470 3.594 -18.393 1.00 81.56 494 SER A C 1
ATOM 3824 O O . SER A 1 494 ? 8.073 2.487 -18.036 1.00 81.56 494 SER A O 1
ATOM 3826 N N . PHE A 1 495 ? 8.673 3.896 -19.679 1.00 86.31 495 PHE A N 1
ATOM 3827 C CA . PHE A 1 495 ? 8.464 2.944 -20.766 1.00 86.31 495 PHE A CA 1
ATOM 3828 C C . PHE A 1 495 ? 9.448 1.771 -20.664 1.00 86.31 495 PHE A C 1
ATOM 3830 O O . PHE A 1 495 ? 9.020 0.615 -20.663 1.00 86.31 495 PHE A O 1
ATOM 3837 N N . LEU A 1 496 ? 10.746 2.042 -20.493 1.00 86.38 496 LEU A N 1
ATOM 3838 C CA . LEU A 1 496 ? 11.741 0.981 -20.297 1.00 86.38 496 LEU A CA 1
ATOM 3839 C C . LEU A 1 496 ? 11.538 0.240 -18.975 1.00 86.38 496 LEU A C 1
ATOM 3841 O O . LEU A 1 496 ? 11.715 -0.972 -18.935 1.00 86.38 496 LEU A O 1
ATOM 3845 N N . ASN A 1 497 ? 11.154 0.942 -17.904 1.00 87.25 497 ASN A N 1
ATOM 3846 C CA . ASN A 1 497 ? 10.857 0.328 -16.610 1.00 87.25 497 ASN A CA 1
ATOM 3847 C C . ASN A 1 497 ? 9.714 -0.683 -16.712 1.00 87.25 497 ASN A C 1
ATOM 3849 O O . ASN A 1 497 ? 9.773 -1.731 -16.072 1.00 87.25 497 ASN A O 1
ATOM 3853 N N . ASN A 1 498 ? 8.712 -0.379 -17.543 1.00 87.38 498 ASN A N 1
ATOM 3854 C CA . ASN A 1 498 ? 7.592 -1.259 -17.844 1.00 87.38 498 ASN A CA 1
ATOM 3855 C C . ASN A 1 498 ? 7.958 -2.396 -18.809 1.00 87.38 498 ASN A C 1
ATOM 3857 O O . ASN A 1 498 ? 7.296 -3.431 -18.778 1.00 87.38 498 ASN A O 1
ATOM 3861 N N . CYS A 1 499 ? 9.053 -2.308 -19.560 1.00 92.25 499 CYS A N 1
ATOM 3862 C CA . CYS A 1 499 ? 9.546 -3.437 -20.344 1.00 92.25 499 CYS A CA 1
ATOM 3863 C C . CYS A 1 499 ? 10.210 -4.507 -19.455 1.00 92.25 499 CYS A C 1
ATOM 3865 O O . CYS A 1 499 ? 10.922 -4.170 -18.505 1.00 92.25 499 CYS A O 1
ATOM 3867 N N . PRO A 1 500 ? 9.986 -5.807 -19.720 1.00 93.38 500 PRO A N 1
ATOM 3868 C CA . PRO A 1 500 ? 10.611 -6.871 -18.942 1.00 93.38 500 PRO A CA 1
ATOM 3869 C C . PRO A 1 500 ? 12.133 -6.899 -19.150 1.00 93.38 500 PRO A C 1
ATOM 3871 O O . PRO A 1 500 ? 12.633 -6.631 -20.240 1.00 93.38 500 PRO A O 1
ATOM 3874 N N . TYR A 1 501 ? 12.894 -7.287 -18.123 1.00 91.88 501 TYR A N 1
ATOM 3875 C CA . TYR A 1 501 ? 14.352 -7.457 -18.245 1.00 91.88 501 TYR A CA 1
ATOM 3876 C C . TYR A 1 501 ? 14.761 -8.753 -18.975 1.00 91.88 501 TYR A C 1
ATOM 3878 O O . TYR A 1 501 ? 15.945 -9.019 -19.182 1.00 91.88 501 TYR A O 1
ATOM 3886 N N . TRP A 1 502 ? 13.783 -9.581 -19.344 1.00 94.88 502 TRP A N 1
ATOM 3887 C CA . TRP A 1 502 ? 13.941 -10.829 -20.083 1.00 94.88 502 TRP A CA 1
ATOM 3888 C C . TRP A 1 502 ? 13.357 -10.702 -21.490 1.00 94.88 502 TRP A C 1
ATOM 3890 O O . TRP A 1 502 ? 12.517 -9.847 -21.744 1.00 94.88 502 TRP A O 1
ATOM 3900 N N . ILE A 1 503 ? 13.786 -11.577 -22.398 1.00 97.00 503 ILE A N 1
ATOM 3901 C CA . ILE A 1 503 ? 13.206 -11.712 -23.733 1.00 97.00 503 ILE A CA 1
ATOM 3902 C C . ILE A 1 503 ? 11.812 -12.318 -23.614 1.00 97.00 503 ILE A C 1
ATOM 3904 O O . ILE A 1 503 ? 11.676 -13.458 -23.162 1.00 97.00 503 ILE A O 1
ATOM 3908 N N . GLY A 1 504 ? 10.809 -11.561 -24.039 1.00 97.00 504 GLY A N 1
ATOM 3909 C CA . GLY A 1 504 ? 9.402 -11.899 -23.892 1.00 97.00 504 GLY A CA 1
ATOM 3910 C C . GLY A 1 504 ? 8.572 -10.665 -23.572 1.00 97.00 504 GLY A C 1
ATOM 3911 O O . GLY A 1 504 ? 8.990 -9.534 -23.836 1.00 97.00 504 GLY A O 1
ATOM 3912 N N . ASP A 1 505 ? 7.408 -10.891 -22.987 1.00 96.81 505 ASP A N 1
ATOM 3913 C CA . ASP A 1 505 ? 6.425 -9.850 -22.733 1.00 96.81 505 ASP A CA 1
ATOM 3914 C C . ASP A 1 505 ? 5.824 -9.939 -21.331 1.00 96.81 505 ASP A C 1
ATOM 3916 O O . ASP A 1 505 ? 5.884 -10.964 -20.643 1.00 96.81 505 ASP A O 1
ATOM 3920 N N . ARG A 1 506 ? 5.253 -8.817 -20.906 1.00 95.38 506 ARG A N 1
ATOM 3921 C CA . ARG A 1 506 ? 4.310 -8.750 -19.796 1.00 95.38 506 ARG A CA 1
ATOM 3922 C C . ARG A 1 506 ? 3.204 -7.762 -20.115 1.00 95.38 506 ARG A C 1
ATOM 3924 O O . ARG A 1 506 ? 3.414 -6.816 -20.877 1.00 95.38 506 ARG A O 1
ATOM 3931 N N . GLU A 1 507 ? 2.048 -7.939 -19.495 1.00 93.81 507 GLU A N 1
ATOM 3932 C CA . GLU A 1 507 ? 0.954 -6.977 -19.623 1.00 93.81 507 GLU A CA 1
ATOM 3933 C C . GLU A 1 507 ? 0.861 -6.084 -18.383 1.00 93.81 507 GLU A C 1
ATOM 3935 O O . GLU A 1 507 ? 1.133 -6.513 -17.260 1.00 93.81 507 GLU A O 1
ATOM 3940 N N . ASN A 1 508 ? 0.456 -4.834 -18.592 1.00 84.44 508 ASN A N 1
ATOM 3941 C CA . ASN A 1 508 ? 0.145 -3.895 -17.523 1.00 84.44 508 ASN A CA 1
ATOM 3942 C C . ASN A 1 508 ? -1.145 -3.136 -17.853 1.00 84.44 508 ASN A C 1
ATOM 3944 O O . ASN A 1 508 ? -1.424 -2.859 -19.022 1.00 84.44 508 ASN A O 1
ATOM 3948 N N . ILE A 1 509 ? -1.916 -2.786 -16.824 1.00 77.31 509 ILE A N 1
ATOM 3949 C CA . ILE A 1 509 ? -3.126 -1.974 -16.966 1.00 77.31 509 ILE A CA 1
ATOM 3950 C C . ILE A 1 509 ? -2.803 -0.553 -16.513 1.00 77.31 509 ILE A C 1
ATOM 3952 O O . ILE A 1 509 ? -2.434 -0.315 -15.365 1.00 77.31 509 ILE A O 1
ATOM 3956 N N . GLU A 1 510 ? -2.963 0.402 -17.421 1.00 72.44 510 GLU A N 1
ATOM 3957 C CA . GLU A 1 510 ? -2.724 1.821 -17.183 1.00 72.44 510 GLU A CA 1
ATOM 3958 C C . GLU A 1 510 ? -4.013 2.588 -17.441 1.00 72.44 510 GLU A C 1
ATOM 3960 O O . GLU A 1 510 ? -4.454 2.682 -18.585 1.00 72.44 510 GLU A O 1
ATOM 3965 N N . ASN A 1 511 ? -4.603 3.153 -16.382 1.00 59.09 511 ASN A N 1
ATOM 3966 C CA . ASN A 1 511 ? -5.872 3.889 -16.456 1.00 59.09 511 ASN A CA 1
ATOM 3967 C C . ASN A 1 511 ? -6.950 3.081 -17.204 1.00 59.09 511 ASN A C 1
ATOM 3969 O O . ASN A 1 511 ? -7.412 3.503 -18.258 1.00 59.09 511 ASN A O 1
ATOM 3973 N N . GLY A 1 512 ? -7.212 1.853 -16.744 1.00 62.53 512 GLY A N 1
ATOM 3974 C CA . GLY A 1 512 ? -8.213 0.960 -17.341 1.00 62.53 512 GLY A CA 1
ATOM 3975 C C . GLY A 1 512 ? -7.833 0.335 -18.690 1.00 62.53 512 GLY A C 1
ATOM 3976 O O . GLY A 1 512 ? -8.495 -0.606 -19.126 1.00 62.53 512 GLY A O 1
ATOM 3977 N N . VAL A 1 513 ? -6.756 0.790 -19.340 1.00 71.69 513 VAL A N 1
ATOM 3978 C CA . VAL A 1 513 ? -6.322 0.295 -20.655 1.00 71.69 513 VAL A CA 1
ATOM 3979 C C . VAL A 1 513 ? -5.183 -0.706 -20.510 1.00 71.69 513 VAL A C 1
ATOM 3981 O O . VAL A 1 513 ? -4.176 -0.443 -19.851 1.00 71.69 513 VAL A O 1
ATOM 3984 N N . ARG A 1 514 ? -5.325 -1.857 -21.165 1.00 83.00 514 ARG A N 1
ATOM 3985 C CA . ARG A 1 514 ? -4.312 -2.912 -21.192 1.00 83.00 514 ARG A CA 1
ATOM 3986 C C . ARG A 1 514 ? -3.251 -2.628 -22.252 1.00 83.00 514 ARG A C 1
ATOM 3988 O O . ARG A 1 514 ? -3.571 -2.391 -23.417 1.00 83.00 514 ARG A O 1
ATOM 3995 N N . TYR A 1 515 ? -1.990 -2.734 -21.848 1.00 90.00 515 TYR A N 1
ATOM 3996 C CA . TYR A 1 515 ? -0.835 -2.664 -22.737 1.00 90.00 515 TYR A CA 1
ATOM 3997 C C . TYR A 1 515 ? 0.038 -3.902 -22.590 1.00 90.00 515 TYR A C 1
ATOM 3999 O O . TYR A 1 515 ? 0.231 -4.410 -21.486 1.00 90.00 515 TYR A O 1
ATOM 4007 N N . THR A 1 516 ? 0.612 -4.338 -23.707 1.00 97.12 516 THR A N 1
ATOM 4008 C CA . THR A 1 516 ? 1.671 -5.351 -23.733 1.00 97.12 516 THR A CA 1
ATOM 4009 C C . THR A 1 516 ? 3.018 -4.653 -23.854 1.00 97.12 516 THR A C 1
ATOM 4011 O O . THR A 1 516 ? 3.233 -3.881 -24.791 1.00 97.12 516 THR A O 1
ATOM 4014 N N . TYR A 1 517 ? 3.912 -4.932 -22.912 1.00 96.88 517 TYR A N 1
ATOM 4015 C CA . TYR A 1 517 ? 5.294 -4.478 -22.912 1.00 96.88 517 TYR A CA 1
ATOM 4016 C C . TYR A 1 517 ? 6.213 -5.638 -23.275 1.00 96.88 517 TYR A C 1
ATOM 4018 O O . TYR A 1 517 ? 6.271 -6.631 -22.552 1.00 96.88 517 TYR A O 1
ATOM 4026 N N . GLU A 1 518 ? 6.938 -5.502 -24.378 1.00 98.00 518 GLU A N 1
ATOM 4027 C CA . GLU A 1 518 ? 7.807 -6.540 -24.933 1.00 98.00 518 GLU A CA 1
ATOM 4028 C C . GLU A 1 518 ? 9.270 -6.088 -24.918 1.00 98.00 518 GLU A C 1
ATOM 4030 O O . GLU A 1 518 ? 9.584 -4.949 -25.275 1.00 98.00 518 GLU A O 1
ATOM 4035 N N . THR A 1 519 ? 10.159 -7.022 -24.585 1.00 97.94 519 THR A N 1
ATOM 4036 C CA . THR A 1 519 ? 11.596 -6.933 -24.848 1.00 97.94 519 THR A CA 1
ATOM 4037 C C . THR A 1 519 ? 11.991 -8.048 -25.811 1.00 97.94 519 THR A C 1
ATOM 4039 O O . THR A 1 519 ? 11.854 -9.234 -25.513 1.00 97.94 519 THR A O 1
ATOM 4042 N N . ALA A 1 520 ? 12.543 -7.677 -26.960 1.00 97.00 520 ALA A N 1
ATOM 4043 C CA . ALA A 1 520 ? 13.017 -8.596 -27.986 1.00 97.00 520 ALA A CA 1
ATOM 4044 C C . ALA A 1 520 ? 14.507 -8.384 -28.281 1.00 97.00 520 ALA A C 1
ATOM 4046 O O . ALA A 1 520 ? 15.050 -7.289 -28.123 1.00 97.00 520 ALA A O 1
ATOM 4047 N N . GLN A 1 521 ? 15.174 -9.442 -28.746 1.00 95.75 521 GLN A N 1
ATOM 4048 C CA . GLN A 1 521 ? 16.552 -9.383 -29.225 1.00 95.75 521 GLN A CA 1
ATOM 4049 C C . GLN A 1 521 ? 16.601 -9.753 -30.706 1.00 95.75 521 GLN A C 1
ATOM 4051 O O . GLN A 1 521 ? 16.255 -10.865 -31.103 1.00 95.75 521 GLN A O 1
ATOM 4056 N N . GLU A 1 522 ? 17.088 -8.819 -31.511 1.00 93.88 522 GLU A N 1
ATOM 4057 C CA . GLU A 1 522 ? 17.313 -8.957 -32.945 1.00 93.88 522 GLU A CA 1
ATOM 4058 C C . GLU A 1 522 ? 18.825 -8.858 -33.247 1.00 93.88 522 GLU A C 1
ATOM 4060 O O . GLU A 1 522 ? 19.643 -8.519 -32.384 1.00 93.88 522 GLU A O 1
ATOM 4065 N N . LYS A 1 523 ? 19.224 -9.156 -34.490 1.00 87.69 523 LYS A N 1
ATOM 4066 C CA . LYS A 1 523 ? 20.582 -8.888 -34.992 1.00 87.69 523 LYS A CA 1
ATOM 4067 C C . LYS A 1 523 ? 20.529 -7.768 -36.020 1.00 87.69 523 LYS A C 1
ATOM 4069 O O . LYS A 1 523 ? 19.786 -7.864 -36.995 1.00 87.69 523 LYS A O 1
ATOM 4074 N N . ALA A 1 524 ? 21.339 -6.736 -35.823 1.00 79.88 524 ALA A N 1
ATOM 4075 C CA . ALA A 1 524 ? 21.508 -5.676 -36.804 1.00 79.88 524 ALA A CA 1
ATOM 4076 C C . ALA A 1 524 ? 22.286 -6.189 -38.034 1.00 79.88 524 ALA A C 1
ATOM 4078 O O . ALA A 1 524 ? 23.061 -7.145 -37.949 1.00 79.88 524 ALA A O 1
ATOM 4079 N N . GLY A 1 525 ? 22.096 -5.544 -39.192 1.00 77.88 525 GLY A N 1
ATOM 4080 C CA . GLY A 1 525 ? 22.743 -5.936 -40.456 1.00 77.88 525 GLY A CA 1
ATOM 4081 C C . GLY A 1 525 ? 24.276 -5.846 -40.448 1.00 77.88 525 GLY A C 1
ATOM 4082 O O . GLY A 1 525 ? 24.933 -6.419 -41.312 1.00 77.88 525 GLY A O 1
ATOM 4083 N N . ASP A 1 526 ? 24.845 -5.162 -39.457 1.00 83.00 526 ASP A N 1
ATOM 4084 C CA . ASP A 1 526 ? 26.280 -5.031 -39.194 1.00 83.00 526 ASP A CA 1
ATOM 4085 C C . ASP A 1 526 ? 26.800 -6.010 -38.119 1.00 83.00 526 ASP A C 1
ATOM 4087 O O . ASP A 1 526 ? 27.962 -5.934 -37.721 1.00 83.00 526 ASP A O 1
ATOM 4091 N N . GLY A 1 527 ? 25.961 -6.950 -37.669 1.00 82.88 527 GLY A N 1
ATOM 4092 C CA . GLY A 1 527 ? 26.331 -8.046 -36.770 1.00 82.88 527 GLY A CA 1
ATOM 4093 C C . GLY A 1 527 ? 26.218 -7.741 -35.274 1.00 82.88 527 GLY A C 1
ATOM 4094 O O . GLY A 1 527 ? 26.416 -8.654 -34.471 1.00 82.88 527 GLY A O 1
ATOM 4095 N N . TYR A 1 528 ? 25.875 -6.510 -34.884 1.00 89.31 528 TYR A N 1
ATOM 4096 C CA . TYR A 1 528 ? 25.648 -6.154 -33.479 1.00 89.31 528 TYR A CA 1
ATOM 4097 C C . TYR A 1 528 ? 24.286 -6.659 -32.967 1.00 89.31 528 TYR A C 1
ATOM 4099 O O . TYR A 1 528 ? 23.324 -6.778 -33.730 1.00 89.31 528 TYR A O 1
ATOM 4107 N N . SER A 1 529 ? 24.189 -6.932 -31.660 1.00 91.44 529 SER A N 1
ATOM 4108 C CA . SER A 1 529 ? 22.905 -7.222 -31.004 1.00 91.44 529 SER A CA 1
ATOM 4109 C C . SER A 1 529 ? 22.034 -5.966 -30.969 1.00 91.44 529 SER A C 1
ATOM 4111 O O . SER A 1 529 ? 22.525 -4.870 -30.687 1.00 91.44 529 SER A O 1
ATOM 4113 N N . LEU A 1 530 ? 20.743 -6.137 -31.232 1.00 94.56 530 LEU A N 1
ATOM 4114 C CA . LEU A 1 530 ? 19.732 -5.091 -31.153 1.00 94.56 530 LEU A CA 1
ATOM 4115 C C . LEU A 1 530 ? 18.713 -5.482 -30.084 1.00 94.56 530 LEU A C 1
ATOM 4117 O O . LEU A 1 530 ? 18.094 -6.536 -30.198 1.00 94.56 530 LEU A O 1
ATOM 4121 N N . ILE A 1 531 ? 18.537 -4.647 -29.064 1.00 96.94 531 ILE A N 1
ATOM 4122 C CA . ILE A 1 531 ? 17.452 -4.807 -28.091 1.00 96.94 531 ILE A CA 1
ATOM 4123 C C . ILE A 1 531 ? 16.299 -3.910 -28.512 1.00 96.94 531 ILE A C 1
ATOM 4125 O O . ILE A 1 531 ? 16.487 -2.709 -28.712 1.00 96.94 531 ILE A O 1
ATOM 4129 N N . VAL A 1 532 ? 15.123 -4.500 -28.684 1.00 97.00 532 VAL A N 1
ATOM 4130 C CA . VAL A 1 532 ? 13.912 -3.803 -29.108 1.00 97.00 532 VAL A CA 1
ATOM 4131 C C . VAL A 1 532 ? 12.902 -3.850 -27.978 1.00 97.00 532 VAL A C 1
ATOM 4133 O O . VAL A 1 532 ? 12.558 -4.922 -27.497 1.00 97.00 532 VAL A O 1
ATOM 4136 N N . PHE A 1 533 ? 12.435 -2.678 -27.580 1.00 97.50 533 PHE A N 1
ATOM 4137 C CA . PHE A 1 533 ? 11.377 -2.493 -26.603 1.00 97.50 533 PHE A CA 1
ATOM 4138 C C . PHE A 1 533 ? 10.116 -2.047 -27.324 1.00 97.50 533 PHE A C 1
ATOM 4140 O O . PHE A 1 533 ? 10.199 -1.143 -28.164 1.00 97.50 533 PHE A O 1
ATOM 4147 N N . ARG A 1 534 ? 8.965 -2.639 -27.000 1.00 97.38 534 ARG A N 1
ATOM 4148 C CA . ARG A 1 534 ? 7.669 -2.252 -27.578 1.00 97.38 534 ARG A CA 1
ATOM 4149 C C . ARG A 1 534 ? 6.605 -2.110 -26.503 1.00 97.38 534 ARG A C 1
ATOM 4151 O O . ARG A 1 534 ? 6.512 -2.945 -25.611 1.00 97.38 534 ARG A O 1
ATOM 4158 N N . LYS A 1 535 ? 5.766 -1.090 -26.653 1.00 96.50 535 LYS A N 1
ATOM 4159 C CA . LYS A 1 535 ? 4.474 -0.949 -25.982 1.00 96.50 535 LYS A CA 1
ATOM 4160 C C . LYS A 1 535 ? 3.398 -1.062 -27.044 1.00 96.50 535 LYS A C 1
ATOM 4162 O O . LYS A 1 535 ? 3.350 -0.246 -27.966 1.00 96.50 535 LYS A O 1
ATOM 4167 N N . THR A 1 536 ? 2.528 -2.043 -26.886 1.00 96.75 536 THR A N 1
ATOM 4168 C CA . THR A 1 536 ? 1.457 -2.340 -27.838 1.00 96.75 536 THR A CA 1
ATOM 4169 C C . THR A 1 536 ? 0.113 -2.233 -27.130 1.00 96.75 536 THR A C 1
ATOM 4171 O O . THR A 1 536 ? -0.042 -2.745 -26.019 1.00 96.75 536 THR A O 1
ATOM 4174 N N . GLY A 1 537 ? -0.839 -1.532 -27.743 1.00 89.12 537 GLY A N 1
ATOM 4175 C CA . GLY A 1 537 ? -2.227 -1.488 -27.292 1.00 89.12 537 GLY A CA 1
ATOM 4176 C C . GLY A 1 537 ? -2.940 -2.821 -27.521 1.00 89.12 537 GLY A C 1
ATOM 4177 O O . GLY A 1 537 ? -2.466 -3.682 -28.261 1.00 89.12 537 GLY A O 1
ATOM 4178 N N . GLU A 1 538 ? -4.101 -2.993 -26.896 1.00 85.31 538 GLU A N 1
ATOM 4179 C CA . GLU A 1 538 ? -4.905 -4.220 -27.001 1.00 85.31 538 GLU A CA 1
ATOM 4180 C C . GLU A 1 538 ? -5.369 -4.534 -28.439 1.00 85.31 538 GLU A C 1
ATOM 4182 O O . GLU A 1 538 ? -5.557 -5.693 -28.802 1.00 85.31 538 GLU A O 1
ATOM 4187 N N . ASP A 1 539 ? -5.488 -3.513 -29.291 1.00 87.75 539 ASP A N 1
ATOM 4188 C CA . ASP A 1 539 ? -5.802 -3.631 -30.720 1.00 87.75 539 ASP A CA 1
ATOM 4189 C C . ASP A 1 539 ? -4.599 -4.050 -31.593 1.00 87.75 539 ASP A C 1
ATOM 4191 O O . ASP A 1 539 ? -4.731 -4.192 -32.811 1.00 87.75 539 ASP A O 1
ATOM 4195 N N . GLY A 1 540 ? -3.426 -4.247 -30.984 1.00 88.50 540 GLY A N 1
ATOM 4196 C CA . GLY A 1 540 ? -2.177 -4.553 -31.676 1.00 88.50 540 GLY A CA 1
ATOM 4197 C C . GLY A 1 540 ? -1.435 -3.320 -32.203 1.00 88.50 540 GLY A C 1
ATOM 4198 O O . GLY A 1 540 ? -0.404 -3.471 -32.863 1.00 88.50 540 GLY A O 1
ATOM 4199 N N . THR A 1 541 ? -1.919 -2.106 -31.927 1.00 91.94 541 THR A N 1
ATOM 4200 C CA . THR A 1 541 ? -1.244 -0.873 -32.345 1.00 91.94 541 THR A CA 1
ATOM 4201 C C . THR A 1 541 ? 0.014 -0.650 -31.511 1.00 91.94 541 THR A C 1
ATOM 4203 O O . THR A 1 541 ? -0.039 -0.593 -30.283 1.00 91.94 541 THR A O 1
ATOM 4206 N N . ILE A 1 542 ? 1.162 -0.484 -32.172 1.00 94.19 542 ILE A N 1
ATOM 4207 C CA . ILE A 1 542 ? 2.412 -0.109 -31.502 1.00 94.19 542 ILE A CA 1
ATOM 4208 C C . ILE A 1 542 ? 2.301 1.358 -31.082 1.00 94.19 542 ILE A C 1
ATOM 4210 O O . ILE A 1 542 ? 2.265 2.250 -31.926 1.00 94.19 542 ILE A O 1
ATOM 4214 N N . VAL A 1 543 ? 2.244 1.591 -29.774 1.00 92.38 543 VAL A N 1
ATOM 4215 C CA . VAL A 1 543 ? 2.178 2.928 -29.169 1.00 92.38 543 VAL A CA 1
ATOM 4216 C C . VAL A 1 543 ? 3.567 3.542 -29.071 1.00 92.38 543 VAL A C 1
ATOM 4218 O O . VAL A 1 543 ? 3.746 4.735 -29.302 1.00 92.38 543 VAL A O 1
ATOM 4221 N N . GLU A 1 544 ? 4.559 2.722 -28.735 1.00 94.25 544 GLU A N 1
ATOM 4222 C CA . GLU A 1 544 ? 5.943 3.157 -28.608 1.00 94.25 544 GLU A CA 1
ATOM 4223 C C . GLU A 1 544 ? 6.887 1.993 -28.922 1.00 94.25 544 GLU A C 1
ATOM 4225 O O . GLU A 1 544 ? 6.680 0.872 -28.461 1.00 94.25 544 GLU A O 1
ATOM 4230 N N . GLU A 1 545 ? 7.931 2.250 -29.710 1.00 95.62 545 GLU A N 1
ATOM 4231 C CA . GLU A 1 545 ? 9.004 1.295 -29.992 1.00 95.62 545 GLU A CA 1
ATOM 4232 C C . GLU A 1 545 ? 10.353 2.000 -29.852 1.00 95.62 545 GLU A C 1
ATOM 4234 O O . GLU A 1 545 ? 10.555 3.090 -30.394 1.00 95.62 545 GLU A O 1
ATOM 4239 N N . ARG A 1 546 ? 11.303 1.361 -29.164 1.00 95.19 546 ARG A N 1
ATOM 4240 C CA . ARG A 1 546 ? 12.682 1.850 -29.055 1.00 95.19 546 ARG A CA 1
ATOM 4241 C C . ARG A 1 546 ? 13.670 0.736 -29.328 1.00 95.19 546 ARG A C 1
ATOM 4243 O O . ARG A 1 546 ? 13.517 -0.383 -28.851 1.00 95.19 546 ARG A O 1
ATOM 4250 N N . ARG A 1 547 ? 14.709 1.059 -30.094 1.00 95.31 547 ARG A N 1
ATOM 4251 C CA . ARG A 1 547 ? 15.706 0.101 -30.575 1.00 95.31 547 ARG A CA 1
ATOM 4252 C C . ARG A 1 547 ? 17.092 0.520 -30.105 1.00 95.31 547 ARG A C 1
ATOM 4254 O O . ARG A 1 547 ? 17.532 1.621 -30.419 1.00 95.31 547 ARG A O 1
ATOM 4261 N N . TYR A 1 548 ? 17.789 -0.352 -29.387 1.00 95.06 548 TYR A N 1
ATOM 4262 C CA . TYR A 1 548 ? 19.123 -0.100 -28.845 1.00 95.06 548 TYR A CA 1
ATOM 4263 C C . TYR A 1 548 ? 20.146 -1.030 -29.477 1.00 95.06 548 TYR A C 1
ATOM 4265 O O . TYR A 1 548 ? 20.140 -2.241 -29.245 1.00 95.06 548 TYR A O 1
ATOM 4273 N N . LYS A 1 549 ? 21.050 -0.457 -30.268 1.00 95.19 549 LYS A N 1
ATOM 4274 C CA . LYS A 1 549 ? 22.200 -1.176 -30.807 1.00 95.19 549 LYS A CA 1
ATOM 4275 C C . LYS A 1 549 ? 23.255 -1.320 -29.714 1.00 95.19 549 LYS A C 1
ATOM 4277 O O . LYS A 1 549 ? 23.694 -0.325 -29.144 1.00 95.19 549 LYS A O 1
ATOM 4282 N N . ILE A 1 550 ? 23.695 -2.542 -29.441 1.00 95.00 550 ILE A N 1
ATOM 4283 C CA . ILE A 1 550 ? 24.670 -2.815 -28.381 1.00 95.00 550 ILE A CA 1
ATOM 4284 C C . ILE A 1 550 ? 26.085 -2.778 -28.952 1.00 95.00 550 ILE A C 1
ATOM 4286 O O . ILE A 1 550 ? 26.464 -3.676 -29.702 1.00 95.00 550 ILE A O 1
ATOM 4290 N N . VAL A 1 551 ? 26.881 -1.770 -28.589 1.00 91.94 551 VAL A N 1
ATOM 4291 C CA . VAL A 1 551 ? 28.277 -1.615 -29.033 1.00 91.94 551 VAL A CA 1
ATOM 4292 C C . VAL A 1 551 ? 29.207 -1.756 -27.829 1.00 91.94 551 VAL A C 1
ATOM 4294 O O . VAL A 1 551 ? 29.437 -0.813 -27.077 1.00 91.94 551 VAL A O 1
ATOM 4297 N N . GLY A 1 552 ? 29.746 -2.961 -27.624 1.00 90.19 552 GLY A N 1
ATOM 4298 C CA . GLY A 1 552 ? 30.501 -3.268 -26.406 1.00 90.19 552 GLY A CA 1
ATOM 4299 C C . GLY A 1 552 ? 29.596 -3.165 -25.175 1.00 90.19 552 GLY A C 1
ATOM 4300 O O . GLY A 1 552 ? 28.541 -3.789 -25.153 1.00 90.19 552 GLY A O 1
ATOM 4301 N N . GLY A 1 553 ? 29.999 -2.375 -24.178 1.00 91.25 553 GLY A N 1
ATOM 4302 C CA . GLY A 1 553 ? 29.203 -2.076 -22.978 1.00 91.25 553 GLY A CA 1
ATOM 4303 C C . GLY A 1 553 ? 28.292 -0.850 -23.096 1.00 91.25 553 GLY A C 1
ATOM 4304 O O . GLY A 1 553 ? 27.797 -0.362 -22.081 1.00 91.25 553 GLY A O 1
ATOM 4305 N N . GLU A 1 554 ? 28.101 -0.315 -24.306 1.00 93.56 554 GLU A N 1
ATOM 4306 C CA . GLU A 1 554 ? 27.298 0.887 -24.551 1.00 93.56 554 GLU A CA 1
ATOM 4307 C C . GLU A 1 554 ? 26.060 0.571 -25.411 1.00 93.56 554 GLU A C 1
ATOM 4309 O O . GLU A 1 554 ? 26.202 0.241 -26.595 1.00 93.56 554 GLU A O 1
ATOM 4314 N N . PRO A 1 555 ? 24.839 0.672 -24.857 1.00 94.31 555 PRO A N 1
ATOM 4315 C CA . PRO A 1 555 ? 23.610 0.642 -25.639 1.00 94.31 555 PRO A CA 1
ATOM 4316 C C . PRO A 1 555 ? 23.376 1.999 -26.326 1.00 94.31 555 PRO A C 1
ATOM 4318 O O . PRO A 1 555 ? 23.297 3.039 -25.679 1.00 94.31 555 PRO A O 1
ATOM 4321 N N . GLN A 1 556 ? 23.237 1.996 -27.650 1.00 93.88 556 GLN A N 1
ATOM 4322 C CA . GLN A 1 556 ? 23.024 3.193 -28.468 1.00 93.88 556 GLN A CA 1
ATOM 4323 C C . GLN A 1 556 ? 21.598 3.207 -29.016 1.00 93.88 556 GLN A C 1
ATOM 4325 O O . GLN A 1 556 ? 21.230 2.329 -29.799 1.00 93.88 556 GLN A O 1
ATOM 4330 N N . LEU A 1 557 ? 20.800 4.202 -28.618 1.00 93.06 557 LEU A N 1
ATOM 4331 C CA . LEU A 1 557 ? 19.448 4.388 -29.146 1.00 93.06 557 LEU A CA 1
ATOM 4332 C C . LEU A 1 557 ? 19.516 4.703 -30.648 1.00 93.06 557 LEU A C 1
ATOM 4334 O O . LEU A 1 557 ? 20.190 5.643 -31.068 1.00 93.06 557 LEU A O 1
ATOM 4338 N N . MET A 1 558 ? 18.824 3.903 -31.452 1.00 88.75 558 MET A N 1
ATOM 4339 C CA . MET A 1 558 ? 18.630 4.144 -32.880 1.00 88.75 558 MET A CA 1
ATOM 4340 C C . MET A 1 558 ? 17.449 5.098 -33.084 1.00 88.75 558 MET A C 1
ATOM 4342 O O . MET A 1 558 ? 16.537 5.115 -32.258 1.00 88.75 558 MET A O 1
ATOM 4346 N N . GLU A 1 559 ? 17.458 5.883 -34.169 1.00 73.25 559 GLU A N 1
ATOM 4347 C CA . GLU A 1 559 ? 16.381 6.841 -34.464 1.00 73.25 559 GLU A CA 1
ATOM 4348 C C . GLU A 1 559 ? 14.997 6.181 -34.350 1.00 73.25 559 GLU A C 1
ATOM 4350 O O . GLU A 1 559 ? 14.689 5.191 -35.021 1.00 73.25 559 GLU A O 1
ATOM 4355 N N . THR A 1 560 ? 14.170 6.732 -33.461 1.00 58.69 560 THR A N 1
ATOM 4356 C CA . THR A 1 560 ? 12.804 6.289 -33.209 1.00 58.69 560 THR A CA 1
ATOM 4357 C C . THR A 1 560 ? 11.934 6.642 -34.409 1.00 58.69 560 THR A C 1
ATOM 4359 O O . THR A 1 560 ? 11.716 7.807 -34.735 1.00 58.69 560 THR A O 1
ATOM 4362 N N . SER A 1 561 ? 11.423 5.621 -35.093 1.00 45.34 561 SER A N 1
ATOM 4363 C CA . SER A 1 561 ? 10.413 5.810 -36.133 1.00 45.34 561 SER A CA 1
ATOM 4364 C C . SER A 1 561 ? 9.061 6.033 -35.454 1.00 45.34 561 SER A C 1
ATOM 4366 O O . SER A 1 561 ? 8.345 5.072 -35.197 1.00 45.34 561 SER A O 1
ATOM 4368 N N . LEU A 1 562 ? 8.702 7.279 -35.137 1.00 39.09 562 LEU A N 1
ATOM 4369 C CA . LEU A 1 562 ? 7.298 7.617 -34.877 1.00 39.09 562 LEU A CA 1
ATOM 4370 C C . LEU A 1 562 ? 6.533 7.390 -36.191 1.00 39.09 562 LEU A C 1
ATOM 4372 O O . LEU A 1 562 ? 6.828 8.056 -37.187 1.00 39.09 562 LEU A O 1
ATOM 4376 N N . ARG A 1 563 ? 5.613 6.424 -36.219 1.00 36.19 563 ARG A N 1
ATOM 4377 C CA . ARG A 1 563 ? 4.623 6.290 -37.295 1.00 36.19 563 ARG A CA 1
ATOM 4378 C C . ARG A 1 563 ? 3.270 6.771 -36.825 1.00 36.19 563 ARG A C 1
ATOM 4380 O O . ARG A 1 563 ? 2.901 6.405 -35.692 1.00 36.19 563 ARG A O 1
#

Sequence (563 aa):
MVDDRQPIERRPNMIKMAGFFKSRRRLALAAGLFCLVVSGGVLLTNGLTRQAPSANTISYNAETLFQYKTAYVGDNSRVVNLISNLPYADLRREVSLQTESIPYGVTVDYDFSGVDLDTRQIESVFRDNAVILFALIDNADVITFHAKGSLQPSAYRYLRDALQKSFDHDLREYAKDVTALETLLRSLAFRLHVQPEKYALFMSSTPGIRITPEYRGAAAKARYSAESGALFTWDFSTGEMSKGLPVIELPLGTTVYWSPLDPGGQLSVSNKNPVTVTLLDEKDQRIDEKQVTIVYDGSLFYTIEPSPGIVIGGETLSADQKTGDIDEAVGLAIKSQRTAYGAGETATEGHLVLDSEESNGTVKVYTIASFGAFGFENGIFTKVSGSGAIPTVMIFSRDENGGYSLLEYKEPQDGAGYAGSIKKMFPQKLRARVLSSQGDYPDLVRQQEAQASEYLKSIGRTAEVSAAHVDKKLPDINVDASNKLFAEYTKYDSFLNNCPYWIGDRENIENGVRYTYETAQEKAGDGYSLIVFRKTGEDGTIVEERRYKIVGGEPQLMETSLR

Secondary structure (DSSP, 8-state):
--------SSSSHHHHHHHHHHHSHHHHHHHHHHHHHHHHHHSSS---------TT-----HHHHHHT-BS-TT-HHHHHHHHHTSTTGGGEEEEEEE-SSSSPEEEEEEE-TT----HHHHHHHHHHHHHHHHHHBTT--EEEEEEETSSS-SEEEEEHHHHHTT-SS-GGGGGSSHHHHHHHHHHTTEEEEEE-SEE-TTT-SSSSEEEEEEESS--SEEEEEESSSEEE-B-TTT--BPPPBSEEEEETT--EEEESB-TTSPBP--SEEEEEEEEE-TTS-EEEEEEEEEEE-SSS-EEEEP-TTEEES----B-----SSHHHHHHHHHHGGGGGS---SEEEEEEEEEEEEEETTEEEEEEEEEEEEEEEETTEEEEEEE---EEEEEEEEE-TTS-EEEEEEEPPP-GGGHHHHHHHHS-TTTHHHHHTGGGGHHHHHHHHHHHHHHHHHHTT---EEE-SPPP-B---S-HHHHHIIIIIGGGT-HHHHHS-SSBEEEEEEETTEEEEEEEEEEE-TTS-EEEEEEEEETTS-EEEEEEEEEETTEEEEPP----

Foldseek 3Di:
DDDDDDDDDPPPPVVVVVVVCVVCVVVVVVVVVVVVVVVVVVVPPDPPVPPPPDLQDQDADLVQLLVLQEQALVPVVSLLSNLCRGPQNVQWDDWDWDHPDPPTEIEIEGECQPPLDAPVRVQLRVVLSVLSCCLRHVRHQKYKYAYHNYDDDRMFIAGLVLQCVQALDRSVVCSPDSVSVVVLRVLSQKAWEWPAQKDFCQFFPDNAIKTAIDHSDDFFKKKKAKPAFFKWAADPVVRDIDQTDRMDMFGHPGIMGGDCQHSVRDGNPDQKIKMKIFTAHLVRDTPDIDIWIWGDPVPGITGTDRHRRYHHDQGFGFRPPQPLDVVVSVFSRQQSSPVVKDAAPDKGKFKDFPDWDDDDQKIKTWMFMKIFGWFDWQQETEGPMIDFGWTWIWMWGADPVSGTTTDDIDTFGDHPRRLVSLPVRDDPVCSVVRVPRNVCRVVGQVRRQVVSCVVCVVVPHDTHYDHDDDDFAADPAAPLLLCCQQPVVLRRDVQSVQADRGAGWIWDADSNWIWIWGWHWDADPVGFIKIKIFIAGPVRHTPFIWIWTHDHSDTDTDDGPDD

pLDDT: mean 81.82, std 16.89, range [25.11, 98.62]

Radius of gyration: 30.66 Å; chains: 1; bounding box: 98×92×67 Å